Protein 5V4B (pdb70)

InterPro domains:
  IPR001232 S-phase kinase-associated protein 1-like [SM00512] (1-112)
  IPR011333 SKP1/BTB/POZ domain superfamily [G3DSA:3.30.710.10] (1-163)
  IPR011333 SKP1/BTB/POZ domain superfamily [SSF54695] (3-70)
  IPR016072 SKP1 component, dimerisation [PF01466] (113-160)
  IPR016073 SKP1 component, POZ domain [PF03931] (2-67)
  IPR016897 S-phase kinase-associated protein 1 [PIRSF028729] (3-162)
  IPR016897 S-phase kinase-associated protein 1 [PTHR11165] (4-157)
  IPR036296 SKP1-like, dimerisation domain superfamily [SSF81382] (85-160)

Organism: Homo sapiens (NCBI:txid9606)

Foldseek 3Di:
DWAWEAELVGDIDIGDPLLLVLQVQCVCCCPVVNDGHHYDNLGHPVLVVLSSVVSVVCSPVPPPPCLDDQDPVLVVSVVDDPVSLVSQCVVCVSSVNPNSNSNSVVVVVVLPPDDPPVSNCVSPVDDPPDDPVRVVVVCVVPDDDD/DLLVCQCVFVVPPDDPDDLLPDDLVVSLVVVLPDAVVVLVVQLVPDSNSVSSSQDQVSLVVNCVVVVNHDFADDDPDDVPDRDHDGHSSNVSVVQLVLLVVLVQDNDFDAWQWQFDPWLWDFQDWDDEDQWIWTFTQVQWIWIAGLVPSDTQDIQHDGPFGWHEWDDDVQWIWTWGQSQWIWIAGNNVNDTPEIAHDGDGTFQYWDDDDQWMWTWGQSQKIWIAGRVVNGTQFIAHDGDGGWRDWDDHPAWIWTFFQVQWIWIDGGNVSDTPEIQHDGPGGWHEWDDDPAWIWTWGQSQWIWIAGNVPSDTPETAHDGDGGFNYWDDDPQWIWTWGQSQKIWIARNVVSRTQEIQAPPPTGPGGWQEWDDDQFWIWTWWLLFWIWIAGPNVSYTRDTSTHDPCSVVFKGWNYWDDDSFKIKTWIDGNPPPGTTIITMTTSRDDD/DDDDDDDD

Radius of gyration: 31.39 Å; Cα contacts (8 Å, |Δi|>4): 1393; chains: 3; bounding box: 96×64×51 Å

Secondary structure (DSSP, 8-state):
-EEEEE-TTS-EEEEEHHHHTTSHHHHHHHHTT--SSEE-TT--HHHHHHHHHHHHHTSS-------SS--HHHHHHT-S-HHHHHHHHHHHHHHT-HHHHHHHHHHHHHTTTT--HHHHHHHH-------HHHHHHHHHHT----/-HHHHHHHHH------SHHHHS-HHHHHHHHHTS-HHHHHHHTTS-HHHHHHHT-HHHHHHHHHHTT--S----------SS-----HHHHHHHHHHHHHHHHHHS--PPPEEEE-STTS-EEEEEEETTEEEEEETTS-EEEEETTT--EEEEE---SS-EEEEEEETTEEEEEETTS-EEEEETTT--EEEEE----S-EEEEEEETTEEEEEETTS-EEEEETTT--EEEEE---SS-EEEEEE-SS-EEEEETTS-EEEEEGGGTEEEEEE---SS-EEEEEE-SSEEEEEETTS-EEEEETTT--EEEEE----S-EEEEEEETTEEEEEETTS-EEEEETTT--EEEEE-STT--SS-EEEEEE-SSEEEEEETTSEEEEEETTTTEEEEEEEE-TTTTTTEEEEEEEE-SSEEEEEEEESSSSS--EEEEEE-----/-PPP----

CATH classification: 3.30.710.10

Sequence (598 aa):
ASIKLQSSDGEIFEVDVEIAKQSVTIKTMLEDLGMDPVPLPNVNAAILKKVIQWCTHHKDDPGGSGTDDIPVWDQEFLKVDQGTLFELILAANYLDIKGLLDVTCKTVANMIKAKTPEEIRKTFNIKNDFTEEEEAQVRKENQWCETQVKHMMQVIEPQFQRDFISLLPKELALYVLSFLEPKDLLQAAQTCRYWRILAEDNLLWREKCKEEGIDEPLHIKRRKVIKPGFIHSPWKSAYIRQHRIDTNWRRRGELKSSPKVLKGHDDHVITCLQFCGNRIVSGSDDNTLKVWSAVTGKCLRTLVGHTGGVWSSQMRDNIIISGSTDRTLKVWNAETGECIHTLYGHTSTVRCMHLHEKKRVVSGSRDATLRVWDIETGQCLHVLMGHVAAVRCVQYDGRRRVVSGAYDFMVKVWDPETETCLHTLQGHTNRVYSLQFDGIHVVSGSLDTSIRVWDVETGNCIHTLTGHQSLTSGMELKDNILVSGNADSTVKIWDIKTGQCLQTLQGPNKHQSAVTCLQFNKNFVITSSDDGTVKLWDLKTGEFIRNLVTLESGGSGGVVWRRIRASNTKLVCAVGSRNGTEETKLLVLDFDVDMPEVPPPPG

Nearest PDB structures (foldseek):
  5v4b-assembly1_A  TM=1.007E+00  e=2.211E-24  Homo sapiens
  5vzu-assembly1_A  TM=9.513E-01  e=2.475E-20  Homo sapiens
  6m91-assembly1_B  TM=9.964E-01  e=5.965E-19  Homo sapiens
  3l2o-assembly1_A  TM=9.642E-01  e=2.309E-19  Homo sapiens
  6byh-assembly2_B  TM=9.066E-01  e=3.011E-18  Homo sapiens

Structure (mmCIF, N/CA/C/O backbone):
data_5V4B
#
_entry.id   5V4B
#
_cell.length_a   233.514
_cell.length_b   233.514
_cell.length_c   108.438
_cell.angle_alpha   90.000
_cell.angle_beta   90.000
_cell.angle_gamma   90.000
#
_symmetry.space_group_name_H-M   'I 41 2 2'
#
loop_
_entity.id
_entity.type
_entity.pdbx_description
1 polymer 'S-phase kinase-associated protein 1,S-phase kinase-associated protein 1'
2 polymer 'F-box/WD repeat-containing protein 7'
3 polymer 'DISC1 peptide'
4 non-polymer 'SULFATE ION'
5 non-polymer IMIDAZOLE
6 water water
#
loop_
_atom_site.group_PDB
_atom_site.id
_atom_site.type_symbol
_atom_site.label_atom_id
_atom_site.label_alt_id
_atom_site.label_comp_id
_atom_site.label_asym_id
_atom_site.label_entity_id
_atom_site.label_seq_id
_atom_site.pdbx_PDB_ins_code
_atom_site.Cartn_x
_atom_site.Cartn_y
_atom_site.Cartn_z
_atom_site.occupancy
_atom_site.B_iso_or_equiv
_atom_site.auth_seq_id
_atom_site.auth_comp_id
_atom_site.auth_asym_id
_atom_site.auth_atom_id
_atom_site.pdbx_PDB_model_num
ATOM 1 N N . ALA A 1 2 ? 13.362 -36.743 -50.010 1.00 106.40 1002 ALA A N 1
ATOM 2 C CA . ALA A 1 2 ? 14.497 -35.898 -50.487 1.00 110.26 1002 ALA A CA 1
ATOM 3 C C . ALA A 1 2 ? 14.469 -34.548 -49.784 1.00 106.89 1002 ALA A C 1
ATOM 4 O O . ALA A 1 2 ? 13.540 -34.251 -49.027 1.00 102.58 1002 ALA A O 1
ATOM 6 N N . SER A 1 3 ? 15.482 -33.730 -50.042 1.00 99.83 1003 SER A N 1
ATOM 7 C CA . SER A 1 3 ? 15.615 -32.469 -49.347 1.00 98.61 1003 SER A CA 1
ATOM 8 C C . SER A 1 3 ? 15.688 -31.317 -50.343 1.00 89.74 1003 SER A C 1
ATOM 9 O O . SER A 1 3 ? 16.188 -31.508 -51.445 1.00 89.62 1003 SER A O 1
ATOM 12 N N . ILE A 1 4 ? 15.148 -30.152 -49.961 1.00 82.82 1004 ILE A N 1
ATOM 13 C CA . ILE A 1 4 ? 15.227 -28.913 -50.772 1.00 81.59 1004 ILE A CA 1
ATOM 14 C C . ILE A 1 4 ? 15.532 -27.633 -49.986 1.00 75.29 1004 ILE A C 1
ATOM 15 O O . ILE A 1 4 ? 15.311 -27.539 -48.761 1.00 69.42 1004 ILE A O 1
ATOM 20 N N . LYS A 1 5 ? 16.009 -26.644 -50.739 1.00 69.90 1005 LYS A N 1
ATOM 21 C CA . LYS A 1 5 ? 16.568 -25.425 -50.187 1.00 70.36 1005 LYS A CA 1
ATOM 22 C C . LYS A 1 5 ? 15.590 -24.239 -50.229 1.00 65.13 1005 LYS A C 1
ATOM 23 O O . LYS A 1 5 ? 15.082 -23.885 -51.293 1.00 65.00 1005 LYS A O 1
ATOM 29 N N . LEU A 1 6 ? 15.341 -23.621 -49.074 1.00 63.38 1006 LEU A N 1
ATOM 30 C CA . LEU A 1 6 ? 14.610 -22.345 -48.998 1.00 61.64 1006 LEU A CA 1
ATOM 31 C C . LEU A 1 6 ? 15.550 -21.242 -48.587 1.00 61.84 1006 LEU A C 1
ATOM 32 O O . LEU A 1 6 ? 16.427 -21.452 -47.763 1.00 64.88 1006 LEU A O 1
ATOM 37 N N . GLN A 1 7 ? 15.346 -20.058 -49.138 1.00 60.28 1007 GLN A N 1
ATOM 38 C CA . GLN A 1 7 ? 16.107 -18.875 -48.755 1.00 58.08 1007 GLN A CA 1
ATOM 39 C C . GLN A 1 7 ? 15.184 -17.867 -48.088 1.00 57.80 1007 GLN A C 1
ATOM 40 O O . GLN A 1 7 ? 14.248 -17.331 -48.728 1.00 56.25 1007 GLN A O 1
ATOM 46 N N . SER A 1 8 ? 15.427 -17.599 -46.808 1.00 56.85 1008 SER A N 1
ATOM 47 C CA . SER A 1 8 ? 14.621 -16.604 -46.110 1.00 57.37 1008 SER A CA 1
ATOM 48 C C . SER A 1 8 ? 14.841 -15.212 -46.716 1.00 58.42 1008 SER A C 1
ATOM 49 O O . SER A 1 8 ? 15.759 -14.988 -47.516 1.00 58.30 1008 SER A O 1
ATOM 52 N N . SER A 1 9 ? 13.979 -14.274 -46.332 1.00 60.87 1009 SER A N 1
ATOM 53 C CA . SER A 1 9 ? 14.038 -12.904 -46.841 1.00 59.08 1009 SER A CA 1
ATOM 54 C C . SER A 1 9 ? 15.367 -12.259 -46.520 1.00 60.26 1009 SER A C 1
ATOM 55 O O . SER A 1 9 ? 15.845 -11.425 -47.289 1.00 61.81 1009 SER A O 1
ATOM 58 N N . ASP A 1 10 ? 15.928 -12.631 -45.365 1.00 60.35 1010 ASP A N 1
ATOM 59 C CA . ASP A 1 10 ? 17.205 -12.104 -44.872 1.00 59.53 1010 ASP A CA 1
ATOM 60 C C . ASP A 1 10 ? 18.367 -13.044 -45.144 1.00 62.72 1010 ASP A C 1
ATOM 61 O O . ASP A 1 10 ? 19.352 -13.012 -44.431 1.00 65.17 1010 ASP A O 1
ATOM 66 N N . GLY A 1 11 ? 18.248 -13.899 -46.156 1.00 62.48 1011 GLY A N 1
ATOM 67 C CA . GLY A 1 11 ? 19.427 -14.502 -46.774 1.00 62.80 1011 GLY A CA 1
ATOM 68 C C . GLY A 1 11 ? 19.905 -15.833 -46.255 1.00 61.51 1011 GLY A C 1
ATOM 69 O O . GLY A 1 11 ? 20.860 -16.383 -46.791 1.00 58.18 1011 GLY A O 1
ATOM 70 N N . GLU A 1 12 ? 19.218 -16.354 -45.246 1.00 64.20 1012 GLU A N 1
ATOM 71 C CA . GLU A 1 12 ? 19.579 -17.620 -44.623 1.00 68.84 1012 GLU A CA 1
ATOM 72 C C . GLU A 1 12 ? 18.900 -18.826 -45.309 1.00 68.82 1012 GLU A C 1
ATOM 73 O O . GLU A 1 12 ? 17.681 -18.837 -45.543 1.00 64.40 1012 GLU A O 1
ATOM 79 N N . ILE A 1 13 ? 19.713 -19.838 -45.604 1.00 66.63 1013 ILE A N 1
ATOM 80 C CA . ILE A 1 13 ? 19.272 -21.040 -46.282 1.00 64.38 1013 ILE A CA 1
ATOM 81 C C . ILE A 1 13 ? 18.817 -22.098 -45.284 1.00 65.07 1013 ILE A C 1
ATOM 82 O O . ILE A 1 13 ? 19.415 -22.275 -44.222 1.00 65.53 1013 ILE A O 1
ATOM 87 N N . PHE A 1 14 ? 17.752 -22.795 -45.659 1.00 64.72 1014 PHE A N 1
ATOM 88 C CA . PHE A 1 14 ? 17.165 -23.840 -44.862 1.00 68.18 1014 PHE A CA 1
ATOM 89 C C . PHE A 1 14 ? 17.065 -25.110 -45.703 1.00 72.43 1014 PHE A C 1
ATOM 90 O O . PHE A 1 14 ? 16.504 -25.083 -46.790 1.00 74.11 1014 PHE A O 1
ATOM 98 N N . GLU A 1 15 ? 17.622 -26.208 -45.199 1.00 77.60 1015 GLU A N 1
ATOM 99 C CA . GLU A 1 15 ? 17.494 -27.531 -45.822 1.00 83.95 1015 GLU A CA 1
ATOM 100 C C . GLU A 1 15 ? 16.199 -28.182 -45.333 1.00 79.94 1015 GLU A C 1
ATOM 101 O O . GLU A 1 15 ? 16.046 -28.431 -44.140 1.00 78.59 1015 GLU A O 1
ATOM 107 N N . VAL A 1 16 ? 15.251 -28.448 -46.222 1.00 76.86 1016 VAL A N 1
ATOM 108 C CA . VAL A 1 16 ? 13.974 -29.005 -45.758 1.00 75.95 1016 VAL A CA 1
ATOM 109 C C . VAL A 1 16 ? 13.539 -30.245 -46.533 1.00 76.69 1016 VAL A C 1
ATOM 110 O O . VAL A 1 16 ? 13.689 -30.307 -47.756 1.00 75.51 1016 VAL A O 1
ATOM 114 N N . ASP A 1 17 ? 13.001 -31.226 -45.810 1.00 78.74 1017 ASP A N 1
ATOM 115 C CA . ASP A 1 17 ? 12.375 -32.399 -46.436 1.00 85.00 1017 ASP A CA 1
ATOM 116 C C . ASP A 1 17 ? 11.261 -31.984 -47.409 1.00 84.40 1017 ASP A C 1
ATOM 117 O O . ASP A 1 17 ? 10.327 -31.267 -47.049 1.00 79.44 1017 ASP A O 1
ATOM 122 N N . VAL A 1 18 ? 11.356 -32.458 -48.639 1.00 87.28 1018 VAL A N 1
ATOM 123 C CA . VAL A 1 18 ? 10.395 -32.103 -49.662 1.00 87.60 1018 VAL A CA 1
ATOM 124 C C . VAL A 1 18 ? 8.954 -32.221 -49.138 1.00 89.44 1018 VAL A C 1
ATOM 125 O O . VAL A 1 18 ? 8.150 -31.328 -49.340 1.00 89.65 1018 VAL A O 1
ATOM 129 N N . GLU A 1 19 ? 8.626 -33.304 -48.444 1.00 90.48 1019 GLU A N 1
ATOM 130 C CA . GLU A 1 19 ? 7.228 -33.556 -48.090 1.00 93.23 1019 GLU A CA 1
ATOM 131 C C . GLU A 1 19 ? 6.722 -32.659 -46.977 1.00 86.45 1019 GLU A C 1
ATOM 132 O O . GLU A 1 19 ? 5.524 -32.481 -46.822 1.00 81.75 1019 GLU A O 1
ATOM 138 N N . ILE A 1 20 ? 7.636 -32.075 -46.216 1.00 88.35 1020 ILE A N 1
ATOM 139 C CA . ILE A 1 20 ? 7.262 -31.096 -45.193 1.00 87.46 1020 ILE A CA 1
ATOM 140 C C . ILE A 1 20 ? 7.102 -29.704 -45.815 1.00 78.39 1020 ILE A C 1
ATOM 141 O O . ILE A 1 20 ? 6.194 -28.938 -45.456 1.00 74.28 1020 ILE A O 1
ATOM 146 N N . ALA A 1 21 ? 7.996 -29.374 -46.738 1.00 72.58 1021 ALA A N 1
ATOM 147 C CA . ALA A 1 21 ? 7.956 -28.076 -47.406 1.00 71.07 1021 ALA A CA 1
ATOM 148 C C . ALA A 1 21 ? 6.736 -27.942 -48.295 1.00 68.42 1021 ALA A C 1
ATOM 149 O O . ALA A 1 21 ? 6.149 -26.868 -48.382 1.00 68.63 1021 ALA A O 1
ATOM 151 N N . LYS A 1 22 ? 6.341 -29.033 -48.939 1.00 68.84 1022 LYS A N 1
ATOM 152 C CA . LYS A 1 22 ? 5.245 -28.983 -49.893 1.00 66.80 1022 LYS A CA 1
ATOM 153 C C . LYS A 1 22 ? 3.892 -28.816 -49.187 1.00 67.05 1022 LYS A C 1
ATOM 154 O O . LYS A 1 22 ? 2.868 -28.764 -49.840 1.00 71.55 1022 LYS A O 1
ATOM 159 N N . GLN A 1 23 ? 3.887 -28.701 -47.859 1.00 67.81 1023 GLN A N 1
ATOM 160 C CA . GLN A 1 23 ? 2.694 -28.246 -47.127 1.00 66.16 1023 GLN A CA 1
ATOM 161 C C . GLN A 1 23 ? 2.367 -26.780 -47.413 1.00 65.84 1023 GLN A C 1
ATOM 162 O O . GLN A 1 23 ? 1.224 -26.379 -47.288 1.00 64.70 1023 GLN A O 1
ATOM 168 N N . SER A 1 24 ? 3.393 -25.980 -47.723 1.00 66.54 1024 SER A N 1
ATOM 169 C CA . SER A 1 24 ? 3.225 -24.634 -48.272 1.00 62.27 1024 SER A CA 1
ATOM 170 C C . SER A 1 24 ? 2.904 -24.779 -49.733 1.00 63.29 1024 SER A C 1
ATOM 171 O O . SER A 1 24 ? 3.763 -25.192 -50.528 1.00 65.43 1024 SER A O 1
ATOM 174 N N . VAL A 1 25 ? 1.679 -24.424 -50.098 1.00 60.75 1025 VAL A N 1
ATOM 175 C CA . VAL A 1 25 ? 1.272 -24.462 -51.509 1.00 61.14 1025 VAL A CA 1
ATOM 176 C C . VAL A 1 25 ? 2.129 -23.483 -52.319 1.00 56.54 1025 VAL A C 1
ATOM 177 O O . VAL A 1 25 ? 2.502 -23.742 -53.464 1.00 54.72 1025 VAL A O 1
ATOM 181 N N . THR A 1 26 ? 2.467 -22.369 -51.698 1.00 53.79 1026 THR A N 1
ATOM 182 C CA . THR A 1 26 ? 3.338 -21.418 -52.330 1.00 55.15 1026 THR A CA 1
ATOM 183 C C . THR A 1 26 ? 4.660 -22.083 -52.689 1.00 56.79 1026 THR A C 1
ATOM 184 O O . THR A 1 26 ? 5.081 -22.084 -53.860 1.00 60.22 1026 THR A O 1
ATOM 188 N N . ILE A 1 27 ? 5.311 -22.670 -51.700 1.00 53.49 1027 ILE A N 1
ATOM 189 C CA . ILE A 1 27 ? 6.576 -23.337 -51.981 1.00 54.85 1027 ILE A CA 1
ATOM 190 C C . ILE A 1 27 ? 6.422 -24.436 -53.032 1.00 56.69 1027 ILE A C 1
ATOM 191 O O . ILE A 1 27 ? 7.157 -24.462 -54.015 1.00 57.88 1027 ILE A O 1
ATOM 196 N N . LYS A 1 28 ? 5.456 -25.319 -52.825 1.00 58.10 1028 LYS A N 1
ATOM 197 C CA . LYS A 1 28 ? 5.170 -26.410 -53.771 1.00 63.01 1028 LYS A CA 1
ATOM 198 C C . LYS A 1 28 ? 5.089 -25.935 -55.215 1.00 62.42 1028 LYS A C 1
ATOM 199 O O . LYS A 1 28 ? 5.711 -26.507 -56.112 1.00 63.11 1028 LYS A O 1
ATOM 205 N N . THR A 1 29 ? 4.302 -24.897 -55.435 1.00 62.72 1029 THR A N 1
ATOM 206 C CA . THR A 1 29 ? 4.190 -24.305 -56.749 1.00 64.02 1029 THR A CA 1
ATOM 207 C C . THR A 1 29 ? 5.542 -23.834 -57.268 1.00 64.50 1029 THR A C 1
ATOM 208 O O . THR A 1 29 ? 5.956 -24.185 -58.364 1.00 65.49 1029 THR A O 1
ATOM 212 N N . MET A 1 30 ? 6.237 -23.035 -56.483 1.00 62.40 1030 MET A N 1
ATOM 213 C CA . MET A 1 30 ? 7.504 -22.500 -56.966 1.00 70.13 1030 MET A CA 1
ATOM 214 C C . MET A 1 30 ? 8.530 -23.595 -57.179 1.00 72.72 1030 MET A C 1
ATOM 215 O O . MET A 1 30 ? 9.437 -23.449 -57.984 1.00 79.48 1030 MET A O 1
ATOM 220 N N . LEU A 1 31 ? 8.364 -24.694 -56.462 1.00 69.95 1031 LEU A N 1
ATOM 221 C CA . LEU A 1 31 ? 9.253 -25.827 -56.564 1.00 70.91 1031 LEU A CA 1
ATOM 222 C C . LEU A 1 31 ? 8.926 -26.663 -57.798 1.00 72.53 1031 LEU A C 1
ATOM 223 O O . LEU A 1 31 ? 9.773 -26.856 -58.669 1.00 67.82 1031 LEU A O 1
ATOM 228 N N . GLU A 1 32 ? 7.685 -27.139 -57.877 1.00 72.95 1032 GLU A N 1
ATOM 229 C CA . GLU A 1 32 ? 7.269 -28.043 -58.953 1.00 79.76 1032 GLU A CA 1
ATOM 230 C C . GLU A 1 32 ? 7.052 -27.317 -60.281 1.00 81.36 1032 GLU A C 1
ATOM 231 O O . GLU A 1 32 ? 7.636 -27.688 -61.285 1.00 89.22 1032 GLU A O 1
ATOM 237 N N . ASP A 1 33 ? 6.218 -26.284 -60.287 1.00 83.04 1033 ASP A N 1
ATOM 238 C CA . ASP A 1 33 ? 5.875 -25.578 -61.533 1.00 81.01 1033 ASP A CA 1
ATOM 239 C C . ASP A 1 33 ? 6.918 -24.557 -62.015 1.00 78.07 1033 ASP A C 1
ATOM 240 O O . ASP A 1 33 ? 7.118 -24.411 -63.223 1.00 77.90 1033 ASP A O 1
ATOM 245 N N . LEU A 1 34 ? 7.591 -23.861 -61.100 1.00 72.37 1034 LEU A N 1
ATOM 246 C CA . LEU A 1 34 ? 8.553 -22.837 -61.520 1.00 72.25 1034 LEU A CA 1
ATOM 247 C C . LEU A 1 34 ? 10.033 -23.256 -61.385 1.00 71.99 1034 LEU A C 1
ATOM 248 O O . LEU A 1 34 ? 10.923 -22.599 -61.919 1.00 69.00 1034 LEU A O 1
ATOM 253 N N . GLY A 1 35 ? 10.288 -24.366 -60.700 1.00 78.55 1035 GLY A N 1
ATOM 254 C CA . GLY A 1 35 ? 11.640 -24.946 -60.618 1.00 79.02 1035 GLY A CA 1
ATOM 255 C C . GLY A 1 35 ? 12.706 -24.136 -59.893 1.00 73.27 1035 GLY A C 1
ATOM 256 O O . GLY A 1 35 ? 13.884 -24.264 -60.184 1.00 74.81 1035 GLY A O 1
ATOM 257 N N . MET A 1 36 ? 12.282 -23.325 -58.935 1.00 70.86 1036 MET A N 1
ATOM 258 C CA . MET A 1 36 ? 13.165 -22.432 -58.203 1.00 70.20 1036 MET A CA 1
ATOM 259 C C . MET A 1 36 ? 14.103 -23.207 -57.279 1.00 69.55 1036 MET A C 1
ATOM 260 O O . MET A 1 36 ? 13.644 -23.996 -56.473 1.00 69.73 1036 MET A O 1
ATOM 265 N N . ASP A 1 37 ? 15.410 -22.975 -57.381 1.00 71.96 1037 ASP A N 1
ATOM 266 C CA . ASP A 1 37 ? 16.372 -23.582 -56.447 1.00 76.03 1037 ASP A CA 1
ATOM 267 C C . ASP A 1 37 ? 17.530 -22.628 -56.165 1.00 73.87 1037 ASP A C 1
ATOM 268 O O . ASP A 1 37 ? 18.331 -22.332 -57.066 1.00 77.00 1037 ASP A O 1
ATOM 273 N N . PRO A 1 38 ? 17.614 -22.126 -54.921 1.00 69.45 1044 PRO A N 1
ATOM 274 C CA . PRO A 1 38 ? 16.680 -22.321 -53.808 1.00 68.95 1044 PRO A CA 1
ATOM 275 C C . PRO A 1 38 ? 15.381 -21.544 -54.003 1.00 69.42 1044 PRO A C 1
ATOM 276 O O . PRO A 1 38 ? 15.285 -20.724 -54.922 1.00 68.35 1044 PRO A O 1
ATOM 280 N N . VAL A 1 39 ? 14.390 -21.803 -53.152 1.00 64.88 1045 VAL A N 1
ATOM 281 C CA . VAL A 1 39 ? 13.139 -21.052 -53.212 1.00 60.57 1045 VAL A CA 1
ATOM 282 C C . VAL A 1 39 ? 13.281 -19.778 -52.399 1.00 57.12 1045 VAL A C 1
ATOM 283 O O . VAL A 1 39 ? 13.404 -19.862 -51.176 1.00 58.04 1045 VAL A O 1
ATOM 287 N N . PRO A 1 40 ? 13.249 -18.607 -53.052 1.00 54.06 1046 PRO A N 1
ATOM 288 C CA . PRO A 1 40 ? 13.326 -17.349 -52.327 1.00 55.14 1046 PRO A CA 1
ATOM 289 C C . PRO A 1 40 ? 11.967 -16.892 -51.782 1.00 55.02 1046 PRO A C 1
ATOM 290 O O . PRO A 1 40 ? 10.976 -16.839 -52.522 1.00 53.10 1046 PRO A O 1
ATOM 294 N N . LEU A 1 41 ? 11.977 -16.536 -50.497 1.00 55.21 1047 LEU A N 1
ATOM 295 C CA . LEU A 1 41 ? 10.809 -16.151 -49.747 1.00 53.88 1047 LEU A CA 1
ATOM 296 C C . LEU A 1 41 ? 10.964 -14.732 -49.200 1.00 53.63 1047 LEU A C 1
ATOM 297 O O . LEU A 1 41 ? 11.213 -14.519 -48.014 1.00 52.75 1047 LEU A O 1
ATOM 302 N N . PRO A 1 42 ? 10.769 -13.746 -50.062 1.00 54.29 1048 PRO A N 1
ATOM 303 C CA . PRO A 1 42 ? 11.027 -12.354 -49.671 1.00 56.33 1048 PRO A CA 1
ATOM 304 C C . PRO A 1 42 ? 10.178 -11.853 -48.507 1.00 56.86 1048 PRO A C 1
ATOM 305 O O . PRO A 1 42 ? 10.535 -10.857 -47.867 1.00 62.92 1048 PRO A O 1
ATOM 309 N N . ASN A 1 43 ? 9.074 -12.517 -48.213 1.00 56.48 1049 ASN A N 1
ATOM 310 C CA . ASN A 1 43 ? 8.193 -12.006 -47.157 1.00 58.50 1049 ASN A CA 1
ATOM 311 C C . ASN A 1 43 ? 8.306 -12.726 -45.837 1.00 54.37 1049 ASN A C 1
ATOM 312 O O . ASN A 1 43 ? 7.459 -12.541 -44.991 1.00 55.98 1049 ASN A O 1
ATOM 317 N N . VAL A 1 44 ? 9.337 -13.551 -45.670 1.00 52.30 1050 VAL A N 1
ATOM 318 C CA . VAL A 1 44 ? 9.490 -14.362 -44.467 1.00 53.70 1050 VAL A CA 1
ATOM 319 C C . VAL A 1 44 ? 10.936 -14.389 -44.032 1.00 55.09 1050 VAL A C 1
ATOM 320 O O . VAL A 1 44 ? 11.783 -14.921 -44.751 1.00 54.18 1050 VAL A O 1
ATOM 324 N N . ASN A 1 45 ? 11.228 -13.848 -42.858 1.00 55.03 1051 ASN A N 1
ATOM 325 C CA . ASN A 1 45 ? 12.595 -13.924 -42.361 1.00 57.75 1051 ASN A CA 1
ATOM 326 C C . ASN A 1 45 ? 12.977 -15.272 -41.748 1.00 60.50 1051 ASN A C 1
ATOM 327 O O . ASN A 1 45 ? 12.156 -16.176 -41.621 1.00 62.91 1051 ASN A O 1
ATOM 332 N N . ALA A 1 46 ? 14.238 -15.403 -41.367 1.00 64.57 1052 ALA A N 1
ATOM 333 C CA . ALA A 1 46 ? 14.738 -16.653 -40.815 1.00 67.20 1052 ALA A CA 1
ATOM 334 C C . ALA A 1 46 ? 13.990 -17.074 -39.537 1.00 67.84 1052 ALA A C 1
ATOM 335 O O . ALA A 1 46 ? 13.672 -18.245 -39.361 1.00 70.47 1052 ALA A O 1
ATOM 337 N N . ALA A 1 47 ? 13.693 -16.110 -38.669 1.00 69.69 1053 ALA A N 1
ATOM 338 C CA . ALA A 1 47 ? 13.055 -16.380 -37.379 1.00 68.30 1053 ALA A CA 1
ATOM 339 C C . ALA A 1 47 ? 11.713 -17.048 -37.545 1.00 68.32 1053 ALA A C 1
ATOM 340 O O . ALA A 1 47 ? 11.515 -18.136 -37.006 1.00 68.84 1053 ALA A O 1
ATOM 342 N N . ILE A 1 48 ? 10.792 -16.424 -38.280 1.00 66.30 1054 ILE A N 1
ATOM 343 C CA . ILE A 1 48 ? 9.456 -17.032 -38.400 1.00 76.40 1054 ILE A CA 1
ATOM 344 C C . ILE A 1 48 ? 9.545 -18.255 -39.291 1.00 71.48 1054 ILE A C 1
ATOM 345 O O . ILE A 1 48 ? 8.873 -19.239 -39.040 1.00 78.68 1054 ILE A O 1
ATOM 350 N N . LEU A 1 49 ? 10.430 -18.238 -40.276 1.00 68.18 1055 LEU A N 1
ATOM 351 C CA . LEU A 1 49 ? 10.580 -19.418 -41.106 1.00 68.89 1055 LEU A CA 1
ATOM 352 C C . LEU A 1 49 ? 11.029 -20.649 -40.294 1.00 67.89 1055 LEU A C 1
ATOM 353 O O . LEU A 1 49 ? 10.579 -21.759 -40.596 1.00 66.81 1055 LEU A O 1
ATOM 358 N N . LYS A 1 50 ? 11.874 -20.474 -39.266 1.00 67.78 1056 LYS A N 1
ATOM 359 C CA . LYS A 1 50 ? 12.212 -21.619 -38.368 1.00 68.94 1056 LYS A CA 1
ATOM 360 C C . LYS A 1 50 ? 10.918 -22.133 -37.712 1.00 66.35 1056 LYS A C 1
ATOM 361 O O . LYS A 1 50 ? 10.691 -23.338 -37.679 1.00 65.50 1056 LYS A O 1
ATOM 363 N N . LYS A 1 51 ? 10.058 -21.217 -37.250 1.00 64.65 1057 LYS A N 1
ATOM 364 C CA . LYS A 1 51 ? 8.806 -21.598 -36.568 1.00 64.76 1057 LYS A CA 1
ATOM 365 C C . LYS A 1 51 ? 7.819 -22.285 -37.519 1.00 60.84 1057 LYS A C 1
ATOM 366 O O . LYS A 1 51 ? 7.213 -23.286 -37.168 1.00 59.41 1057 LYS A O 1
ATOM 369 N N . VAL A 1 52 ? 7.678 -21.769 -38.732 1.00 57.34 1058 VAL A N 1
ATOM 370 C CA . VAL A 1 52 ? 6.814 -22.393 -39.724 1.00 57.13 1058 VAL A CA 1
ATOM 371 C C . VAL A 1 52 ? 7.231 -23.834 -40.038 1.00 63.03 1058 VAL A C 1
ATOM 372 O O . VAL A 1 52 ? 6.401 -24.732 -40.105 1.00 68.18 1058 VAL A O 1
ATOM 376 N N . ILE A 1 53 ? 8.524 -24.047 -40.241 1.00 67.60 1059 ILE A N 1
ATOM 377 C CA . ILE A 1 53 ? 9.053 -25.372 -40.543 1.00 66.56 1059 ILE A CA 1
ATOM 378 C C . ILE A 1 53 ? 8.888 -26.320 -39.350 1.00 69.79 1059 ILE A C 1
ATOM 379 O O . ILE A 1 53 ? 8.628 -27.518 -39.509 1.00 73.83 1059 ILE A O 1
ATOM 384 N N . GLN A 1 54 ? 9.037 -25.774 -38.153 1.00 69.27 1060 GLN A N 1
ATOM 385 C CA . GLN A 1 54 ? 8.825 -26.530 -36.933 1.00 71.00 1060 GLN A CA 1
ATOM 386 C C . GLN A 1 54 ? 7.374 -27.004 -36.859 1.00 70.00 1060 GLN A C 1
ATOM 387 O O . GLN A 1 54 ? 7.109 -28.159 -36.563 1.00 74.31 1060 GLN A O 1
ATOM 393 N N . TRP A 1 55 ? 6.436 -26.118 -37.158 1.00 69.06 1061 TRP A N 1
ATOM 394 C CA . TRP A 1 55 ? 5.029 -26.484 -37.130 1.00 70.61 1061 TRP A CA 1
ATOM 395 C C . TRP A 1 55 ? 4.768 -27.544 -38.188 1.00 72.07 1061 TRP A C 1
ATOM 396 O O . TRP A 1 55 ? 4.169 -28.577 -37.899 1.00 70.49 1061 TRP A O 1
ATOM 407 N N . CYS A 1 56 ? 5.225 -27.304 -39.414 1.00 69.95 1062 CYS A N 1
ATOM 408 C CA . CYS A 1 56 ? 4.961 -28.262 -40.482 1.00 73.15 1062 CYS A CA 1
ATOM 409 C C . CYS A 1 56 ? 5.542 -29.608 -40.134 1.00 76.43 1062 CYS A C 1
ATOM 410 O O . CYS A 1 56 ? 4.898 -30.624 -40.324 1.00 77.85 1062 CYS A O 1
ATOM 413 N N . THR A 1 57 ? 6.767 -29.600 -39.624 1.00 78.62 1063 THR A N 1
ATOM 414 C CA . THR A 1 57 ? 7.453 -30.828 -39.241 1.00 82.30 1063 THR A CA 1
ATOM 415 C C . THR A 1 57 ? 6.628 -31.632 -38.231 1.00 85.20 1063 THR A C 1
ATOM 416 O O . THR A 1 57 ? 6.521 -32.853 -38.352 1.00 98.90 1063 THR A O 1
ATOM 420 N N . HIS A 1 58 ? 6.033 -30.961 -37.248 1.00 80.10 1064 HIS A N 1
ATOM 421 C CA . HIS A 1 58 ? 5.157 -31.648 -36.294 1.00 81.99 1064 HIS A CA 1
ATOM 422 C C . HIS A 1 58 ? 3.943 -32.304 -36.986 1.00 81.77 1064 HIS A C 1
ATOM 423 O O . HIS A 1 58 ? 3.552 -33.410 -36.627 1.00 92.92 1064 HIS A O 1
ATOM 430 N N . HIS A 1 59 ? 3.367 -31.617 -37.970 1.00 79.75 1065 HIS A N 1
ATOM 431 C CA . HIS A 1 59 ? 2.146 -32.040 -38.658 1.00 81.26 1065 HIS A CA 1
ATOM 432 C C . HIS A 1 59 ? 2.430 -32.731 -39.992 1.00 86.11 1065 HIS A C 1
ATOM 433 O O . HIS A 1 59 ? 1.521 -32.898 -40.826 1.00 83.79 1065 HIS A O 1
ATOM 440 N N . LYS A 1 60 ? 3.680 -33.138 -40.209 1.00 90.31 1066 LYS A N 1
ATOM 441 C CA . LYS A 1 60 ? 4.056 -33.763 -41.478 1.00 93.85 1066 LYS A CA 1
ATOM 442 C C . LYS A 1 60 ? 3.219 -34.999 -41.796 1.00 99.71 1066 LYS A C 1
ATOM 443 O O . LYS A 1 60 ? 3.232 -35.451 -42.934 1.00 99.40 1066 LYS A O 1
ATOM 449 N N . ASP A 1 61 ? 2.535 -35.555 -40.787 1.00 109.01 1067 ASP A N 1
ATOM 450 C CA . ASP A 1 61 ? 1.563 -36.659 -40.974 1.00 121.32 1067 ASP A CA 1
ATOM 451 C C . ASP A 1 61 ? 0.108 -36.244 -40.673 1.00 127.86 1067 ASP A C 1
ATOM 452 O O . ASP A 1 61 ? -0.790 -36.674 -41.389 1.00 125.37 1067 ASP A O 1
ATOM 457 N N . ASP A 1 62 ? -0.110 -35.411 -39.643 1.00 139.25 1068 ASP A N 1
ATOM 458 C CA . ASP A 1 62 ? -1.440 -34.840 -39.307 1.00 126.53 1068 ASP A CA 1
ATOM 459 C C . ASP A 1 62 ? -2.311 -34.659 -40.553 1.00 135.74 1068 ASP A C 1
ATOM 460 O O . ASP A 1 62 ? -2.277 -33.587 -41.183 1.00 109.80 1068 ASP A O 1
ATOM 462 N N . PRO A 1 63 ? -3.101 -35.707 -40.903 1.00 159.02 1069 PRO A N 1
ATOM 463 C CA . PRO A 1 63 ? -3.787 -35.763 -42.193 1.00 158.48 1069 PRO A CA 1
ATOM 464 C C . PRO A 1 63 ? -5.058 -34.920 -42.213 1.00 168.54 1069 PRO A C 1
ATOM 465 O O . PRO A 1 63 ? -6.129 -35.415 -41.847 1.00 164.84 1069 PRO A O 1
ATOM 469 N N . GLY A 1 64 ? -4.925 -33.663 -42.645 1.00 172.66 1070 GLY A N 1
ATOM 470 C CA . GLY A 1 64 ? -6.025 -32.696 -42.632 1.00 163.54 1070 GLY A CA 1
ATOM 471 C C . GLY A 1 64 ? -7.181 -33.042 -43.570 1.00 172.34 1070 GLY A C 1
ATOM 472 O O . GLY A 1 64 ? -7.065 -32.826 -44.778 1.00 152.14 1070 GLY A O 1
ATOM 473 N N . GLY A 1 65 ? -8.307 -33.554 -43.053 1.00 173.25 1071 GLY A N 1
ATOM 474 C CA . GLY A 1 65 ? -8.567 -33.749 -41.618 1.00 163.48 1071 GLY A CA 1
ATOM 475 C C . GLY A 1 65 ? -9.209 -32.536 -40.963 1.00 163.41 1071 GLY A C 1
ATOM 476 O O . GLY A 1 65 ? -10.304 -32.645 -40.404 1.00 133.84 1071 GLY A O 1
ATOM 477 N N . SER A 1 66 ? -8.526 -31.387 -41.041 1.00 168.44 1072 SER A N 1
ATOM 478 C CA . SER A 1 66 ? -8.969 -30.112 -40.446 1.00 155.07 1072 SER A CA 1
ATOM 479 C C . SER A 1 66 ? -9.246 -30.206 -38.923 1.00 174.55 1072 SER A C 1
ATOM 480 O O . SER A 1 66 ? -8.346 -29.942 -38.118 1.00 150.13 1072 SER A O 1
ATOM 483 N N . GLY A 1 67 ? -10.469 -30.591 -38.540 1.00 175.83 1073 GLY A N 1
ATOM 484 C CA . GLY A 1 67 ? -10.874 -30.667 -37.129 1.00 147.11 1073 GLY A CA 1
ATOM 485 C C . GLY A 1 67 ? -11.052 -29.321 -36.434 1.00 166.31 1073 GLY A C 1
ATOM 486 O O . GLY A 1 67 ? -11.002 -29.267 -35.204 1.00 155.98 1073 GLY A O 1
ATOM 487 N N . THR A 1 68 ? -11.255 -28.244 -37.214 1.00 188.17 1082 THR A N 1
ATOM 488 C CA . THR A 1 68 ? -11.488 -26.872 -36.688 1.00 165.60 1082 THR A CA 1
ATOM 489 C C . THR A 1 68 ? -12.581 -26.927 -35.606 1.00 174.16 1082 THR A C 1
ATOM 490 O O . THR A 1 68 ? -13.779 -26.864 -35.903 1.00 159.48 1082 THR A O 1
ATOM 494 N N . ASP A 1 69 ? -12.134 -27.052 -34.355 1.00 165.36 1083 ASP A N 1
ATOM 495 C CA . ASP A 1 69 ? -12.990 -27.385 -33.208 1.00 171.55 1083 ASP A CA 1
ATOM 496 C C . ASP A 1 69 ? -12.119 -28.153 -32.217 1.00 171.91 1083 ASP A C 1
ATOM 497 O O . ASP A 1 69 ? -11.796 -29.322 -32.440 1.00 180.50 1083 ASP A O 1
ATOM 499 N N . ASP A 1 70 ? -11.746 -27.495 -31.123 1.00 143.02 1084 ASP A N 1
ATOM 500 C CA . ASP A 1 70 ? -10.655 -27.957 -30.281 1.00 123.32 1084 ASP A CA 1
ATOM 501 C C . ASP A 1 70 ? -9.357 -27.588 -31.018 1.00 119.90 1084 ASP A C 1
ATOM 502 O O . ASP A 1 70 ? -9.141 -27.941 -32.183 1.00 105.80 1084 ASP A O 1
ATOM 504 N N . ILE A 1 71 ? -8.527 -26.816 -30.333 1.00 111.65 1085 ILE A N 1
ATOM 505 C CA . ILE A 1 71 ? -7.212 -26.455 -30.808 1.00 100.06 1085 ILE A CA 1
ATOM 506 C C . ILE A 1 71 ? -6.190 -27.370 -30.088 1.00 98.04 1085 ILE A C 1
ATOM 507 O O . ILE A 1 71 ? -6.100 -27.366 -28.846 1.00 89.32 1085 ILE A O 1
ATOM 512 N N . PRO A 1 72 ? -5.427 -28.176 -30.854 1.00 95.10 1086 PRO A N 1
ATOM 513 C CA . PRO A 1 72 ? -4.554 -29.190 -30.229 1.00 94.05 1086 PRO A CA 1
ATOM 514 C C . PRO A 1 72 ? -3.700 -28.674 -29.084 1.00 96.44 1086 PRO A C 1
ATOM 515 O O . PRO A 1 72 ? -3.402 -27.489 -28.999 1.00 99.58 1086 PRO A O 1
ATOM 519 N N . VAL A 1 73 ? -3.307 -29.582 -28.208 1.00 104.07 1087 VAL A N 1
ATOM 520 C CA . VAL A 1 73 ? -2.504 -29.220 -27.052 1.00 107.17 1087 VAL A CA 1
ATOM 521 C C . VAL A 1 73 ? -1.142 -28.650 -27.466 1.00 108.70 1087 VAL A C 1
ATOM 522 O O . VAL A 1 73 ? -0.714 -27.625 -26.940 1.00 105.07 1087 VAL A O 1
ATOM 526 N N . TRP A 1 74 ? -0.489 -29.292 -28.434 1.00 105.26 1088 TRP A N 1
ATOM 527 C CA . TRP A 1 74 ? 0.880 -28.951 -28.792 1.00 98.35 1088 TRP A CA 1
ATOM 528 C C . TRP A 1 74 ? 0.948 -27.582 -29.454 1.00 95.28 1088 TRP A C 1
ATOM 529 O O . TRP A 1 74 ? 1.845 -26.773 -29.165 1.00 92.86 1088 TRP A O 1
ATOM 540 N N . ASP A 1 75 ? -0.009 -27.352 -30.349 1.00 88.12 1089 ASP A N 1
ATOM 541 C CA . ASP A 1 75 ? -0.163 -26.083 -31.035 1.00 82.02 1089 ASP A CA 1
ATOM 542 C C . ASP A 1 75 ? -0.434 -24.976 -30.031 1.00 81.32 1089 ASP A C 1
ATOM 543 O O . ASP A 1 75 ? 0.121 -23.894 -30.143 1.00 84.67 1089 ASP A O 1
ATOM 548 N N . GLN A 1 76 ? -1.290 -25.232 -29.050 1.00 83.57 1090 GLN A N 1
ATOM 549 C CA . GLN A 1 76 ? -1.594 -24.204 -28.057 1.00 85.14 1090 GLN A CA 1
ATOM 550 C C . GLN A 1 76 ? -0.323 -23.798 -27.310 1.00 85.45 1090 GLN A C 1
ATOM 551 O O . GLN A 1 76 ? -0.096 -22.612 -27.123 1.00 89.69 1090 GLN A O 1
ATOM 553 N N . GLU A 1 77 ? 0.517 -24.759 -26.915 1.00 89.64 1091 GLU A N 1
ATOM 554 C CA . GLU A 1 77 ? 1.791 -24.423 -26.253 1.00 90.45 1091 GLU A CA 1
ATOM 555 C C . GLU A 1 77 ? 2.697 -23.732 -27.277 1.00 87.26 1091 GLU A C 1
ATOM 556 O O . GLU A 1 77 ? 3.337 -22.732 -26.968 1.00 85.11 1091 GLU A O 1
ATOM 560 N N . PHE A 1 78 ? 2.694 -24.226 -28.512 1.00 82.40 1092 PHE A N 1
ATOM 561 C CA . PHE A 1 78 ? 3.529 -23.662 -29.584 1.00 76.62 1092 PHE A CA 1
ATOM 562 C C . PHE A 1 78 ? 3.266 -22.177 -29.864 1.00 76.78 1092 PHE A C 1
ATOM 563 O O . PHE A 1 78 ? 4.126 -21.496 -30.413 1.00 78.48 1092 PHE A O 1
ATOM 571 N N . LEU A 1 79 ? 2.094 -21.673 -29.482 1.00 77.66 1093 LEU A N 1
ATOM 572 C CA . LEU A 1 79 ? 1.763 -20.262 -29.663 1.00 73.18 1093 LEU A CA 1
ATOM 573 C C . LEU A 1 79 ? 1.613 -19.512 -28.325 1.00 77.54 1093 LEU A C 1
ATOM 574 O O . LEU A 1 79 ? 1.047 -18.419 -28.293 1.00 73.07 1093 LEU A O 1
ATOM 579 N N . LYS A 1 80 ? 2.128 -20.079 -27.228 1.00 86.02 1094 LYS A N 1
ATOM 580 C CA . LYS A 1 80 ? 2.267 -19.322 -25.966 1.00 94.72 1094 LYS A CA 1
ATOM 581 C C . LYS A 1 80 ? 3.194 -18.088 -26.173 1.00 99.27 1094 LYS A C 1
ATOM 582 O O . LYS A 1 80 ? 3.295 -17.222 -25.307 1.00 115.45 1094 LYS A O 1
ATOM 584 N N . VAL A 1 81 ? 3.898 -18.075 -27.308 1.00 91.78 1095 VAL A N 1
ATOM 585 C CA . VAL A 1 81 ? 4.420 -16.881 -28.035 1.00 81.47 1095 VAL A CA 1
ATOM 586 C C . VAL A 1 81 ? 3.729 -15.505 -27.878 1.00 76.02 1095 VAL A C 1
ATOM 587 O O . VAL A 1 81 ? 2.539 -15.432 -27.614 1.00 73.41 1095 VAL A O 1
ATOM 591 N N . ASP A 1 82 ? 4.480 -14.418 -28.083 1.00 75.34 1096 ASP A N 1
ATOM 592 C 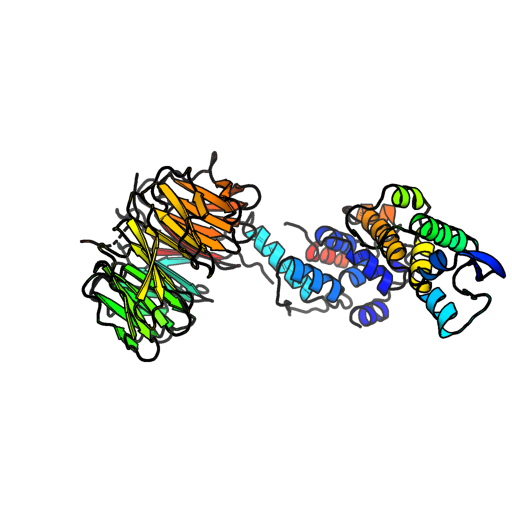CA . ASP A 1 82 ? 3.939 -13.062 -27.877 1.00 78.85 1096 ASP A CA 1
ATOM 593 C C . ASP A 1 82 ? 3.155 -12.553 -29.086 1.00 76.07 1096 ASP A C 1
ATOM 594 O O . ASP A 1 82 ? 3.228 -13.146 -30.157 1.00 80.50 1096 ASP A O 1
ATOM 599 N N . GLN A 1 83 ? 2.422 -11.452 -28.909 1.00 72.67 1097 GLN A N 1
ATOM 600 C CA . GLN A 1 83 ? 1.512 -10.941 -29.945 1.00 74.61 1097 GLN A CA 1
ATOM 601 C C . GLN A 1 83 ? 2.187 -10.635 -31.323 1.00 72.04 1097 GLN A C 1
ATOM 602 O O . GLN A 1 83 ? 1.662 -10.966 -32.400 1.00 61.25 1097 GLN A O 1
ATOM 608 N N . GLY A 1 84 ? 3.359 -10.024 -31.286 1.00 74.75 1098 GLY A N 1
ATOM 609 C CA . GLY A 1 84 ? 4.090 -9.737 -32.513 1.00 76.13 1098 GLY A CA 1
ATOM 610 C C . GLY A 1 84 ? 4.308 -10.974 -33.358 1.00 72.22 1098 GLY A C 1
ATOM 611 O O . GLY A 1 84 ? 4.113 -10.973 -34.568 1.00 70.33 1098 GLY A O 1
ATOM 612 N N . THR A 1 85 ? 4.711 -12.051 -32.719 1.00 71.40 1099 THR A N 1
ATOM 613 C CA . THR A 1 85 ? 5.080 -13.225 -33.469 1.00 71.92 1099 THR A CA 1
ATOM 614 C C . THR A 1 85 ? 3.833 -13.844 -34.108 1.00 71.25 1099 THR A C 1
ATOM 615 O O . THR A 1 85 ? 3.811 -14.155 -35.301 1.00 73.06 1099 THR A O 1
ATOM 619 N N . LEU A 1 86 ? 2.785 -13.974 -33.313 1.00 70.31 1100 LEU A N 1
ATOM 620 C CA . LEU A 1 86 ? 1.507 -14.495 -33.780 1.00 65.91 1100 LEU A CA 1
ATOM 621 C C . LEU A 1 86 ? 1.058 -13.775 -35.053 1.00 65.82 1100 LEU A C 1
ATOM 622 O O . LEU A 1 86 ? 0.550 -14.383 -36.006 1.00 61.32 1100 LEU A O 1
ATOM 627 N N . PHE A 1 87 ? 1.268 -12.463 -35.056 1.00 65.67 1101 PHE A N 1
ATOM 628 C CA . PHE A 1 87 ? 0.903 -11.602 -36.178 1.00 63.19 1101 PHE A CA 1
ATOM 629 C C . PHE A 1 87 ? 1.700 -11.992 -37.417 1.00 60.51 1101 PHE A C 1
ATOM 630 O O . PHE A 1 87 ? 1.153 -12.099 -38.525 1.00 55.25 1101 PHE A O 1
ATOM 638 N N . GLU A 1 88 ? 2.991 -12.237 -37.223 1.00 59.80 1102 GLU A N 1
ATOM 639 C CA . GLU A 1 88 ? 3.849 -12.636 -38.332 1.00 61.24 1102 GLU A CA 1
ATOM 640 C C . GLU A 1 88 ? 3.503 -14.038 -38.784 1.00 59.02 1102 GLU A C 1
ATOM 641 O O . GLU A 1 88 ? 3.438 -14.314 -39.974 1.00 58.87 1102 GLU A O 1
ATOM 647 N N . LEU A 1 89 ? 3.212 -14.918 -37.838 1.00 58.60 1103 LEU A N 1
ATOM 648 C CA . LEU A 1 89 ? 2.813 -16.265 -38.194 1.00 57.13 1103 LEU A CA 1
ATOM 649 C C . LEU A 1 89 ? 1.575 -16.277 -39.061 1.00 53.59 1103 LEU A C 1
ATOM 650 O O . LEU A 1 89 ? 1.502 -17.036 -40.017 1.00 48.57 1103 LEU A O 1
ATOM 655 N N . ILE A 1 90 ? 0.625 -15.396 -38.772 1.00 54.11 1104 ILE A N 1
ATOM 656 C CA . ILE A 1 90 ? -0.543 -15.265 -39.648 1.00 52.68 1104 ILE A CA 1
ATOM 657 C C . ILE A 1 90 ? -0.131 -14.804 -41.050 1.00 52.20 1104 ILE A C 1
ATOM 658 O O . ILE A 1 90 ? -0.562 -15.359 -42.072 1.00 55.37 1104 ILE A O 1
ATOM 663 N N . LEU A 1 91 ? 0.727 -13.802 -41.111 1.00 53.80 1105 LEU A N 1
ATOM 664 C CA . LEU A 1 91 ? 1.151 -13.301 -42.401 1.00 55.22 1105 LEU A CA 1
ATOM 665 C C . LEU A 1 91 ? 1.953 -14.323 -43.193 1.00 53.69 1105 LEU A C 1
ATOM 666 O O . LEU A 1 91 ? 1.778 -14.417 -44.409 1.00 53.34 1105 LEU A O 1
ATOM 671 N N . ALA A 1 92 ? 2.787 -15.111 -42.511 1.00 51.17 1106 ALA A N 1
ATOM 672 C CA . ALA A 1 92 ? 3.605 -16.119 -43.191 1.00 51.06 1106 ALA A CA 1
ATOM 673 C C . ALA A 1 92 ? 2.763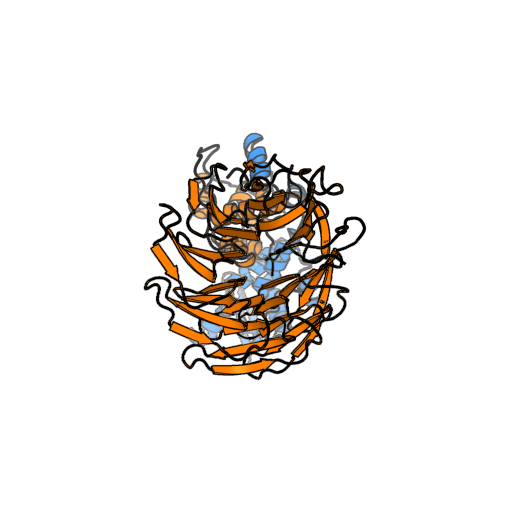 -17.298 -43.663 1.00 54.85 1106 ALA A C 1
ATOM 674 O O . ALA A 1 92 ? 2.993 -17.882 -44.736 1.00 60.95 1106 ALA A O 1
ATOM 676 N N . ALA A 1 93 ? 1.784 -17.663 -42.858 1.00 54.09 1107 ALA A N 1
ATOM 677 C CA . ALA A 1 93 ? 0.889 -18.742 -43.240 1.00 53.40 1107 ALA A CA 1
ATOM 678 C C . ALA A 1 93 ? 0.127 -18.340 -44.483 1.00 55.32 1107 ALA A C 1
ATOM 679 O O . ALA A 1 93 ? -0.073 -19.147 -45.385 1.00 54.56 1107 ALA A O 1
ATOM 681 N N . ASN A 1 94 ? -0.293 -17.080 -44.545 1.00 56.54 1108 ASN A N 1
ATOM 682 C CA . ASN A 1 94 ? -1.022 -16.629 -45.716 1.00 56.73 1108 ASN A CA 1
ATOM 683 C C . ASN A 1 94 ? -0.090 -16.603 -46.931 1.00 54.85 1108 ASN A C 1
ATOM 684 O O . ASN A 1 94 ? -0.373 -17.230 -47.931 1.00 54.34 1108 ASN A O 1
ATOM 689 N N . TYR A 1 95 ? 1.053 -15.931 -46.798 1.00 56.78 1109 TYR A N 1
ATOM 690 C CA . TYR A 1 95 ? 2.044 -15.842 -47.872 1.00 54.61 1109 TYR A CA 1
ATOM 691 C C . TYR A 1 95 ? 2.413 -17.222 -48.378 1.00 54.18 1109 TYR A C 1
ATOM 692 O O . TYR A 1 95 ? 2.368 -17.466 -49.576 1.00 51.00 1109 TYR A O 1
ATOM 701 N N . LEU A 1 96 ? 2.783 -18.110 -47.458 1.00 52.82 1110 LEU A N 1
ATOM 702 C CA . LEU A 1 96 ? 3.201 -19.463 -47.819 1.00 57.50 1110 LEU A CA 1
ATOM 703 C C . LEU A 1 96 ? 2.057 -20.390 -48.184 1.00 55.78 1110 LEU A C 1
ATOM 704 O O . LEU A 1 96 ? 2.297 -21.524 -48.595 1.00 53.39 1110 LEU A O 1
ATOM 709 N N . ASP A 1 97 ? 0.828 -19.908 -48.014 1.00 54.14 1111 ASP A N 1
ATOM 710 C CA . ASP A 1 97 ? -0.379 -20.721 -48.130 1.00 57.74 1111 ASP A CA 1
ATOM 711 C C . ASP A 1 97 ? -0.344 -22.075 -47.402 1.00 55.74 1111 ASP A C 1
ATOM 712 O O . ASP A 1 97 ? -0.188 -23.144 -48.010 1.00 54.83 1111 ASP A O 1
ATOM 717 N N . ILE A 1 98 ? -0.498 -22.007 -46.087 1.00 55.37 1112 ILE A N 1
ATOM 718 C CA . ILE A 1 98 ? -0.486 -23.182 -45.249 1.00 61.69 1112 ILE A CA 1
ATOM 719 C C . ILE A 1 98 ? -1.737 -23.107 -44.382 1.00 68.12 1112 ILE A C 1
ATOM 720 O O . ILE A 1 98 ? -1.751 -22.429 -43.326 1.00 60.45 1112 ILE A O 1
ATOM 725 N N . LYS A 1 99 ? -2.780 -23.804 -44.864 1.00 69.23 1113 LYS A N 1
ATOM 726 C CA . LYS A 1 99 ? -4.159 -23.639 -44.390 1.00 71.47 1113 LYS A CA 1
ATOM 727 C C . LYS A 1 99 ? -4.304 -23.979 -42.910 1.00 67.11 1113 LYS A C 1
ATOM 728 O O . LYS A 1 99 ? -4.980 -23.269 -42.159 1.00 60.57 1113 LYS A O 1
ATOM 734 N N . GLY A 1 100 ? -3.662 -25.073 -42.505 1.00 65.40 1114 GLY A N 1
ATOM 735 C CA . GLY A 1 100 ? -3.666 -25.500 -41.112 1.00 66.55 1114 GLY A CA 1
ATOM 736 C C . GLY A 1 100 ? -3.055 -24.507 -40.140 1.00 66.68 1114 GLY A C 1
ATOM 737 O O . GLY A 1 100 ? -3.552 -24.298 -39.034 1.00 67.29 1114 GLY A O 1
ATOM 738 N N . LEU A 1 101 ? -1.965 -23.891 -40.552 1.00 66.26 1115 LEU A N 1
ATOM 739 C CA . LEU A 1 101 ? -1.269 -22.965 -39.686 1.00 65.90 1115 LEU A CA 1
ATOM 740 C C . LEU A 1 101 ? -2.086 -21.680 -39.600 1.00 61.37 1115 LEU A C 1
ATOM 741 O O . LEU A 1 101 ? -2.226 -21.083 -38.526 1.00 61.39 1115 LEU A O 1
ATOM 746 N N . LEU A 1 102 ? -2.635 -21.269 -40.739 1.00 57.96 1116 LEU A N 1
ATOM 747 C CA . LEU A 1 102 ? -3.438 -20.055 -40.795 1.00 56.23 1116 LEU A CA 1
ATOM 748 C C . LEU A 1 102 ? -4.625 -20.148 -39.837 1.00 59.28 1116 LEU A C 1
ATOM 749 O O . LEU A 1 102 ? -4.846 -19.249 -39.026 1.00 57.70 1116 LEU A O 1
ATOM 754 N N . ASP A 1 103 ? -5.330 -21.277 -39.921 1.00 57.93 1117 ASP A N 1
ATOM 755 C CA . ASP A 1 103 ? -6.536 -21.558 -39.151 1.00 63.08 1117 ASP A CA 1
ATOM 756 C C . ASP A 1 103 ? -6.308 -21.550 -37.655 1.00 63.38 1117 ASP A C 1
ATOM 757 O O . ASP A 1 103 ? -6.921 -20.779 -36.926 1.00 65.12 1117 ASP A O 1
ATOM 762 N N . VAL A 1 104 ? -5.447 -22.444 -37.202 1.00 64.57 1118 VAL A N 1
ATOM 763 C CA . VAL A 1 104 ? -4.931 -22.429 -35.836 1.00 66.22 1118 VAL A CA 1
ATOM 764 C C . VAL A 1 104 ? -4.538 -21.034 -35.288 1.00 68.07 1118 VAL A C 1
ATOM 765 O O . VAL A 1 104 ? -4.946 -20.670 -34.180 1.00 66.67 1118 VAL A O 1
ATOM 769 N N . THR A 1 105 ? -3.727 -20.275 -36.036 1.00 62.34 1119 THR A N 1
ATOM 770 C CA . THR A 1 105 ? -3.213 -19.002 -35.513 1.00 64.99 1119 THR A CA 1
ATOM 771 C C . THR A 1 105 ? -4.329 -17.980 -35.423 1.00 61.17 1119 THR A C 1
ATOM 772 O O . THR A 1 105 ? -4.417 -17.206 -34.463 1.00 58.05 1119 THR A O 1
ATOM 776 N N . CYS A 1 106 ? -5.193 -18.004 -36.427 1.00 57.49 1120 CYS A N 1
ATOM 777 C CA . CYS A 1 106 ? -6.340 -17.127 -36.446 1.00 58.32 1120 CYS A CA 1
ATOM 778 C C . CYS A 1 106 ? -7.351 -17.496 -35.352 1.00 60.92 1120 CYS A C 1
ATOM 779 O O . CYS A 1 106 ? -7.878 -16.593 -34.696 1.00 66.07 1120 CYS A O 1
ATOM 782 N N . LYS A 1 107 ? -7.580 -18.790 -35.113 1.00 58.38 1121 LYS A N 1
ATOM 783 C CA . LYS A 1 107 ? -8.525 -19.196 -34.069 1.00 64.59 1121 LYS A CA 1
ATOM 784 C C . LYS A 1 107 ? -7.966 -18.662 -32.780 1.00 64.64 1121 LYS A C 1
ATOM 785 O O . LYS A 1 107 ? -8.719 -18.178 -31.922 1.00 68.18 1121 LYS A O 1
ATOM 787 N N . THR A 1 108 ? -6.639 -18.715 -32.664 1.00 59.87 1122 THR A N 1
ATOM 788 C CA . THR A 1 108 ? -5.980 -18.346 -31.423 1.00 59.75 1122 THR A CA 1
ATOM 789 C C . THR A 1 108 ? -6.224 -16.882 -31.105 1.00 59.36 1122 THR A C 1
ATOM 790 O O . THR A 1 108 ? -6.430 -16.525 -29.951 1.00 61.95 1122 THR A O 1
ATOM 794 N N . VAL A 1 109 ? -6.205 -16.033 -32.122 1.00 58.22 1123 VAL A N 1
ATOM 795 C CA . VAL A 1 109 ? -6.565 -14.625 -31.918 1.00 59.97 1123 VAL A CA 1
ATOM 796 C C . VAL A 1 109 ? -8.065 -14.453 -31.586 1.00 57.86 1123 VAL A C 1
ATOM 797 O O . VAL A 1 109 ? -8.436 -13.692 -30.692 1.00 53.94 1123 VAL A O 1
ATOM 801 N N . ALA A 1 110 ? -8.923 -15.184 -32.290 1.00 58.71 1124 ALA A N 1
ATOM 802 C CA . ALA A 1 110 ? -10.359 -15.126 -32.028 1.00 58.04 1124 ALA A CA 1
ATOM 803 C C . ALA A 1 110 ? -10.630 -15.413 -30.573 1.00 61.42 1124 ALA A C 1
ATOM 804 O O . ALA A 1 110 ? -11.475 -14.767 -29.940 1.00 64.06 1124 ALA A O 1
ATOM 806 N N . ASN A 1 111 ? -9.889 -16.371 -30.033 1.00 62.58 1125 ASN A N 1
ATOM 807 C CA . ASN A 1 111 ? -10.067 -16.764 -28.642 1.00 66.94 1125 ASN A CA 1
ATOM 808 C C . ASN A 1 111 ? -9.729 -15.689 -27.648 1.00 63.79 1125 ASN A C 1
ATOM 809 O O . ASN A 1 111 ? -10.258 -15.668 -26.549 1.00 65.48 1125 ASN A O 1
ATOM 814 N N . MET A 1 112 ? -8.879 -14.766 -28.053 1.00 63.96 1126 MET A N 1
ATOM 815 C CA . MET A 1 112 ? -8.544 -13.639 -27.215 1.00 66.19 1126 MET A CA 1
ATOM 816 C C . MET A 1 112 ? -9.711 -12.636 -27.234 1.00 65.18 1126 MET A C 1
ATOM 817 O O . MET A 1 112 ? -9.742 -11.692 -26.460 1.00 61.07 1126 MET A O 1
ATOM 822 N N . ILE A 1 113 ? -10.685 -12.849 -28.109 1.00 67.66 1127 ILE A N 1
ATOM 823 C CA . ILE A 1 113 ? -11.856 -11.979 -28.147 1.00 71.62 1127 ILE A CA 1
ATOM 824 C C . ILE A 1 113 ? -13.057 -12.568 -27.422 1.00 69.58 1127 ILE A C 1
ATOM 825 O O . ILE A 1 113 ? -13.780 -11.863 -26.718 1.00 67.82 1127 ILE A O 1
ATOM 830 N N . LYS A 1 114 ? -13.292 -13.852 -27.609 1.00 72.22 1128 LYS A N 1
ATOM 831 C CA . LYS A 1 114 ? -14.473 -14.456 -27.001 1.00 77.44 1128 LYS A CA 1
ATOM 832 C C . LYS A 1 114 ? -14.217 -14.577 -25.508 1.00 79.50 1128 LYS A C 1
ATOM 833 O O . LYS A 1 114 ? -13.079 -14.792 -25.107 1.00 99.47 1128 LYS A O 1
ATOM 839 N N . ALA A 1 115 ? -15.204 -14.328 -24.661 1.00 79.97 1129 ALA A N 1
ATOM 840 C CA . ALA A 1 115 ? -16.316 -13.432 -24.912 1.00 79.99 1129 ALA A CA 1
ATOM 841 C C . ALA A 1 115 ? -16.092 -12.418 -23.813 1.00 78.29 1129 ALA A C 1
ATOM 842 O O . ALA A 1 115 ? -16.427 -12.605 -22.656 1.00 71.05 1129 ALA A O 1
ATOM 844 N N . LYS A 1 116 ? -15.425 -11.363 -24.185 1.00 77.00 1130 LYS A N 1
ATOM 845 C CA . LYS A 1 116 ? -15.138 -10.343 -23.257 1.00 81.13 1130 LYS A CA 1
ATOM 846 C C . LYS A 1 116 ? -16.103 -9.251 -23.602 1.00 73.27 1130 LYS A C 1
ATOM 847 O O . LYS A 1 116 ? -16.783 -9.306 -24.628 1.00 69.16 1130 LYS A O 1
ATOM 853 N N . THR A 1 117 ? -16.167 -8.271 -22.727 1.00 71.80 1131 THR A N 1
ATOM 854 C CA . THR A 1 117 ? -16.927 -7.085 -22.982 1.00 73.70 1131 THR A CA 1
ATOM 855 C C . THR A 1 117 ? -16.071 -6.179 -23.824 1.00 73.18 1131 THR A C 1
ATOM 856 O O . THR A 1 117 ? -14.857 -6.355 -23.861 1.00 73.39 1131 THR A O 1
ATOM 860 N N . PRO A 1 118 ? -16.688 -5.188 -24.493 1.00 74.84 1132 PRO A N 1
ATOM 861 C CA . PRO A 1 118 ? -15.882 -4.234 -25.273 1.00 70.75 1132 PRO A CA 1
ATOM 862 C C . PRO A 1 118 ? -14.607 -3.769 -24.544 1.00 78.12 1132 PRO A C 1
ATOM 863 O O . PRO A 1 118 ? -13.532 -3.751 -25.152 1.00 76.09 1132 PRO A O 1
ATOM 867 N N . GLU A 1 119 ? -14.743 -3.434 -23.252 1.00 87.06 1133 GLU A N 1
ATOM 868 C CA . GLU A 1 119 ? -13.669 -2.806 -22.438 1.00 89.06 1133 GLU A CA 1
ATOM 869 C C . GLU A 1 119 ? -12.514 -3.772 -22.233 1.00 84.02 1133 GLU A C 1
ATOM 870 O O . GLU A 1 119 ? -11.346 -3.366 -22.266 1.00 80.47 1133 GLU A O 1
ATOM 876 N N . GLU A 1 120 ? -12.860 -5.043 -22.018 1.00 78.48 1134 GLU A N 1
ATOM 877 C CA . GLU A 1 120 ? -11.878 -6.086 -21.747 1.00 80.87 1134 GLU A CA 1
ATOM 878 C C . GLU A 1 120 ? -11.140 -6.438 -23.027 1.00 76.34 1134 GLU A C 1
ATOM 879 O O . GLU A 1 120 ? -9.974 -6.860 -22.986 1.00 76.59 1134 GLU A O 1
ATOM 885 N N . ILE A 1 121 ? -11.818 -6.257 -24.160 1.00 71.37 1135 ILE A N 1
ATOM 886 C CA . ILE A 1 121 ? -11.200 -6.486 -25.462 1.00 70.47 1135 ILE A CA 1
ATOM 887 C C . ILE A 1 121 ? -10.186 -5.392 -25.740 1.00 70.35 1135 ILE A C 1
ATOM 888 O O . ILE A 1 121 ? -9.151 -5.647 -26.337 1.00 72.30 1135 ILE A O 1
ATOM 893 N N . ARG A 1 122 ? -10.482 -4.175 -25.309 1.00 70.14 1136 ARG A N 1
ATOM 894 C CA . ARG A 1 122 ? -9.493 -3.113 -25.404 1.00 77.19 1136 ARG A CA 1
ATOM 895 C C . ARG A 1 122 ? -8.277 -3.454 -24.535 1.00 78.88 1136 ARG A C 1
ATOM 896 O O . ARG A 1 122 ? -7.180 -3.647 -25.060 1.00 78.38 1136 ARG A O 1
ATOM 904 N N . LYS A 1 123 ? -8.464 -3.597 -23.225 1.00 83.78 1137 LYS A N 1
ATOM 905 C CA . LYS A 1 123 ? -7.320 -3.858 -22.342 1.00 85.19 1137 LYS A CA 1
ATOM 906 C C . LYS A 1 123 ? -6.458 -5.048 -22.838 1.00 83.20 1137 LYS A C 1
ATOM 907 O O . LYS A 1 123 ? -5.327 -5.184 -22.413 1.00 86.14 1137 LYS A O 1
ATOM 909 N N . THR A 1 124 ? -6.979 -5.899 -23.726 1.00 78.38 1138 THR A N 1
ATOM 910 C CA . THR A 1 124 ? -6.173 -6.978 -24.314 1.00 77.00 1138 THR A CA 1
ATOM 911 C C . THR A 1 124 ? -5.427 -6.533 -25.559 1.00 78.11 1138 THR A C 1
ATOM 912 O O . THR A 1 124 ? -4.261 -6.878 -25.729 1.00 81.87 1138 THR A O 1
ATOM 916 N N . PHE A 1 125 ? -6.112 -5.808 -26.444 1.00 78.17 1139 PHE A N 1
ATOM 917 C CA . PHE A 1 125 ? -5.603 -5.519 -27.809 1.00 78.70 1139 PHE A CA 1
ATOM 918 C C . PHE A 1 125 ? -4.945 -4.139 -27.965 1.00 80.10 1139 PHE A C 1
ATOM 919 O O . PHE A 1 125 ? -4.504 -3.768 -29.059 1.00 76.58 1139 PHE A O 1
ATOM 927 N N . ASN A 1 126 ? -4.806 -3.453 -26.834 1.00 81.09 1140 ASN A N 1
ATOM 928 C CA . ASN A 1 126 ? -4.740 -2.004 -26.752 1.00 84.85 1140 ASN A CA 1
ATOM 929 C C . ASN A 1 126 ? -6.065 -1.349 -27.193 1.00 86.88 1140 ASN A C 1
ATOM 930 O O . ASN A 1 126 ? -7.053 -1.499 -26.488 1.00 111.20 1140 ASN A O 1
ATOM 935 N N . ILE A 1 127 ? -6.112 -0.634 -28.317 1.00 80.21 1141 ILE A N 1
ATOM 936 C CA . ILE A 1 127 ? -7.356 0.054 -28.794 1.00 78.70 1141 ILE A CA 1
ATOM 937 C C . ILE A 1 127 ? -7.851 1.256 -27.947 1.00 77.65 1141 ILE A C 1
ATOM 938 O O . ILE A 1 127 ? -8.226 1.088 -26.783 1.00 70.31 1141 ILE A O 1
ATOM 943 N N . LYS A 1 128 ? -7.873 2.459 -28.541 1.00 80.44 1142 LYS A N 1
ATOM 944 C CA . LYS A 1 128 ? -8.532 3.621 -27.908 1.00 78.89 1142 LYS A CA 1
ATOM 945 C C . LYS A 1 128 ? -9.993 3.652 -28.350 1.00 74.21 1142 LYS A C 1
ATOM 946 O O . LYS A 1 128 ? -10.313 3.482 -29.538 1.00 68.42 1142 LYS A O 1
ATOM 948 N N . ASN A 1 129 ? -10.881 3.841 -27.386 1.00 74.23 1143 ASN A N 1
ATOM 949 C CA . ASN A 1 129 ? -12.256 4.169 -27.696 1.00 74.60 1143 ASN A CA 1
ATOM 950 C C . ASN A 1 129 ? -12.264 5.508 -28.458 1.00 77.05 1143 ASN A C 1
ATOM 951 O O . ASN A 1 129 ? -12.145 6.573 -27.857 1.00 84.06 1143 ASN A O 1
ATOM 956 N N . ASP A 1 130 ? -12.399 5.428 -29.780 1.00 71.37 1144 ASP A N 1
ATOM 957 C CA . ASP A 1 130 ? -12.390 6.599 -30.637 1.00 70.43 1144 ASP A CA 1
ATOM 958 C C . ASP A 1 130 ? -13.781 7.116 -30.998 1.00 71.63 1144 ASP A C 1
ATOM 959 O O . ASP A 1 130 ? -13.903 7.967 -31.866 1.00 81.91 1144 ASP A O 1
ATOM 964 N N . PHE A 1 131 ? -14.820 6.621 -30.327 1.00 71.89 1145 PHE A N 1
ATOM 965 C CA . PHE A 1 131 ? -16.191 7.072 -30.562 1.00 71.90 1145 PHE A CA 1
ATOM 966 C C . PHE A 1 131 ? -16.493 8.335 -29.764 1.00 76.65 1145 PHE A C 1
ATOM 967 O O . PHE A 1 131 ? -16.043 8.467 -28.647 1.00 76.93 1145 PHE A O 1
ATOM 975 N N . THR A 1 132 ? -17.335 9.218 -30.293 1.00 85.68 1146 THR A N 1
ATOM 976 C CA . THR A 1 132 ? -17.909 10.315 -29.493 1.00 84.68 1146 THR A CA 1
ATOM 977 C C . THR A 1 132 ? -18.870 9.752 -28.425 1.00 89.23 1146 THR A C 1
ATOM 978 O O . THR A 1 132 ? -19.087 8.538 -28.369 1.00 91.73 1146 THR A O 1
ATOM 982 N N . GLU A 1 133 ? -19.449 10.631 -27.596 1.00 90.05 1147 GLU A N 1
ATOM 983 C CA . GLU A 1 133 ? -20.518 10.236 -26.667 1.00 89.12 1147 GLU A CA 1
ATOM 984 C C . GLU A 1 133 ? -21.705 9.702 -27.466 1.00 83.42 1147 GLU A C 1
ATOM 985 O O . GLU A 1 133 ? -22.267 8.677 -27.097 1.00 72.36 1147 GLU A O 1
ATOM 987 N N . GLU A 1 134 ? -22.050 10.397 -28.561 1.00 44.75 1148 GLU A N 1
ATOM 988 C CA . GLU A 1 134 ? -23.238 10.083 -29.378 1.00 46.64 1148 GLU A CA 1
ATOM 989 C C . GLU A 1 134 ? -23.064 8.737 -30.070 1.00 61.89 1148 GLU A C 1
ATOM 990 O O . GLU A 1 134 ? -23.926 7.853 -29.958 1.00 46.87 1148 GLU A O 1
ATOM 992 N N . GLU A 1 135 ? -21.942 8.589 -30.780 1.00 63.93 1149 GLU A N 1
ATOM 993 C CA . GLU A 1 135 ? -21.638 7.350 -31.510 1.00 56.55 1149 GLU A CA 1
ATOM 994 C C . GLU A 1 135 ? -21.674 6.138 -30.584 1.00 47.56 1149 GLU A C 1
ATOM 995 O O . GLU A 1 135 ? -22.270 5.125 -30.937 1.00 59.91 1149 GLU A O 1
ATOM 1001 N N . GLU A 1 136 ? -21.059 6.233 -29.404 1.00 41.55 1150 GLU A N 1
ATOM 1002 C CA . GLU A 1 136 ? -20.996 5.075 -28.506 1.00 44.40 1150 GLU A CA 1
ATOM 1003 C C . GLU A 1 136 ? -22.381 4.678 -27.979 1.00 50.61 1150 GLU A C 1
ATOM 1004 O O . GLU A 1 136 ? -22.638 3.506 -27.655 1.00 52.71 1150 GLU A O 1
ATOM 1010 N N . ALA A 1 137 ? -23.259 5.670 -27.882 1.00 53.56 1151 ALA A N 1
ATOM 1011 C CA . ALA A 1 137 ? -24.645 5.438 -27.523 1.00 53.17 1151 ALA A CA 1
ATOM 1012 C C . ALA A 1 137 ? -25.300 4.579 -28.602 1.00 48.56 1151 ALA A C 1
ATOM 1013 O O . ALA A 1 137 ? -26.002 3.617 -28.300 1.00 43.83 1151 ALA A O 1
ATOM 1015 N N . GLN A 1 138 ? -25.049 4.932 -29.860 1.00 49.05 1152 GLN A N 1
ATOM 1016 C CA . GLN A 1 138 ? -25.650 4.237 -31.000 1.00 54.86 1152 GLN A CA 1
ATOM 1017 C C . GLN A 1 138 ? -25.157 2.796 -31.142 1.00 50.74 1152 GLN A C 1
ATOM 1018 O O . GLN A 1 138 ? -25.935 1.866 -31.425 1.00 42.43 1152 GLN A O 1
ATOM 1024 N N . VAL A 1 139 ? -23.857 2.627 -30.944 1.00 35.37 1153 VAL A N 1
ATOM 1025 C CA . VAL A 1 139 ? -23.216 1.353 -31.158 1.00 32.20 1153 VAL A CA 1
ATOM 1026 C C . VAL A 1 139 ? -23.662 0.378 -30.077 1.00 31.86 1153 VAL A C 1
ATOM 1027 O O . VAL A 1 139 ? -23.987 -0.768 -30.373 1.00 23.83 1153 VAL A O 1
ATOM 1031 N N . ARG A 1 140 ? -23.688 0.853 -28.837 1.00 30.47 1154 ARG A N 1
ATOM 1032 C CA . ARG A 1 140 ? -24.202 0.080 -27.731 1.00 30.45 1154 ARG A CA 1
ATOM 1033 C C . ARG A 1 140 ? -25.637 -0.327 -28.023 1.00 27.92 1154 ARG A C 1
ATOM 1034 O O . ARG A 1 140 ? -25.998 -1.485 -27.794 1.00 28.17 1154 ARG A O 1
ATOM 1036 N N . LYS A 1 141 ? -26.439 0.605 -28.557 1.00 29.23 1155 LYS A N 1
ATOM 1037 C CA . LYS A 1 141 ? -27.882 0.352 -28.832 1.00 33.78 1155 LYS A CA 1
ATOM 1038 C C . LYS A 1 141 ? -28.082 -0.660 -29.967 1.00 29.17 1155 LYS A C 1
ATOM 1039 O O . LYS A 1 141 ? -28.854 -1.593 -29.851 1.00 36.63 1155 LYS A O 1
ATOM 1043 N N . GLU A 1 142 ? -27.357 -0.466 -31.050 1.00 28.77 1156 GLU A N 1
ATOM 1044 C CA . GLU A 1 142 ? -27.467 -1.291 -32.243 1.00 30.17 1156 GLU A CA 1
ATOM 1045 C C . GLU A 1 142 ? -26.939 -2.724 -32.055 1.00 27.58 1156 GLU A C 1
ATOM 1046 O O . GLU A 1 142 ? -27.411 -3.647 -32.716 1.00 36.70 1156 GLU A O 1
ATOM 1052 N N . ASN A 1 143 ? -25.995 -2.903 -31.137 1.00 25.27 1157 ASN A N 1
ATOM 1053 C CA . ASN A 1 143 ? -25.373 -4.194 -30.870 1.00 26.31 1157 ASN A CA 1
ATOM 1054 C C . ASN A 1 143 ? -25.758 -4.775 -29.523 1.00 32.83 1157 ASN A C 1
ATOM 1055 O O . ASN A 1 143 ? -25.059 -5.656 -28.993 1.00 33.55 1157 ASN A O 1
ATOM 1060 N N . GLN A 1 144 ? -26.857 -4.267 -28.968 1.00 41.87 1158 GLN A N 1
ATOM 1061 C CA . GLN A 1 144 ? -27.491 -4.824 -27.769 1.00 36.24 1158 GLN A CA 1
ATOM 1062 C C . GLN A 1 144 ? -27.742 -6.327 -27.888 1.00 31.58 1158 GLN A C 1
ATOM 1063 O O . GLN A 1 144 ? -28.432 -6.765 -28.805 1.00 38.57 1158 GLN A O 1
ATOM 1069 N N . TRP A 1 145 ? -27.191 -7.094 -26.951 1.00 28.33 1159 TRP A N 1
ATOM 1070 C CA . TRP A 1 145 ? -27.522 -8.506 -26.768 1.00 32.54 1159 TRP A CA 1
ATOM 1071 C C . TRP A 1 145 ? -28.568 -8.699 -25.670 1.00 35.09 1159 TRP A C 1
ATOM 1072 O O . TRP A 1 145 ? -28.552 -7.998 -24.669 1.00 35.38 1159 TRP A O 1
ATOM 1083 N N . CYS A 1 146 ? -29.406 -9.718 -25.838 1.00 45.90 1160 CYS A N 1
ATOM 1084 C CA . CYS A 1 146 ? -30.690 -9.897 -25.123 1.00 54.43 1160 CYS A CA 1
ATOM 1085 C C . CYS A 1 146 ? -31.625 -8.625 -25.097 1.00 72.35 1160 CYS A C 1
ATOM 1086 O O . CYS A 1 146 ? -32.293 -8.342 -26.121 1.00 42.77 1160 CYS A O 1
ATOM 1088 N N . GLU A 1 147 ? -31.666 -7.874 -23.977 1.00 91.42 1161 GLU A N 1
ATOM 1089 C CA . GLU A 1 147 ? -32.624 -6.742 -23.784 1.00 78.30 1161 GLU A CA 1
ATOM 1090 C C . GLU A 1 147 ? -32.734 -5.840 -25.025 1.00 79.35 1161 GLU A C 1
ATOM 1091 O O . GLU A 1 147 ? -32.497 -4.637 -24.975 1.00 62.07 1161 GLU A O 1
ATOM 1093 N N . THR B 2 1 ? -16.570 -3.822 -51.022 1.00 87.53 2263 THR B N 1
ATOM 1094 C CA . THR B 2 1 ? -16.427 -2.356 -51.202 1.00 98.01 2263 THR B CA 1
ATOM 1095 C C . THR B 2 1 ? -17.290 -1.561 -50.200 1.00 98.05 2263 THR B C 1
ATOM 1096 O O . THR B 2 1 ? -17.084 -0.358 -50.047 1.00 101.62 2263 THR B O 1
ATOM 1100 N N . GLN B 2 2 ? -18.241 -2.215 -49.523 1.00 90.84 2264 GLN B N 1
ATOM 1101 C CA . GLN B 2 2 ? -18.825 -1.639 -48.301 1.00 98.26 2264 GLN B CA 1
ATOM 1102 C C . GLN B 2 2 ? -17.662 -1.198 -47.397 1.00 112.01 2264 GLN B C 1
ATOM 1103 O O . GLN B 2 2 ? -17.499 -0.010 -47.096 1.00 107.98 2264 GLN B O 1
ATOM 1105 N N . VAL B 2 3 ? -16.825 -2.159 -47.014 1.00 114.69 2265 VAL B N 1
ATOM 1106 C CA . VAL B 2 3 ? -15.707 -1.894 -46.111 1.00 110.93 2265 VAL B CA 1
ATOM 1107 C C . VAL B 2 3 ? -14.720 -0.894 -46.711 1.00 108.61 2265 VAL B C 1
ATOM 1108 O O . VAL B 2 3 ? -14.292 0.016 -46.016 1.00 107.78 2265 VAL B O 1
ATOM 1112 N N . LYS B 2 4 ? -14.385 -1.035 -47.993 1.00 105.35 2266 LYS B N 1
ATOM 1113 C CA . LYS B 2 4 ? -13.526 -0.049 -48.662 1.00 107.08 2266 LYS B CA 1
ATOM 1114 C C . LYS B 2 4 ? -14.092 1.372 -48.550 1.00 95.07 2266 LYS B C 1
ATOM 1115 O O . LYS B 2 4 ? -13.412 2.262 -48.054 1.00 90.17 2266 LYS B O 1
ATOM 1121 N N . HIS B 2 5 ? -15.332 1.573 -49.002 1.00 91.29 2267 HIS B N 1
ATOM 1122 C CA . HIS B 2 5 ? -16.015 2.862 -48.847 1.00 89.20 2267 HIS B CA 1
ATOM 1123 C C . HIS B 2 5 ? -15.891 3.369 -47.423 1.00 85.95 2267 HIS B C 1
ATOM 1124 O O . HIS B 2 5 ? -15.388 4.454 -47.230 1.00 91.74 2267 HIS B O 1
ATOM 1131 N N . MET B 2 6 ? -16.308 2.587 -46.427 1.00 80.13 2268 MET B N 1
ATOM 1132 C CA . MET B 2 6 ? -16.292 3.066 -45.040 1.00 81.41 2268 MET B CA 1
ATOM 1133 C C . MET B 2 6 ? -14.887 3.380 -44.482 1.00 86.43 2268 MET B C 1
ATOM 1134 O O . MET B 2 6 ? -14.732 4.351 -43.725 1.00 91.26 2268 MET B O 1
ATOM 1139 N N . MET B 2 7 ? -13.867 2.610 -44.868 1.00 87.71 2269 MET B N 1
ATOM 1140 C CA . MET B 2 7 ? -12.494 2.853 -44.376 1.00 93.78 2269 MET B CA 1
ATOM 1141 C C . MET B 2 7 ? -11.940 4.140 -44.968 1.00 98.51 2269 MET B C 1
ATOM 1142 O O . MET B 2 7 ? -11.458 5.019 -44.252 1.00 101.67 2269 MET B O 1
ATOM 1147 N N . GLN B 2 8 ? -12.068 4.248 -46.285 1.00 100.79 2270 GLN B N 1
ATOM 1148 C CA . GLN B 2 8 ? -11.555 5.370 -47.054 1.00 107.74 2270 GLN B CA 1
ATOM 1149 C C . GLN B 2 8 ? -12.181 6.724 -46.732 1.00 112.28 2270 GLN B C 1
ATOM 1150 O O . GLN B 2 8 ? -11.742 7.755 -47.264 1.00 124.03 2270 GLN B O 1
ATOM 1156 N N . VAL B 2 9 ? -13.209 6.713 -45.890 1.00 113.32 2271 VAL B N 1
ATOM 1157 C CA . VAL B 2 9 ? -14.181 7.808 -45.805 1.00 125.23 2271 VAL B CA 1
ATOM 1158 C C . VAL B 2 9 ? -14.467 8.203 -44.360 1.00 122.65 2271 VAL B C 1
ATOM 1159 O O . VAL B 2 9 ? -14.601 9.379 -44.061 1.00 128.52 2271 VAL B O 1
ATOM 1163 N N . ILE B 2 10 ? -14.602 7.230 -43.469 1.00 129.23 2272 ILE B N 1
ATOM 1164 C CA . ILE B 2 10 ? -14.644 7.553 -42.046 1.00 140.47 2272 ILE B CA 1
ATOM 1165 C C . ILE B 2 10 ? -13.211 7.924 -41.609 1.00 142.55 2272 ILE B C 1
ATOM 1166 O O . ILE B 2 10 ? -13.032 8.771 -40.732 1.00 136.29 2272 ILE B O 1
ATOM 1171 N N . GLU B 2 11 ? -12.212 7.326 -42.268 1.00 144.46 2273 GLU B N 1
ATOM 1172 C CA . GLU B 2 11 ? -10.784 7.561 -41.988 1.00 146.39 2273 GLU B CA 1
ATOM 1173 C C . GLU B 2 11 ? -10.379 7.223 -40.541 1.00 145.73 2273 GLU B C 1
ATOM 1174 O O . GLU B 2 11 ? -9.953 8.112 -39.795 1.00 161.40 2273 GLU B O 1
ATOM 1180 N N . PRO B 2 12 ? -10.514 5.943 -40.131 1.00 130.84 2274 PRO B N 1
ATOM 1181 C CA . PRO B 2 12 ? -10.009 5.580 -38.789 1.00 124.14 2274 PRO B CA 1
ATOM 1182 C C . PRO B 2 12 ? -8.482 5.262 -38.755 1.00 120.60 2274 PRO B C 1
ATOM 1183 O O . PRO B 2 12 ? -8.066 4.097 -38.665 1.00 103.40 2274 PRO B O 1
ATOM 1187 N N . GLN B 2 13 ? -7.655 6.304 -38.833 1.00 121.09 2275 GLN B N 1
ATOM 1188 C CA . GLN B 2 13 ? -6.195 6.124 -38.850 1.00 115.65 2275 GLN B CA 1
ATOM 1189 C C . GLN B 2 13 ? -5.625 6.006 -37.439 1.00 113.31 2275 GLN B C 1
ATOM 1190 O O . GLN B 2 13 ? -6.285 6.350 -36.452 1.00 115.90 2275 GLN B O 1
ATOM 1196 N N . PHE B 2 14 ? -4.391 5.516 -37.380 1.00 110.40 2276 PHE B N 1
ATOM 1197 C CA . PHE B 2 14 ? -3.639 5.271 -36.139 1.00 115.47 2276 PHE B CA 1
ATOM 1198 C C . PHE B 2 14 ? -4.381 4.599 -35.005 1.00 114.84 2276 PHE B C 1
ATOM 1199 O O . PHE B 2 14 ? -4.645 5.207 -33.965 1.00 112.18 2276 PHE B O 1
ATOM 1207 N N . GLN B 2 15 ? -4.688 3.327 -35.200 1.00 115.90 2277 GLN B N 1
ATOM 1208 C CA . GLN B 2 15 ? -4.918 2.463 -34.065 1.00 117.32 2277 GLN B CA 1
ATOM 1209 C C . GLN B 2 15 ? -3.673 1.583 -33.940 1.00 108.27 2277 GLN B C 1
ATOM 1210 O O . GLN B 2 15 ? -2.970 1.290 -34.927 1.00 97.74 2277 GLN B O 1
ATOM 1216 N N . ARG B 2 16 ? -3.441 1.170 -32.702 1.00 105.26 2278 ARG B N 1
ATOM 1217 C CA . ARG B 2 16 ? -2.250 0.470 -32.295 1.00 105.36 2278 ARG B CA 1
ATOM 1218 C C . ARG B 2 16 ? -2.560 -1.009 -32.035 1.00 99.14 2278 ARG B C 1
ATOM 1219 O O . ARG B 2 16 ? -1.806 -1.672 -31.328 1.00 100.20 2278 ARG B O 1
ATOM 1227 N N . ASP B 2 17 ? -3.655 -1.533 -32.591 1.00 91.86 2279 ASP B N 1
ATOM 1228 C CA . ASP B 2 17 ? -4.060 -2.904 -32.292 1.00 86.54 2279 ASP B CA 1
ATOM 1229 C C . ASP B 2 17 ? -3.759 -3.920 -33.382 1.00 84.36 2279 ASP B C 1
ATOM 1230 O O . ASP B 2 17 ? -3.617 -3.603 -34.553 1.00 84.07 2279 ASP B O 1
ATOM 1235 N N . PHE B 2 18 ? -3.669 -5.160 -32.940 1.00 85.03 2280 PHE B N 1
ATOM 1236 C CA . PHE B 2 18 ? -3.471 -6.322 -33.794 1.00 89.26 2280 PHE B CA 1
ATOM 1237 C C . PHE B 2 18 ? -4.302 -6.322 -35.092 1.00 83.06 2280 PHE B C 1
ATOM 1238 O O . PHE B 2 18 ? -3.739 -6.269 -36.203 1.00 80.12 2280 PHE B O 1
ATOM 1246 N N . ILE B 2 19 ? -5.627 -6.407 -34.956 1.00 75.50 2281 ILE B N 1
ATOM 1247 C CA . ILE B 2 19 ? -6.463 -6.699 -36.119 1.00 75.61 2281 ILE B CA 1
ATOM 1248 C C . ILE B 2 19 ? -6.642 -5.480 -37.043 1.00 78.09 2281 ILE B C 1
ATOM 1249 O O . ILE B 2 19 ? -6.821 -5.644 -38.266 1.00 77.36 2281 ILE B O 1
ATOM 1254 N N . SER B 2 20 ? -6.575 -4.267 -36.478 1.00 80.25 2282 SER B N 1
ATOM 1255 C CA . SER B 2 20 ? -6.503 -3.040 -37.305 1.00 80.83 2282 SER B CA 1
ATOM 1256 C C . SER B 2 20 ? -5.378 -3.109 -38.328 1.00 79.32 2282 SER B C 1
ATOM 1257 O O . SER B 2 20 ? -5.516 -2.626 -39.446 1.00 79.79 2282 SER B O 1
ATOM 1260 N N . LEU B 2 21 ? -4.279 -3.744 -37.954 1.00 78.51 2283 LEU B N 1
ATOM 1261 C CA . LEU B 2 21 ? -3.085 -3.750 -38.782 1.00 80.18 2283 LEU B CA 1
ATOM 1262 C C . LEU B 2 21 ? -2.943 -4.903 -39.755 1.00 77.48 2283 LEU B C 1
ATOM 1263 O O . LEU B 2 21 ? -2.080 -4.874 -40.613 1.00 80.05 2283 LEU B O 1
ATOM 1268 N N . LEU B 2 22 ? -3.769 -5.929 -39.613 1.00 75.51 2284 LEU B N 1
ATOM 1269 C CA . LEU B 2 22 ? -3.746 -7.050 -40.556 1.00 74.12 2284 LEU B CA 1
ATOM 1270 C C . LEU B 2 22 ? -4.297 -6.662 -41.898 1.00 72.64 2284 LEU B C 1
ATOM 1271 O O . LEU B 2 22 ? -5.091 -5.756 -42.003 1.00 75.13 2284 LEU B O 1
ATOM 1276 N N . PRO B 2 23 ? -3.926 -7.393 -42.935 1.00 71.72 2285 PRO B N 1
ATOM 1277 C CA . PRO B 2 23 ? -4.745 -7.280 -44.136 1.00 70.26 2285 PRO B CA 1
ATOM 1278 C C . PRO B 2 23 ? -6.188 -7.508 -43.766 1.00 70.24 2285 PRO B C 1
ATOM 1279 O O . PRO B 2 23 ? -6.454 -8.170 -42.782 1.00 74.70 2285 PRO B O 1
ATOM 1283 N N . LYS B 2 24 ? -7.120 -6.980 -44.536 1.00 70.93 2286 LYS B N 1
ATOM 1284 C CA . LYS B 2 24 ? -8.493 -6.965 -44.109 1.00 69.04 2286 LYS B CA 1
ATOM 1285 C C . LYS B 2 24 ? -9.130 -8.327 -44.305 1.00 68.71 2286 LYS B C 1
ATOM 1286 O O . LYS B 2 24 ? -10.022 -8.707 -43.559 1.00 67.02 2286 LYS B O 1
ATOM 1290 N N . GLU B 2 25 ? -8.667 -9.079 -45.296 1.00 72.78 2287 GLU B N 1
ATOM 1291 C CA . GLU B 2 25 ? -9.132 -10.455 -45.466 1.00 68.64 2287 GLU B CA 1
ATOM 1292 C C . GLU B 2 25 ? -8.818 -11.241 -44.211 1.00 63.53 2287 GLU B C 1
ATOM 1293 O O . GLU B 2 25 ? -9.678 -11.863 -43.626 1.00 67.94 2287 GLU B O 1
ATOM 1299 N N . LEU B 2 26 ? -7.585 -11.164 -43.767 1.00 63.14 2288 LEU B N 1
ATOM 1300 C CA . LEU B 2 26 ? -7.180 -11.879 -42.582 1.00 62.82 2288 LEU B CA 1
ATOM 1301 C C . LEU B 2 26 ? -7.871 -11.372 -41.319 1.00 64.72 2288 LEU B C 1
ATOM 1302 O O . LEU B 2 26 ? -8.164 -12.164 -40.428 1.00 73.93 2288 LEU B O 1
ATOM 1307 N N . ALA B 2 27 ? -8.182 -10.084 -41.236 1.00 63.90 2289 ALA B N 1
ATOM 1308 C CA . ALA B 2 27 ? -8.939 -9.606 -40.072 1.00 62.72 2289 ALA B CA 1
ATOM 1309 C C . ALA B 2 27 ? -10.333 -10.221 -40.094 1.00 61.64 2289 ALA B C 1
ATOM 1310 O O . ALA B 2 27 ? -10.853 -10.629 -39.074 1.00 62.20 2289 ALA B O 1
ATOM 1312 N N . LEU B 2 28 ? -10.934 -10.280 -41.270 1.00 63.09 2290 LEU B N 1
ATOM 1313 C CA . LEU B 2 28 ? -12.232 -10.891 -41.410 1.00 66.65 2290 LEU B CA 1
ATOM 1314 C C . LEU B 2 28 ? -12.167 -12.390 -41.157 1.00 65.10 2290 LEU B C 1
ATOM 1315 O O . LEU B 2 28 ? -13.092 -12.969 -40.589 1.00 56.10 2290 LEU B O 1
ATOM 1320 N N . TYR B 2 29 ? -11.068 -13.016 -41.565 1.00 68.28 2291 TYR B N 1
ATOM 1321 C CA . TYR B 2 29 ? -10.914 -14.444 -41.345 1.00 66.28 2291 TYR B CA 1
ATOM 1322 C C . TYR B 2 29 ? -10.870 -14.708 -39.848 1.00 63.15 2291 TYR B C 1
ATOM 1323 O O . TYR B 2 29 ? -11.621 -15.552 -39.330 1.00 56.02 2291 TYR B O 1
ATOM 1332 N N . VAL B 2 30 ? -10.027 -13.960 -39.136 1.00 62.03 2292 VAL B N 1
ATOM 1333 C CA . VAL B 2 30 ? -10.046 -14.047 -37.684 1.00 59.64 2292 VAL B CA 1
ATOM 1334 C C . VAL B 2 30 ? -11.463 -13.926 -37.149 1.00 57.77 2292 VAL B C 1
ATOM 1335 O O . VAL B 2 30 ? -11.928 -14.797 -36.429 1.00 57.97 2292 VAL B O 1
ATOM 1339 N N . LEU B 2 31 ? -12.146 -12.846 -37.507 1.00 60.29 2293 LEU B N 1
ATOM 1340 C CA . LEU B 2 31 ? -13.494 -12.582 -36.976 1.00 62.83 2293 LEU B CA 1
ATOM 1341 C C . LEU B 2 31 ? -14.484 -13.695 -37.274 1.00 60.11 2293 LEU B C 1
ATOM 1342 O O . LEU B 2 31 ? -15.482 -13.832 -36.582 1.00 62.54 2293 LEU B O 1
ATOM 1347 N N . SER B 2 32 ? -14.217 -14.484 -38.308 1.00 62.40 2294 SER B N 1
ATOM 1348 C CA . SER B 2 32 ? -15.124 -15.560 -38.704 1.00 61.75 2294 SER B CA 1
ATOM 1349 C C . SER B 2 32 ? -15.215 -16.660 -37.634 1.00 59.46 2294 SER B C 1
ATOM 1350 O O . SER B 2 32 ? -16.236 -17.307 -37.515 1.00 63.06 2294 SER B O 1
ATOM 1353 N N . PHE B 2 33 ? -14.170 -16.848 -36.837 1.00 58.75 2295 PHE B N 1
ATOM 1354 C CA . PHE B 2 33 ? -14.191 -17.883 -35.792 1.00 60.80 2295 PHE B CA 1
ATOM 1355 C C . PHE B 2 33 ? -15.028 -17.529 -34.570 1.00 61.53 2295 PHE B C 1
ATOM 1356 O O . PHE B 2 33 ? -15.044 -18.276 -33.600 1.00 59.63 2295 PHE B O 1
ATOM 1364 N N . LEU B 2 34 ? -15.717 -16.394 -34.614 1.00 63.33 2296 LEU B N 1
ATOM 1365 C CA . LEU B 2 34 ? -16.468 -15.920 -33.472 1.00 62.67 2296 LEU B CA 1
ATOM 1366 C C . LEU B 2 34 ? -17.950 -16.139 -33.656 1.00 65.23 2296 LEU B C 1
ATOM 1367 O O . LEU B 2 34 ? -18.465 -16.090 -34.776 1.00 77.09 2296 LEU B O 1
ATOM 1372 N N . GLU B 2 35 ? -18.640 -16.330 -32.539 1.00 63.98 2297 GLU B N 1
ATOM 1373 C CA . GLU B 2 35 ? -20.092 -16.390 -32.538 1.00 58.74 2297 GLU B CA 1
ATOM 1374 C C . GLU B 2 35 ? -20.649 -14.960 -32.519 1.00 53.60 2297 GLU B C 1
ATOM 1375 O O . GLU B 2 35 ? -19.960 -14.007 -32.162 1.00 63.02 2297 GLU B O 1
ATOM 1381 N N . PRO B 2 36 ? -21.905 -14.799 -32.915 1.00 49.73 2298 PRO B N 1
ATOM 1382 C CA . PRO B 2 36 ? -22.537 -13.484 -32.938 1.00 45.41 2298 PRO B CA 1
ATOM 1383 C C . PRO B 2 36 ? -22.434 -12.663 -31.658 1.00 51.15 2298 PRO B C 1
ATOM 1384 O O . PRO B 2 36 ? -22.075 -11.476 -31.723 1.00 60.30 2298 PRO B O 1
ATOM 1388 N N . LYS B 2 37 ? -22.703 -13.265 -30.505 1.00 57.83 2299 LYS B N 1
ATOM 1389 C CA . LYS B 2 37 ? -22.587 -12.535 -29.214 1.00 63.74 2299 LYS B CA 1
ATOM 1390 C C . LYS B 2 37 ? -21.270 -11.734 -29.121 1.00 65.16 2299 LYS B C 1
ATOM 1391 O O . LYS B 2 37 ? -21.243 -10.617 -28.593 1.00 64.56 2299 LYS B O 1
ATOM 1397 N N . ASP B 2 38 ? -20.204 -12.343 -29.641 1.00 58.66 2300 ASP B N 1
ATOM 1398 C CA . ASP B 2 38 ? -18.863 -11.815 -29.592 1.00 63.30 2300 ASP B CA 1
ATOM 1399 C C . ASP B 2 38 ? -18.650 -10.742 -30.666 1.00 63.74 2300 ASP B C 1
ATOM 1400 O O . ASP B 2 38 ? -18.131 -9.672 -30.405 1.00 59.18 2300 ASP B O 1
ATOM 1405 N N . LEU B 2 39 ? -19.047 -11.050 -31.887 1.00 56.58 2301 LEU B N 1
ATOM 1406 C CA . LEU B 2 39 ? -19.119 -10.054 -32.916 1.00 49.81 2301 LEU B CA 1
ATOM 1407 C C . LEU B 2 39 ? -19.853 -8.806 -32.464 1.00 52.61 2301 LEU B C 1
ATOM 1408 O O . LEU B 2 39 ? -19.495 -7.708 -32.851 1.00 56.83 2301 LEU B O 1
ATOM 1413 N N . LEU B 2 40 ? -20.902 -8.930 -31.664 1.00 53.75 2302 LEU B N 1
ATOM 1414 C CA . LEU B 2 40 ? -21.607 -7.713 -31.285 1.00 54.75 2302 LEU B CA 1
ATOM 1415 C C . LEU B 2 40 ? -20.832 -6.931 -30.240 1.00 57.67 2302 LEU B C 1
ATOM 1416 O O . LEU B 2 40 ? -21.021 -5.721 -30.090 1.00 62.65 2302 LEU B O 1
ATOM 1421 N N . GLN B 2 41 ? -19.958 -7.620 -29.519 1.00 54.89 2303 GLN B N 1
ATOM 1422 C CA . GLN B 2 41 ? -19.198 -6.986 -28.463 1.00 62.65 2303 GLN B CA 1
ATOM 1423 C C . GLN B 2 41 ? -17.927 -6.385 -29.076 1.00 61.80 2303 GLN B C 1
ATOM 1424 O O . GLN B 2 41 ? -17.491 -5.309 -28.699 1.00 63.75 2303 GLN B O 1
ATOM 1430 N N . ALA B 2 42 ? -17.352 -7.096 -30.041 1.00 58.87 2304 ALA B N 1
ATOM 1431 C CA . ALA B 2 42 ? -16.233 -6.592 -30.834 1.00 59.58 2304 ALA B CA 1
ATOM 1432 C C . ALA B 2 42 ? -16.613 -5.310 -31.564 1.00 59.81 2304 ALA B C 1
ATOM 1433 O O . ALA B 2 42 ? -15.839 -4.371 -31.607 1.00 59.36 2304 ALA B O 1
ATOM 1435 N N . ALA B 2 43 ? -17.824 -5.260 -32.097 1.00 57.71 2305 ALA B N 1
ATOM 1436 C CA . ALA B 2 43 ? -18.294 -4.075 -32.791 1.00 58.67 2305 ALA B CA 1
ATOM 1437 C C . ALA B 2 43 ? -18.299 -2.804 -31.952 1.00 62.26 2305 ALA B C 1
ATOM 1438 O O . ALA B 2 43 ? -18.326 -1.712 -32.518 1.00 64.19 2305 ALA B O 1
ATOM 1440 N N . GLN B 2 44 ? -18.247 -2.924 -30.622 1.00 65.16 2306 GLN B N 1
ATOM 1441 C CA . GLN B 2 44 ? -18.333 -1.743 -29.728 1.00 64.93 2306 GLN B CA 1
ATOM 1442 C C . GLN B 2 44 ? -16.995 -1.281 -29.211 1.00 67.89 2306 GLN B C 1
ATOM 1443 O O . GLN B 2 44 ? -16.902 -0.542 -28.244 1.00 73.53 2306 GLN B O 1
ATOM 1449 N N . THR B 2 45 ? -15.957 -1.696 -29.899 1.00 68.83 2307 THR B N 1
ATOM 1450 C CA . THR B 2 45 ? -14.603 -1.527 -29.464 1.00 67.39 2307 THR B CA 1
ATOM 1451 C C . THR B 2 45 ? -14.098 -0.200 -29.978 1.00 67.57 2307 THR B C 1
ATOM 1452 O O . THR B 2 45 ? -13.601 0.610 -29.223 1.00 68.92 2307 THR B O 1
ATOM 1456 N N . CYS B 2 46 ? -14.227 0.024 -31.274 1.00 65.87 2308 CYS B N 1
ATOM 1457 C CA . CYS B 2 46 ? -13.783 1.263 -31.871 1.00 69.01 2308 CYS B CA 1
ATOM 1458 C C . CYS B 2 46 ? -14.336 1.320 -33.272 1.00 67.71 2308 CYS B C 1
ATOM 1459 O O . CYS B 2 46 ? -14.807 0.317 -33.777 1.00 65.17 2308 CYS B O 1
ATOM 1462 N N . ARG B 2 47 ? -14.256 2.488 -33.908 1.00 70.98 2309 ARG B N 1
ATOM 1463 C CA . ARG B 2 47 ? -14.781 2.678 -35.270 1.00 70.00 2309 ARG B CA 1
ATOM 1464 C C . ARG B 2 47 ? -14.324 1.636 -36.276 1.00 66.76 2309 ARG B C 1
ATOM 1465 O O . ARG B 2 47 ? -15.137 1.149 -37.073 1.00 65.14 2309 ARG B O 1
ATOM 1473 N N . TYR B 2 48 ? -13.030 1.308 -36.242 1.00 66.45 2310 TYR B N 1
ATOM 1474 C CA . TYR B 2 48 ? -12.430 0.381 -37.192 1.00 65.29 2310 TYR B CA 1
ATOM 1475 C C . TYR B 2 48 ? -13.005 -1.044 -37.054 1.00 64.06 2310 TYR B C 1
ATOM 1476 O O . TYR B 2 48 ? -13.362 -1.707 -38.041 1.00 61.03 2310 TYR B O 1
ATOM 1485 N N . TRP B 2 49 ? -13.065 -1.518 -35.814 1.00 65.35 2311 TRP B N 1
ATOM 1486 C CA . TRP B 2 49 ? -13.573 -2.842 -35.530 1.00 62.47 2311 TRP B CA 1
ATOM 1487 C C . TRP B 2 49 ? -15.030 -2.891 -35.893 1.00 59.85 2311 TRP B C 1
ATOM 1488 O O . TRP B 2 49 ? -15.490 -3.859 -36.522 1.00 59.16 2311 TRP B O 1
ATOM 1499 N N . ARG B 2 50 ? -15.754 -1.834 -35.537 1.00 59.41 2312 ARG B N 1
ATOM 1500 C CA . ARG B 2 50 ? -17.147 -1.707 -35.957 1.00 59.12 2312 ARG B CA 1
ATOM 1501 C C . ARG B 2 50 ? -17.318 -1.892 -37.476 1.00 58.86 2312 ARG B C 1
ATOM 1502 O O . ARG B 2 50 ? -18.163 -2.644 -37.924 1.00 58.92 2312 ARG B O 1
ATOM 1510 N N . ILE B 2 51 ? -16.499 -1.219 -38.269 1.00 61.01 2313 ILE B N 1
ATOM 1511 C CA . ILE B 2 51 ? -16.575 -1.342 -39.729 1.00 59.62 2313 ILE B CA 1
ATOM 1512 C C . ILE B 2 51 ? -16.276 -2.764 -40.192 1.00 58.15 2313 ILE B C 1
ATOM 1513 O O . ILE B 2 51 ? -16.939 -3.276 -41.087 1.00 59.47 2313 ILE B O 1
ATOM 1518 N N . LEU B 2 52 ? -15.282 -3.403 -39.589 1.00 58.57 2314 LEU B N 1
ATOM 1519 C CA . LEU B 2 52 ? -14.957 -4.769 -39.945 1.00 58.58 2314 LEU B CA 1
ATOM 1520 C C . LEU B 2 52 ? -16.082 -5.689 -39.565 1.00 57.79 2314 LEU B C 1
ATOM 1521 O O . LEU B 2 52 ? -16.537 -6.474 -40.390 1.00 55.78 2314 LEU B O 1
ATOM 1526 N N . ALA B 2 53 ? -16.516 -5.601 -38.309 1.00 57.40 2315 ALA B N 1
ATOM 1527 C CA . ALA B 2 53 ? -17.506 -6.534 -37.805 1.00 56.16 2315 ALA B CA 1
ATOM 1528 C C . ALA B 2 53 ? -18.801 -6.385 -38.583 1.00 56.69 2315 ALA B C 1
ATOM 1529 O O . ALA B 2 53 ? -19.561 -7.322 -38.601 1.00 62.96 2315 ALA B O 1
ATOM 1531 N N . GLU B 2 54 ? -19.037 -5.257 -39.274 1.00 62.60 2316 GLU B N 1
ATOM 1532 C CA . GLU B 2 54 ? -20.284 -5.079 -40.086 1.00 59.58 2316 GLU B CA 1
ATOM 1533 C C . GLU B 2 54 ? -20.209 -5.567 -41.511 1.00 57.48 2316 GLU B C 1
ATOM 1534 O O . GLU B 2 54 ? -20.945 -5.093 -42.346 1.00 55.43 2316 GLU B O 1
ATOM 1540 N N . ASP B 2 55 ? -19.365 -6.563 -41.755 1.00 61.62 2317 ASP B N 1
ATOM 1541 C CA . ASP B 2 55 ? -19.148 -7.128 -43.072 1.00 62.81 2317 ASP B CA 1
ATOM 1542 C C . ASP B 2 55 ? -20.276 -8.036 -43.459 1.00 62.95 2317 ASP B C 1
ATOM 1543 O O . ASP B 2 55 ? -20.615 -8.959 -42.755 1.00 62.10 2317 ASP B O 1
ATOM 1548 N N . ASN B 2 56 ? -20.802 -7.811 -44.639 1.00 71.45 2318 ASN B N 1
ATOM 1549 C CA . ASN B 2 56 ? -22.001 -8.473 -45.091 1.00 65.98 2318 ASN B CA 1
ATOM 1550 C C . ASN B 2 56 ? -21.931 -10.000 -45.214 1.00 60.77 2318 ASN B C 1
ATOM 1551 O O . ASN B 2 56 ? -22.895 -10.670 -44.919 1.00 67.97 2318 ASN B O 1
ATOM 1556 N N . LEU B 2 57 ? -20.813 -10.565 -45.632 1.00 70.59 2319 LEU B N 1
ATOM 1557 C CA . LEU B 2 57 ? -20.761 -12.014 -45.884 1.00 78.48 2319 LEU B CA 1
ATOM 1558 C C . LEU B 2 57 ? -20.514 -12.780 -44.609 1.00 73.98 2319 LEU B C 1
ATOM 1559 O O . LEU B 2 57 ? -21.061 -13.854 -44.411 1.00 78.23 2319 LEU B O 1
ATOM 1564 N N . LEU B 2 58 ? -19.682 -12.223 -43.745 1.00 66.28 2320 LEU B N 1
ATOM 1565 C CA . LEU B 2 58 ? -19.531 -12.748 -42.402 1.00 66.57 2320 LEU B CA 1
ATOM 1566 C C . LEU B 2 58 ? -20.885 -13.031 -41.732 1.00 69.88 2320 LEU B C 1
ATOM 1567 O O . LEU B 2 58 ? -21.016 -14.055 -41.052 1.00 65.73 2320 LEU B O 1
ATOM 1572 N N . TRP B 2 59 ? -21.858 -12.119 -41.915 1.00 57.64 2321 TRP B N 1
ATOM 1573 C CA . TRP B 2 59 ? -23.184 -12.223 -41.286 1.00 55.34 2321 TRP B CA 1
ATOM 1574 C C . TRP B 2 59 ? -24.184 -13.058 -42.094 1.00 62.39 2321 TRP B C 1
ATOM 1575 O O . TRP B 2 59 ? -25.140 -13.594 -41.529 1.00 56.36 2321 TRP B O 1
ATOM 1586 N N . ARG B 2 60 ? -23.974 -13.146 -43.408 1.00 70.50 2322 ARG B N 1
ATOM 1587 C CA . ARG B 2 60 ? -24.801 -13.989 -44.285 1.00 75.11 2322 ARG B CA 1
ATOM 1588 C C . ARG B 2 60 ? -24.607 -15.425 -43.852 1.00 65.80 2322 ARG B C 1
ATOM 1589 O O . ARG B 2 60 ? -25.563 -16.192 -43.767 1.00 73.83 2322 ARG B O 1
ATOM 1597 N N . GLU B 2 61 ? -23.352 -15.770 -43.589 1.00 61.59 2323 GLU B N 1
ATOM 1598 C CA . GLU B 2 61 ? -22.977 -17.084 -43.102 1.00 71.62 2323 GLU B CA 1
ATOM 1599 C C . GLU B 2 61 ? -23.578 -17.311 -41.700 1.00 84.61 2323 GLU B C 1
ATOM 1600 O O . GLU B 2 61 ? -24.136 -18.372 -41.429 1.00 93.09 2323 GLU B O 1
ATOM 1606 N N . LYS B 2 62 ? -23.496 -16.309 -40.825 1.00 82.43 2324 LYS B N 1
ATOM 1607 C CA . LYS B 2 62 ? -24.072 -16.427 -39.483 1.00 71.41 2324 LYS B CA 1
ATOM 1608 C C . LYS B 2 62 ? -25.582 -16.656 -39.540 1.00 76.54 2324 LYS B C 1
ATOM 1609 O O . LYS B 2 62 ? -26.140 -17.382 -38.709 1.00 80.90 2324 LYS B O 1
ATOM 1615 N N . CYS B 2 63 ? -26.230 -16.031 -40.524 1.00 69.82 2325 CYS B N 1
ATOM 1616 C CA . CYS B 2 63 ? -27.669 -16.163 -40.721 1.00 62.52 2325 CYS B CA 1
ATOM 1617 C C . CYS B 2 63 ? -28.066 -17.574 -41.254 1.00 68.73 2325 CYS B C 1
ATOM 1618 O O . CYS B 2 63 ? -28.961 -18.217 -40.702 1.00 55.79 2325 CYS B O 1
ATOM 1621 N N . LYS B 2 64 ? -27.410 -18.037 -42.321 1.00 78.42 2326 LYS B N 1
ATOM 1622 C CA . LYS B 2 64 ? -27.569 -19.427 -42.802 1.00 83.69 2326 LYS B CA 1
ATOM 1623 C C . LYS B 2 64 ? -27.417 -20.474 -41.691 1.00 77.19 2326 LYS B C 1
ATOM 1624 O O . LYS B 2 64 ? -28.096 -21.482 -41.716 1.00 80.50 2326 LYS B O 1
ATOM 1630 N N . GLU B 2 65 ? -26.538 -20.227 -40.723 1.00 77.16 2327 GLU B N 1
ATOM 1631 C CA . GLU B 2 65 ? -26.421 -21.083 -39.544 1.00 77.61 2327 GLU B CA 1
ATOM 1632 C C . GLU B 2 65 ? -27.692 -21.135 -38.692 1.00 74.06 2327 GLU B C 1
ATOM 1633 O O . GLU B 2 65 ? -28.026 -22.190 -38.178 1.00 83.92 2327 GLU B O 1
ATOM 1639 N N . GLU B 2 66 ? -28.378 -20.005 -38.505 1.00 74.23 2328 GLU B N 1
ATOM 1640 C CA . GLU B 2 66 ? -29.687 -20.002 -37.804 1.00 68.73 2328 GLU B CA 1
ATOM 1641 C C . GLU B 2 66 ? -30.859 -20.210 -38.770 1.00 62.82 2328 GLU B C 1
ATOM 1642 O O . GLU B 2 66 ? -32.021 -20.029 -38.391 1.00 71.67 2328 GLU B O 1
ATOM 1648 N N . GLY B 2 67 ? -30.574 -20.558 -40.020 1.00 61.80 2329 GLY B N 1
ATOM 1649 C CA . GLY B 2 67 ? -31.624 -20.634 -41.031 1.00 68.26 2329 GLY B CA 1
ATOM 1650 C C . GLY B 2 67 ? -32.400 -19.330 -41.189 1.00 68.26 2329 GLY B C 1
ATOM 1651 O O . GLY B 2 67 ? -33.620 -19.307 -41.116 1.00 61.85 2329 GLY B O 1
ATOM 1652 N N . ILE B 2 68 ? -31.688 -18.229 -41.381 1.00 80.89 2330 ILE B N 1
ATOM 1653 C CA . ILE B 2 68 ? -32.330 -16.973 -41.741 1.00 74.02 2330 ILE B CA 1
ATOM 1654 C C . ILE B 2 68 ? -31.971 -16.771 -43.198 1.00 79.92 2330 ILE B C 1
ATOM 1655 O O . ILE B 2 68 ? -30.794 -16.709 -43.538 1.00 66.29 2330 ILE B O 1
ATOM 1660 N N . ASP B 2 69 ? -32.994 -16.704 -44.048 1.00 89.90 2331 ASP B N 1
ATOM 1661 C CA . ASP B 2 69 ? -32.835 -16.914 -45.491 1.00 87.43 2331 ASP B CA 1
ATOM 1662 C C . ASP B 2 69 ? -32.810 -15.616 -46.288 1.00 77.18 2331 ASP B C 1
ATOM 1663 O O . ASP B 2 69 ? -32.100 -15.507 -47.269 1.00 82.79 2331 ASP B O 1
ATOM 1668 N N . GLU B 2 70 ? -33.630 -14.656 -45.881 1.00 70.93 2332 GLU B N 1
ATOM 1669 C CA . GLU B 2 70 ? -33.623 -13.321 -46.437 1.00 68.43 2332 GLU B CA 1
ATOM 1670 C C . GLU B 2 70 ? -32.799 -12.357 -45.579 1.00 70.37 2332 GLU B C 1
ATOM 1671 O O . GLU B 2 70 ? -32.923 -12.346 -44.352 1.00 60.24 2332 GLU B O 1
ATOM 1677 N N . PRO B 2 71 ? -32.001 -11.499 -46.223 1.00 63.76 2333 PRO B N 1
ATOM 1678 C CA . PRO B 2 71 ? -31.555 -10.296 -45.540 1.00 61.40 2333 PRO B CA 1
ATOM 1679 C C . PRO B 2 71 ? -32.728 -9.356 -45.292 1.00 63.27 2333 PRO B C 1
ATOM 1680 O O . PRO B 2 71 ? -33.793 -9.560 -45.833 1.00 69.02 2333 PRO B O 1
ATOM 1684 N N . LEU B 2 72 ? -32.518 -8.335 -44.477 1.00 64.75 2334 LEU B N 1
ATOM 1685 C CA . LEU B 2 72 ? -33.560 -7.398 -44.124 1.00 60.75 2334 LEU B CA 1
ATOM 1686 C C . LEU B 2 72 ? -33.055 -6.005 -44.426 1.00 64.84 2334 LEU B C 1
ATOM 1687 O O . LEU B 2 72 ? -32.006 -5.623 -43.927 1.00 59.51 2334 LEU B O 1
ATOM 1692 N N . HIS B 2 73 ? -33.809 -5.241 -45.212 1.00 76.97 2335 HIS B N 1
ATOM 1693 C CA . HIS B 2 73 ? -33.413 -3.880 -45.588 1.00 74.84 2335 HIS B CA 1
ATOM 1694 C C . HIS B 2 73 ? -34.291 -2.874 -44.854 1.00 81.93 2335 HIS B C 1
ATOM 1695 O O . HIS B 2 73 ? -35.509 -2.893 -45.015 1.00 86.16 2335 HIS B O 1
ATOM 1702 N N . ILE B 2 74 ? -33.661 -2.027 -44.035 1.00 85.72 2336 ILE B N 1
ATOM 1703 C CA . ILE B 2 74 ? -34.339 -0.980 -43.219 1.00 91.91 2336 ILE B CA 1
ATOM 1704 C C . ILE B 2 74 ? -34.568 0.289 -44.080 1.00 106.44 2336 ILE B C 1
ATOM 1705 O O . ILE B 2 74 ? -34.407 0.215 -45.305 1.00 103.59 2336 ILE B O 1
ATOM 1710 N N . LYS B 2 75 ? -34.952 1.435 -43.497 1.00 106.92 2337 LYS B N 1
ATOM 1711 C CA . LYS B 2 75 ? -35.030 2.667 -44.319 1.00 123.11 2337 LYS B CA 1
ATOM 1712 C C . LYS B 2 75 ? -34.762 4.032 -43.634 1.00 150.08 2337 LYS B C 1
ATOM 1713 O O . LYS B 2 75 ? -34.112 4.905 -44.244 1.00 127.44 2337 LYS B O 1
ATOM 1719 N N . ARG B 2 76 ? -35.239 4.213 -42.395 1.00 172.44 2338 ARG B N 1
ATOM 1720 C CA . ARG B 2 76 ? -35.256 5.536 -41.708 1.00 173.52 2338 ARG B CA 1
ATOM 1721 C C . ARG B 2 76 ? -33.879 6.207 -41.522 1.00 163.20 2338 ARG B C 1
ATOM 1722 O O . ARG B 2 76 ? -33.271 6.087 -40.456 1.00 164.93 2338 ARG B O 1
ATOM 1724 N N . ARG B 2 77 ? -33.424 6.951 -42.535 1.00 141.87 2339 ARG B N 1
ATOM 1725 C CA . ARG B 2 77 ? -32.020 7.404 -42.609 1.00 155.69 2339 ARG B CA 1
ATOM 1726 C C . ARG B 2 77 ? -31.808 8.842 -43.202 1.00 153.90 2339 ARG B C 1
ATOM 1727 O O . ARG B 2 77 ? -32.358 9.131 -44.270 1.00 114.42 2339 ARG B O 1
ATOM 1729 N N . LYS B 2 78 ? -31.013 9.741 -42.581 1.00 15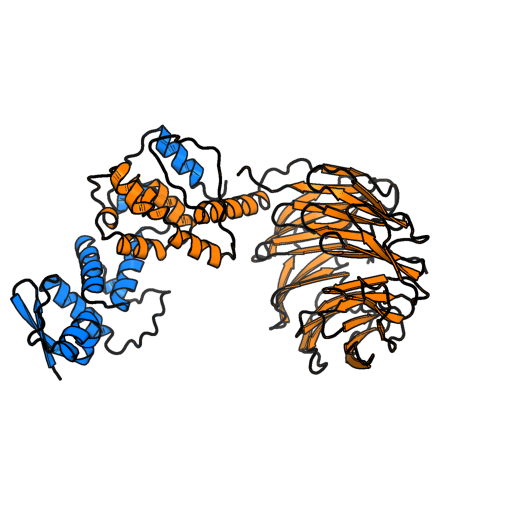2.88 2340 LYS B N 1
ATOM 1730 C CA . LYS B 2 78 ? -30.162 9.517 -41.378 1.00 170.71 2340 LYS B CA 1
ATOM 1731 C C . LYS B 2 78 ? -29.120 8.382 -41.538 1.00 197.07 2340 LYS B C 1
ATOM 1732 O O . LYS B 2 78 ? -29.419 7.252 -41.139 1.00 222.90 2340 LYS B O 1
ATOM 1734 N N . VAL B 2 79 ? -27.886 8.621 -42.022 1.00 170.54 2341 VAL B N 1
ATOM 1735 C CA . VAL B 2 79 ? -27.115 9.898 -42.053 1.00 138.33 2341 VAL B CA 1
ATOM 1736 C C . VAL B 2 79 ? -26.948 10.555 -40.667 1.00 142.13 2341 VAL B C 1
ATOM 1737 O O . VAL B 2 79 ? -26.570 11.737 -40.567 1.00 107.54 2341 VAL B O 1
ATOM 1741 N N . ILE B 2 80 ? -27.160 9.733 -39.625 1.00 162.11 2342 ILE B N 1
ATOM 1742 C CA . ILE B 2 80 ? -27.120 10.136 -38.213 1.00 150.85 2342 ILE B CA 1
ATOM 1743 C C . ILE B 2 80 ? -25.799 10.836 -37.916 1.00 154.40 2342 ILE B C 1
ATOM 1744 O O . ILE B 2 80 ? -25.774 12.054 -37.758 1.00 149.43 2342 ILE B O 1
ATOM 1746 N N . LYS B 2 81 ? -24.708 10.072 -37.854 1.00 161.21 2343 LYS B N 1
ATOM 1747 C CA . LYS B 2 81 ? -23.353 10.639 -37.840 1.00 161.23 2343 LYS B CA 1
ATOM 1748 C C . LYS B 2 81 ? -22.810 10.552 -39.265 1.00 138.81 2343 LYS B C 1
ATOM 1749 O O . LYS B 2 81 ? -23.554 10.164 -40.178 1.00 128.29 2343 LYS B O 1
ATOM 1751 N N . PRO B 2 82 ? -21.532 10.941 -39.475 1.00 112.16 2344 PRO B N 1
ATOM 1752 C CA . PRO B 2 82 ? -20.781 10.400 -40.600 1.00 102.41 2344 PRO B CA 1
ATOM 1753 C C . PRO B 2 82 ? -21.224 8.957 -40.953 1.00 99.69 2344 PRO B C 1
ATOM 1754 O O . PRO B 2 82 ? -21.622 8.162 -40.075 1.00 84.86 2344 PRO B O 1
ATOM 1758 N N . GLY B 2 83 ? -21.147 8.638 -42.238 1.00 96.30 2345 GLY B N 1
ATOM 1759 C CA . GLY B 2 83 ? -21.941 7.563 -42.800 1.00 90.09 2345 GLY B CA 1
ATOM 1760 C C . GLY B 2 83 ? -21.578 6.137 -42.422 1.00 87.76 2345 GLY B C 1
ATOM 1761 O O . GLY B 2 83 ? -20.412 5.716 -42.465 1.00 99.39 2345 GLY B O 1
ATOM 1762 N N . PHE B 2 84 ? -22.599 5.370 -42.084 1.00 76.30 2346 PHE B N 1
ATOM 1763 C CA . PHE B 2 84 ? -22.411 3.976 -41.837 1.00 72.41 2346 PHE B CA 1
ATOM 1764 C C . PHE B 2 84 ? -23.202 3.162 -42.853 1.00 71.61 2346 PHE B C 1
ATOM 1765 O O . PHE B 2 84 ? -24.302 3.539 -43.225 1.00 82.37 2346 PHE B O 1
ATOM 1773 N N . ILE B 2 85 ? -22.624 2.059 -43.318 1.00 65.83 2347 ILE B N 1
ATOM 1774 C CA . ILE B 2 85 ? -23.265 1.237 -44.317 1.00 63.47 2347 ILE B CA 1
ATOM 1775 C C . ILE B 2 85 ? -23.617 -0.065 -43.647 1.00 62.39 2347 ILE B C 1
ATOM 1776 O O . ILE B 2 85 ? -22.783 -0.957 -43.492 1.00 59.30 2347 ILE B O 1
ATOM 1781 N N . HIS B 2 86 ? -24.872 -0.171 -43.256 1.00 62.90 2348 HIS B N 1
ATOM 1782 C CA . HIS B 2 86 ? -25.305 -1.306 -42.489 1.00 60.64 2348 HIS B CA 1
ATOM 1783 C C . HIS B 2 86 ? -25.347 -2.555 -43.321 1.00 58.31 2348 HIS B C 1
ATOM 1784 O O . HIS B 2 86 ? -25.560 -2.494 -44.514 1.00 68.20 2348 HIS B O 1
ATOM 1791 N N . SER B 2 87 ? -25.119 -3.689 -42.675 1.00 57.48 2349 SER B N 1
ATOM 1792 C CA . SER B 2 87 ? -25.268 -4.987 -43.324 1.00 56.67 2349 SER B CA 1
ATOM 1793 C C . SER B 2 87 ? -26.697 -5.483 -43.169 1.00 58.84 2349 SER B C 1
ATOM 1794 O O . SER B 2 87 ? -27.176 -5.644 -42.055 1.00 55.77 2349 SER B O 1
ATOM 1797 N N . PRO B 2 88 ? -27.385 -5.719 -44.290 1.00 61.59 2350 PRO B N 1
ATOM 1798 C CA . PRO B 2 88 ? -28.714 -6.319 -44.242 1.00 57.20 2350 PRO B CA 1
ATOM 1799 C C . PRO B 2 88 ? -28.753 -7.666 -43.521 1.00 48.73 2350 PRO B C 1
ATOM 1800 O O . PRO B 2 88 ? -29.737 -7.993 -42.877 1.00 43.05 2350 PRO B O 1
ATOM 1804 N N . TRP B 2 89 ? -27.712 -8.461 -43.654 1.00 45.53 2351 TRP B N 1
ATOM 1805 C CA . TRP B 2 89 ? -27.755 -9.751 -43.010 1.00 47.79 2351 TRP B CA 1
ATOM 1806 C C . TRP B 2 89 ? -27.625 -9.571 -41.520 1.00 46.08 2351 TRP B C 1
ATOM 1807 O O . TRP B 2 89 ? -28.195 -10.339 -40.770 1.00 46.65 2351 TRP B O 1
ATOM 1818 N N . LYS B 2 90 ? -26.878 -8.555 -41.098 1.00 46.75 2352 LYS B N 1
ATOM 1819 C CA . LYS B 2 90 ? -26.637 -8.347 -39.692 1.00 46.95 2352 LYS B CA 1
ATOM 1820 C C . LYS B 2 90 ? -27.915 -7.930 -39.042 1.00 48.63 2352 LYS B C 1
ATOM 1821 O O . LYS B 2 90 ? -28.277 -8.473 -37.999 1.00 54.50 2352 LYS B O 1
ATOM 1827 N N . SER B 2 91 ? -28.631 -7.000 -39.656 1.00 46.38 2353 SER B N 1
ATOM 1828 C CA . SER B 2 91 ? -29.874 -6.544 -39.051 1.00 54.18 2353 SER B CA 1
ATOM 1829 C C . SER B 2 91 ? -30.979 -7.634 -39.120 1.00 54.96 2353 SER B C 1
ATOM 1830 O O . SER B 2 91 ? -31.929 -7.629 -38.354 1.00 54.88 2353 SER B O 1
ATOM 1833 N N . ALA B 2 92 ? -30.832 -8.581 -40.029 1.00 47.98 2354 ALA B N 1
ATOM 1834 C CA . ALA B 2 92 ? -31.717 -9.699 -40.055 1.00 42.05 2354 ALA B CA 1
ATOM 1835 C C . ALA B 2 92 ? -31.465 -10.618 -38.850 1.00 42.15 2354 ALA B C 1
ATOM 1836 O O . ALA B 2 92 ? -32.420 -11.083 -38.232 1.00 46.22 2354 ALA B O 1
ATOM 1838 N N . TYR B 2 93 ? -30.203 -10.893 -38.536 1.00 37.89 2355 TYR B N 1
ATOM 1839 C CA . TYR B 2 93 ? -29.852 -11.660 -37.329 1.00 37.92 2355 TYR B CA 1
ATOM 1840 C C . TYR B 2 93 ? -30.441 -10.957 -36.111 1.00 36.94 2355 TYR B C 1
ATOM 1841 O O . TYR B 2 93 ? -31.236 -11.498 -35.369 1.00 45.25 2355 TYR B O 1
ATOM 1850 N N . ILE B 2 94 ? -30.119 -9.703 -35.976 1.00 37.08 2356 ILE B N 1
ATOM 1851 C CA . ILE B 2 94 ? -30.531 -8.966 -34.832 1.00 39.88 2356 ILE B CA 1
ATOM 1852 C C . ILE B 2 94 ? -32.058 -8.934 -34.750 1.00 39.04 2356 ILE B C 1
ATOM 1853 O O . ILE B 2 94 ? -32.597 -9.117 -33.667 1.00 43.94 2356 ILE B O 1
ATOM 1858 N N . ARG B 2 95 ? -32.753 -8.725 -35.864 1.00 38.22 2357 ARG B N 1
ATOM 1859 C CA . ARG B 2 95 ? -34.220 -8.808 -35.843 1.00 46.35 2357 ARG B CA 1
ATOM 1860 C C . ARG B 2 95 ? -34.687 -10.094 -35.175 1.00 41.22 2357 ARG B C 1
ATOM 1861 O O . ARG B 2 95 ? -35.469 -10.066 -34.198 1.00 39.50 2357 ARG B O 1
ATOM 1869 N N . GLN B 2 96 ? -34.161 -11.205 -35.672 1.00 33.35 2358 GLN B N 1
ATOM 1870 C CA . GLN B 2 96 ? -34.650 -12.472 -35.237 1.00 35.93 2358 GLN B CA 1
ATOM 1871 C C . GLN B 2 96 ? -34.321 -12.647 -33.768 1.00 38.66 2358 GLN B C 1
ATOM 1872 O O . GLN B 2 96 ? -35.074 -13.276 -33.014 1.00 33.68 2358 GLN B O 1
ATOM 1878 N N . HIS B 2 97 ? -33.190 -12.090 -33.352 1.00 40.49 2359 HIS B N 1
ATOM 1879 C CA . HIS B 2 97 ? -32.756 -12.337 -31.992 1.00 41.23 2359 HIS B CA 1
ATOM 1880 C C . HIS B 2 97 ? -33.634 -11.545 -31.022 1.00 40.61 2359 HIS B C 1
ATOM 1881 O O . HIS B 2 97 ? -33.942 -12.002 -29.924 1.00 39.16 2359 HIS B O 1
ATOM 1888 N N . ARG B 2 98 ? -34.086 -10.383 -31.455 1.00 37.93 2360 ARG B N 1
ATOM 1889 C CA . ARG B 2 98 ? -34.956 -9.602 -30.622 1.00 40.34 2360 ARG B CA 1
ATOM 1890 C C . ARG B 2 98 ? -36.325 -10.184 -30.616 1.00 42.77 2360 ARG B C 1
ATOM 1891 O O . ARG B 2 98 ? -36.988 -10.142 -29.596 1.00 46.47 2360 ARG B O 1
ATOM 1899 N N . ILE B 2 99 ? -36.750 -10.776 -31.728 1.00 43.94 2361 ILE B N 1
ATOM 1900 C CA . ILE B 2 99 ? -38.049 -11.431 -31.733 1.00 37.67 2361 ILE B CA 1
ATOM 1901 C C . ILE B 2 99 ? -38.052 -12.594 -30.732 1.00 36.05 2361 ILE B C 1
ATOM 1902 O O . ILE B 2 99 ? -38.905 -12.678 -29.854 1.00 33.09 2361 ILE B O 1
ATOM 1907 N N . ASP B 2 100 ? -37.063 -13.464 -30.843 1.00 34.04 2362 ASP B N 1
ATOM 1908 C CA . ASP B 2 100 ? -36.925 -14.535 -29.881 1.00 35.42 2362 ASP B CA 1
ATOM 1909 C C . ASP B 2 100 ? -37.004 -14.016 -28.456 1.00 36.12 2362 ASP B C 1
ATOM 1910 O O . ASP B 2 100 ? -37.745 -14.532 -27.638 1.00 43.67 2362 ASP B O 1
ATOM 1915 N N . THR B 2 101 ? -36.258 -12.969 -28.177 1.00 36.23 2363 THR B N 1
ATOM 1916 C CA . THR B 2 101 ? -36.185 -12.443 -26.849 1.00 34.77 2363 THR B CA 1
ATOM 1917 C C . THR B 2 101 ? -37.545 -11.954 -26.417 1.00 31.05 2363 THR B C 1
ATOM 1918 O O . THR B 2 101 ? -37.960 -12.137 -25.279 1.00 35.80 2363 THR B O 1
ATOM 1922 N N . ASN B 2 102 ? -38.241 -11.330 -27.325 1.00 26.64 2364 ASN B N 1
ATOM 1923 C CA . ASN B 2 102 ? -39.545 -10.841 -27.007 1.00 29.85 2364 ASN B CA 1
ATOM 1924 C C . ASN B 2 102 ? -40.545 -11.974 -26.610 1.00 32.49 2364 ASN B C 1
ATOM 1925 O O . ASN B 2 102 ? -41.384 -11.817 -25.734 1.00 37.10 2364 ASN B O 1
ATOM 1930 N N . TRP B 2 103 ? -40.475 -13.116 -27.275 1.00 28.64 2365 TRP B N 1
ATOM 1931 C CA . TRP B 2 103 ? -41.318 -14.201 -26.919 1.00 28.88 2365 TRP B CA 1
ATOM 1932 C C . TRP B 2 103 ? -40.913 -14.623 -25.503 1.00 31.03 2365 TRP B C 1
ATOM 1933 O O . TRP B 2 103 ? -41.750 -14.864 -24.682 1.00 35.86 2365 TRP B O 1
ATOM 1944 N N A ARG B 2 104 ? -39.619 -14.774 -25.224 0.50 31.97 2366 ARG B N 1
ATOM 1945 N N B ARG B 2 104 ? -39.626 -14.671 -25.234 0.50 31.24 2366 ARG B N 1
ATOM 1946 C CA A ARG B 2 104 ? -39.200 -15.309 -23.908 0.50 32.25 2366 ARG B CA 1
ATOM 1947 C CA B ARG B 2 104 ? -39.145 -15.290 -24.015 0.50 31.28 2366 ARG B CA 1
ATOM 1948 C C A ARG B 2 104 ? -39.562 -14.341 -22.803 0.50 34.79 2366 ARG B C 1
ATOM 1949 C C B ARG B 2 104 ? -39.327 -14.409 -22.784 0.50 34.36 2366 ARG B C 1
ATOM 1950 O O A ARG B 2 104 ? -40.218 -14.707 -21.834 0.50 33.04 2366 ARG B O 1
ATOM 1951 O O B ARG B 2 104 ? -39.622 -14.920 -21.703 0.50 32.43 2366 ARG B O 1
ATOM 1966 N N . ARG B 2 105 ? -39.120 -13.098 -22.930 1.00 38.59 2367 ARG B N 1
ATOM 1967 C CA . ARG B 2 105 ? -39.232 -12.181 -21.782 1.00 39.61 2367 ARG B CA 1
ATOM 1968 C C . ARG B 2 105 ? -39.780 -10.816 -22.054 1.00 38.30 2367 ARG B C 1
ATOM 1969 O O . ARG B 2 105 ? -39.790 -9.984 -21.186 1.00 42.51 2367 ARG B O 1
ATOM 1977 N N . GLY B 2 106 ? -40.317 -10.575 -23.225 1.00 36.42 2368 GLY B N 1
ATOM 1978 C CA . GLY B 2 106 ? -40.802 -9.253 -23.504 1.00 34.35 2368 GLY B CA 1
ATOM 1979 C C . GLY B 2 106 ? -42.157 -8.989 -22.903 1.00 37.64 2368 GLY B C 1
ATOM 1980 O O . GLY B 2 106 ? -43.021 -9.843 -22.894 1.00 45.21 2368 GLY B O 1
ATOM 1981 N N . GLU B 2 107 ? -42.378 -7.758 -22.495 1.00 44.58 2369 GLU B N 1
ATOM 1982 C CA . GLU B 2 107 ? -43.617 -7.380 -21.866 1.00 52.71 2369 GLU B CA 1
ATOM 1983 C C . GLU B 2 107 ? -44.774 -7.844 -22.710 1.00 50.77 2369 GLU B C 1
ATOM 1984 O O . GLU B 2 107 ? -44.784 -7.674 -23.900 1.00 50.12 2369 GLU B O 1
ATOM 1990 N N . LEU B 2 108 ? -45.752 -8.454 -22.079 1.00 58.96 2370 LEU B N 1
ATOM 1991 C CA . LEU B 2 108 ? -46.886 -8.980 -22.814 1.00 55.06 2370 LEU B CA 1
ATOM 1992 C C . LEU B 2 108 ? -47.803 -7.861 -23.274 1.00 55.22 2370 LEU B C 1
ATOM 1993 O O . LEU B 2 108 ? -48.553 -7.285 -22.473 1.00 56.12 2370 LEU B O 1
ATOM 1998 N N . LYS B 2 109 ? -47.798 -7.565 -24.564 1.00 54.29 2371 LYS B N 1
ATOM 1999 C CA . LYS B 2 109 ? -48.684 -6.497 -25.017 1.00 61.87 2371 LYS B CA 1
ATOM 2000 C C . LYS B 2 109 ? -50.110 -7.049 -24.972 1.00 54.80 2371 LYS B C 1
ATOM 2001 O O . LYS B 2 109 ? -50.327 -8.231 -25.245 1.00 65.47 2371 LYS B O 1
ATOM 2007 N N A SER B 2 110 ? -51.063 -6.191 -24.621 0.50 55.32 2372 SER B N 1
ATOM 2008 N N B SER B 2 110 ? -51.075 -6.215 -24.596 0.50 54.70 2372 SER B N 1
ATOM 2009 C CA A SER B 2 110 ? -52.487 -6.531 -24.666 0.50 53.44 2372 SER B CA 1
ATOM 2010 C CA B SER B 2 110 ? -52.476 -6.642 -24.563 0.50 52.27 2372 SER B CA 1
ATOM 2011 C C A SER B 2 110 ? -52.892 -7.042 -26.053 0.50 47.96 2372 SER B C 1
ATOM 2012 C C B SER B 2 110 ? -52.893 -7.054 -25.980 0.50 47.89 2372 SER B C 1
ATOM 2013 O O A SER B 2 110 ? -52.656 -6.379 -27.054 0.50 48.75 2372 SER B O 1
ATOM 2014 O O B SER B 2 110 ? -52.652 -6.333 -26.939 0.50 49.54 2372 SER B O 1
ATOM 2019 N N . PRO B 2 111 ? -53.493 -8.235 -26.115 1.00 45.04 2373 PRO B N 1
ATOM 2020 C CA . PRO B 2 111 ? -53.755 -8.795 -27.432 1.00 42.25 2373 PRO B CA 1
ATOM 2021 C C . PRO B 2 111 ? -54.958 -8.267 -28.060 1.00 39.09 2373 PRO B C 1
ATOM 2022 O O . PRO B 2 111 ? -55.876 -7.870 -27.361 1.00 49.07 2373 PRO B O 1
ATOM 2026 N N . LYS B 2 112 ? -55.022 -8.355 -29.371 1.00 38.07 2374 LYS B N 1
ATOM 2027 C CA . LYS B 2 112 ? -56.285 -8.023 -30.045 1.00 42.13 2374 LYS B CA 1
ATOM 2028 C C . LYS B 2 112 ? -57.327 -9.085 -29.772 1.00 39.47 2374 LYS B C 1
ATOM 2029 O O . LYS B 2 112 ? -57.014 -10.265 -29.775 1.00 35.40 2374 LYS B O 1
ATOM 2035 N N . VAL B 2 113 ? -58.569 -8.657 -29.619 1.00 39.90 2375 VAL B N 1
ATOM 2036 C CA . VAL B 2 113 ? -59.653 -9.545 -29.303 1.00 39.67 2375 VAL B CA 1
ATOM 2037 C C . VAL B 2 113 ? -60.612 -9.576 -30.467 1.00 43.04 2375 VAL B C 1
ATOM 2038 O O . VAL B 2 113 ? -61.179 -8.584 -30.803 1.00 51.22 2375 VAL B O 1
ATOM 2042 N N . LEU B 2 114 ? -60.764 -10.734 -31.092 1.00 44.47 2376 LEU B N 1
ATOM 2043 C CA . LEU B 2 114 ? -61.690 -10.916 -32.165 1.00 40.79 2376 LEU B CA 1
ATOM 2044 C C . LEU B 2 114 ? -62.897 -11.752 -31.719 1.00 44.67 2376 LEU B C 1
ATOM 2045 O O . LEU B 2 114 ? -62.827 -12.975 -31.718 1.00 44.24 2376 LEU B O 1
ATOM 2050 N N . LYS B 2 115 ? -64.003 -11.090 -31.385 1.00 46.56 2377 LYS B N 1
ATOM 2051 C CA . LYS B 2 115 ? -65.200 -11.762 -30.882 1.00 49.92 2377 LYS B CA 1
ATOM 2052 C C . LYS B 2 115 ? -66.003 -12.272 -32.029 1.00 50.60 2377 LYS B C 1
ATOM 2053 O O . LYS B 2 115 ? -66.241 -11.536 -32.956 1.00 52.49 2377 LYS B O 1
ATOM 2059 N N . GLY B 2 116 ? -66.442 -13.523 -31.943 1.00 50.46 2378 GLY B N 1
ATOM 2060 C CA . GLY B 2 116 ? -67.260 -14.156 -32.978 1.00 46.91 2378 GLY B CA 1
ATOM 2061 C C . GLY B 2 116 ? -67.680 -15.537 -32.499 1.00 47.27 2378 GLY B C 1
ATOM 2062 O O . GLY B 2 116 ? -67.207 -16.001 -31.473 1.00 47.30 2378 GLY B O 1
ATOM 2063 N N . HIS B 2 117 ? -68.575 -16.193 -33.226 1.00 45.19 2379 HIS B N 1
ATOM 2064 C CA . HIS B 2 117 ? -69.006 -17.543 -32.892 1.00 43.62 2379 HIS B CA 1
ATOM 2065 C C . HIS B 2 117 ? -69.628 -17.608 -31.538 1.00 43.41 2379 HIS B C 1
ATOM 2066 O O . HIS B 2 117 ? -69.512 -18.596 -30.840 1.00 42.97 2379 HIS B O 1
ATOM 2073 N N . ASP B 2 118 ? -70.353 -16.551 -31.197 1.00 48.33 2380 ASP B N 1
ATOM 2074 C CA . ASP B 2 118 ? -70.887 -16.371 -29.863 1.00 48.31 2380 ASP B CA 1
ATOM 2075 C C . ASP B 2 118 ? -71.484 -17.690 -29.409 1.00 51.15 2380 ASP B C 1
ATOM 2076 O O . ASP B 2 118 ? -72.266 -18.305 -30.144 1.00 46.52 2380 ASP B O 1
ATOM 2081 N N . ASP B 2 119 ? -71.080 -18.130 -28.207 1.00 53.41 2381 ASP B N 1
ATOM 2082 C CA . ASP B 2 119 ? -71.703 -19.269 -27.547 1.00 54.26 2381 ASP B CA 1
ATOM 2083 C C . ASP B 2 119 ? -71.470 -20.584 -28.225 1.00 50.69 2381 ASP B C 1
ATOM 2084 O O . ASP B 2 119 ? -72.233 -21.513 -28.009 1.00 49.59 2381 ASP B O 1
ATOM 2089 N N . HIS B 2 120 ? -70.476 -20.647 -29.102 1.00 44.60 2382 HIS B N 1
ATOM 2090 C CA . HIS B 2 120 ? -70.191 -21.868 -29.788 1.00 42.59 2382 HIS B CA 1
ATOM 2091 C C . HIS B 2 120 ? -68.709 -22.160 -29.716 1.00 42.01 2382 HIS B C 1
ATOM 2092 O O . HIS B 2 120 ? -67.896 -21.316 -29.300 1.00 47.43 2382 HIS B O 1
ATOM 2099 N N . VAL B 2 121 ? -68.360 -23.367 -30.126 1.00 39.26 2383 VAL B N 1
ATOM 2100 C CA . VAL B 2 121 ? -66.992 -23.817 -30.123 1.00 37.78 2383 VAL B CA 1
ATOM 2101 C C . VAL B 2 121 ? -66.312 -23.489 -31.443 1.00 38.14 2383 VAL B C 1
ATOM 2102 O O . VAL B 2 121 ? -66.900 -23.590 -32.507 1.00 40.47 2383 VAL B O 1
ATOM 2106 N N . ILE B 2 122 ? -65.049 -23.103 -31.341 1.00 38.61 2384 ILE B N 1
ATOM 2107 C CA . ILE B 2 122 ? -64.179 -22.949 -32.472 1.00 35.98 2384 ILE B CA 1
ATOM 2108 C C . ILE B 2 122 ? -63.451 -24.260 -32.587 1.00 36.05 2384 ILE B C 1
ATOM 2109 O O . ILE B 2 122 ? -62.590 -24.513 -31.806 1.00 37.64 2384 ILE B O 1
ATOM 2114 N N . THR B 2 123 ? -63.770 -25.027 -33.628 1.00 36.27 2385 THR B N 1
ATOM 2115 C CA . THR B 2 123 ? -63.372 -26.401 -33.817 1.00 34.07 2385 THR B CA 1
ATOM 2116 C C . THR B 2 123 ? -62.130 -26.600 -34.683 1.00 34.53 2385 THR B C 1
ATOM 2117 O O . THR B 2 123 ? -61.502 -27.659 -34.680 1.00 41.44 2385 THR B O 1
ATOM 2121 N N . CYS B 2 124 ? -61.826 -25.621 -35.502 1.00 33.50 2386 CYS B N 1
ATOM 2122 C CA . CYS B 2 124 ? -60.592 -25.659 -36.286 1.00 33.86 2386 CYS B CA 1
ATOM 2123 C C . CYS B 2 124 ? -60.118 -24.248 -36.507 1.00 29.38 2386 CYS B C 1
ATOM 2124 O O . CYS B 2 124 ? -60.910 -23.326 -36.479 1.00 27.16 2386 CYS B O 1
ATOM 2127 N N . LEU B 2 125 ? -58.829 -24.093 -36.736 1.00 28.11 2387 LEU B N 1
ATOM 2128 C CA . LEU B 2 125 ? -58.251 -22.779 -36.817 1.00 29.31 2387 LEU B CA 1
ATOM 2129 C C . LEU B 2 125 ? -57.123 -22.788 -37.835 1.00 30.16 2387 LEU B C 1
ATOM 2130 O O . LEU B 2 125 ? -56.278 -23.684 -37.857 1.00 33.36 2387 LEU B O 1
ATOM 2135 N N . GLN B 2 126 ? -57.055 -21.767 -38.653 1.00 29.68 2388 GLN B N 1
ATOM 2136 C CA . GLN B 2 126 ? -56.026 -21.764 -39.680 1.00 29.18 2388 GLN B CA 1
ATOM 2137 C C . GLN B 2 126 ? -55.360 -20.398 -39.729 1.00 26.83 2388 GLN B C 1
ATOM 2138 O O . GLN B 2 126 ? -55.969 -19.408 -39.431 1.00 28.27 2388 GLN B O 1
ATOM 2144 N N . PHE B 2 127 ? -54.083 -20.335 -40.018 1.00 28.24 2389 PHE B N 1
ATOM 2145 C CA . PHE B 2 127 ? -53.369 -19.050 -39.979 1.00 31.40 2389 PHE B CA 1
ATOM 2146 C C . PHE B 2 127 ? -52.312 -19.026 -41.074 1.00 31.04 2389 PHE B C 1
ATOM 2147 O O . PHE B 2 127 ? -51.403 -19.824 -41.078 1.00 31.77 2389 PHE B O 1
ATOM 2155 N N . CYS B 2 128 ? -52.468 -18.131 -42.025 1.00 32.17 2390 CYS B N 1
ATOM 2156 C CA . CYS B 2 128 ? -51.678 -18.189 -43.255 1.00 38.36 2390 CYS B CA 1
ATOM 2157 C C . CYS B 2 128 ? -51.415 -16.736 -43.628 1.00 39.47 2390 CYS B C 1
ATOM 2158 O O . CYS B 2 128 ? -52.372 -15.975 -43.926 1.00 34.93 2390 CYS B O 1
ATOM 2161 N N . GLY B 2 129 ? -50.148 -16.322 -43.557 1.00 34.73 2391 GLY B N 1
ATOM 2162 C CA . GLY B 2 129 ? -49.825 -14.934 -43.837 1.00 40.52 2391 GLY B CA 1
ATOM 2163 C C . GLY B 2 129 ? -50.555 -13.963 -42.895 1.00 38.15 2391 GLY B C 1
ATOM 2164 O O . GLY B 2 129 ? -50.370 -14.011 -41.707 1.00 41.35 2391 GLY B O 1
ATOM 2165 N N . ASN B 2 130 ? -51.373 -13.067 -43.391 1.00 39.80 2392 ASN B N 1
ATOM 2166 C CA . ASN B 2 130 ? -52.067 -12.161 -42.503 1.00 41.09 2392 ASN B CA 1
ATOM 2167 C C . ASN B 2 130 ? -53.522 -12.515 -42.416 1.00 43.03 2392 ASN B C 1
ATOM 2168 O O . ASN B 2 130 ? -54.349 -11.676 -42.037 1.00 42.35 2392 ASN B O 1
ATOM 2173 N N . ARG B 2 131 ? -53.849 -13.765 -42.714 1.00 40.15 2393 ARG B N 1
ATOM 2174 C CA . ARG B 2 131 ? -55.231 -14.201 -42.597 1.00 38.35 2393 ARG B CA 1
ATOM 2175 C C . ARG B 2 131 ? -55.435 -15.309 -41.581 1.00 34.85 2393 ARG B C 1
ATOM 2176 O O . ARG B 2 131 ? -54.664 -16.280 -41.509 1.00 30.48 2393 ARG B O 1
ATOM 2184 N N . ILE B 2 132 ? -56.479 -15.151 -40.794 1.00 34.10 2394 ILE B N 1
ATOM 2185 C CA . ILE B 2 132 ? -56.880 -16.183 -39.832 1.00 34.98 2394 ILE B CA 1
ATOM 2186 C C . ILE B 2 132 ? -58.236 -16.749 -40.232 1.00 34.52 2394 ILE B 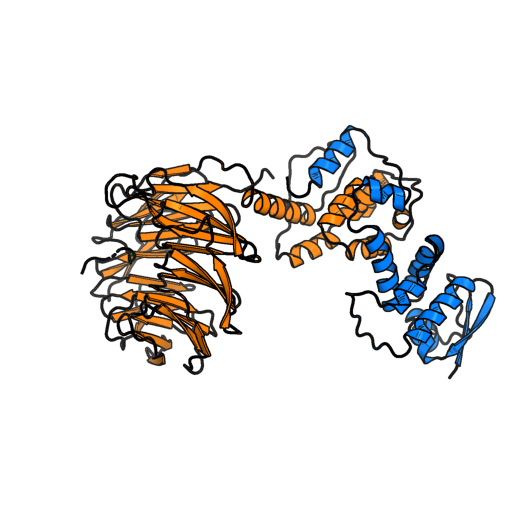C 1
ATOM 2187 O O . ILE B 2 132 ? -59.119 -15.997 -40.607 1.00 40.15 2394 ILE B O 1
ATOM 2192 N N . VAL B 2 133 ? -58.411 -18.058 -40.187 1.00 33.75 2395 VAL B N 1
ATOM 2193 C CA . VAL B 2 133 ? -59.748 -18.637 -40.429 1.00 37.01 2395 VAL B CA 1
ATOM 2194 C C . VAL B 2 133 ? -60.251 -19.469 -39.253 1.00 33.80 2395 VAL B C 1
ATOM 2195 O O . VAL B 2 133 ? -59.626 -20.444 -38.861 1.00 35.03 2395 VAL B O 1
ATOM 2199 N N . SER B 2 134 ? -61.386 -19.103 -38.707 1.00 33.54 2396 SER B N 1
ATOM 2200 C CA . SER B 2 134 ? -61.900 -19.829 -37.589 1.00 34.75 2396 SER B CA 1
ATOM 2201 C C . SER B 2 134 ? -63.100 -20.556 -38.084 1.00 38.19 2396 SER B C 1
ATOM 2202 O O . SER B 2 134 ? -63.825 -20.008 -38.865 1.00 46.36 2396 SER B O 1
ATOM 2205 N N . GLY B 2 135 ? -63.282 -21.794 -37.639 1.00 38.58 2397 GLY B N 1
ATOM 2206 C CA . GLY B 2 135 ? -64.385 -22.635 -38.033 1.00 41.33 2397 GLY B CA 1
ATOM 2207 C C . GLY B 2 135 ? -65.066 -23.098 -36.780 1.00 43.73 2397 GLY B C 1
ATOM 2208 O O . GLY B 2 135 ? -64.408 -23.260 -35.766 1.00 47.17 2397 GLY B O 1
ATOM 2209 N N . SER B 2 136 ? -66.372 -23.360 -36.871 1.00 44.56 2398 SER B N 1
ATOM 2210 C CA . SER B 2 136 ? -67.235 -23.490 -35.704 1.00 41.47 2398 SER B CA 1
ATOM 2211 C C . SER B 2 136 ? -68.444 -24.362 -35.933 1.00 40.49 2398 SER B C 1
ATOM 2212 O O . SER B 2 136 ? -68.880 -24.622 -37.051 1.00 44.33 2398 SER B O 1
ATOM 2215 N N . ASP B 2 137 ? -68.982 -24.812 -34.830 1.00 39.56 2399 ASP B N 1
ATOM 2216 C CA . ASP B 2 137 ? -70.151 -25.623 -34.830 1.00 42.61 2399 ASP B CA 1
ATOM 2217 C C . ASP B 2 137 ? -71.371 -24.737 -34.840 1.00 45.95 2399 ASP B C 1
ATOM 2218 O O . ASP B 2 137 ? -72.466 -25.259 -34.768 1.00 52.62 2399 ASP B O 1
ATOM 2223 N N . ASP B 2 138 ? -71.191 -23.416 -34.989 1.00 46.98 2400 ASP B N 1
ATOM 2224 C CA . ASP B 2 138 ? -72.310 -22.523 -35.373 1.00 51.18 2400 ASP B CA 1
ATOM 2225 C C . ASP B 2 138 ? -72.701 -22.619 -36.859 1.00 54.49 2400 ASP B C 1
ATOM 2226 O O . ASP B 2 138 ? -73.690 -22.006 -37.288 1.00 65.41 2400 ASP B O 1
ATOM 2231 N N . ASN B 2 139 ? -71.922 -23.407 -37.604 1.00 50.24 2401 ASN B N 1
ATOM 2232 C CA . ASN B 2 139 ? -72.069 -23.679 -39.031 1.00 51.79 2401 ASN B CA 1
ATOM 2233 C C . ASN B 2 139 ? -71.264 -22.752 -39.937 1.00 50.03 2401 ASN B C 1
ATOM 2234 O O . ASN B 2 139 ? -71.291 -22.933 -41.109 1.00 49.03 2401 ASN B O 1
ATOM 2239 N N . THR B 2 140 ? -70.487 -21.825 -39.390 1.00 47.41 2402 THR B N 1
ATOM 2240 C CA . THR B 2 140 ? -69.796 -20.838 -40.198 1.00 46.43 2402 THR B CA 1
ATOM 2241 C C . THR B 2 140 ? -68.320 -20.910 -40.020 1.00 44.31 2402 THR B C 1
ATOM 2242 O O . THR B 2 140 ? -67.832 -21.606 -39.158 1.00 51.67 2402 THR B O 1
ATOM 2246 N N . LEU B 2 141 ? -67.616 -20.186 -40.863 1.00 41.51 2403 LEU B N 1
ATOM 2247 C CA . LEU B 2 141 ? -66.224 -19.912 -40.697 1.00 39.96 2403 LEU B CA 1
ATOM 2248 C C . LEU B 2 141 ? -66.112 -18.421 -40.813 1.00 41.58 2403 LEU B C 1
ATOM 2249 O O . LEU B 2 141 ? -66.909 -17.817 -41.494 1.00 51.41 2403 LEU B O 1
ATOM 2254 N N . LYS B 2 142 ? -65.137 -17.814 -40.169 1.00 39.30 2404 LYS B N 1
ATOM 2255 C CA . LYS B 2 142 ? -64.892 -16.412 -40.366 1.00 41.37 2404 LYS B CA 1
ATOM 2256 C C . LYS B 2 142 ? -63.459 -16.192 -40.750 1.00 43.28 2404 LYS B C 1
ATOM 2257 O O . LYS B 2 142 ? -62.587 -16.878 -40.287 1.00 43.95 2404 LYS B O 1
ATOM 2263 N N . VAL B 2 143 ? -63.225 -15.234 -41.627 1.00 44.89 2405 VAL B N 1
ATOM 2264 C CA . VAL B 2 143 ? -61.875 -14.935 -42.081 1.00 43.00 2405 VAL B CA 1
ATOM 2265 C C . VAL B 2 143 ? -61.513 -13.613 -41.440 1.00 43.24 2405 VAL B C 1
ATOM 2266 O O . VAL B 2 143 ? -62.284 -12.699 -41.489 1.00 58.04 2405 VAL B O 1
ATOM 2270 N N . TRP B 2 144 ? -60.358 -13.492 -40.836 1.00 41.72 2406 TRP B N 1
ATOM 2271 C CA . TRP B 2 144 ? -60.041 -12.281 -40.094 1.00 42.85 2406 TRP B CA 1
ATOM 2272 C C . TRP B 2 144 ? -58.711 -11.770 -40.489 1.00 42.35 2406 TRP B C 1
ATOM 2273 O O . TRP B 2 144 ? -57.869 -12.543 -40.939 1.00 42.63 2406 TRP B O 1
ATOM 2284 N N . SER B 2 145 ? -58.464 -10.499 -40.230 1.00 46.06 2407 SER B N 1
ATOM 2285 C CA . SER B 2 145 ? -57.108 -9.980 -40.428 1.00 46.69 2407 SER B CA 1
ATOM 2286 C C . SER B 2 145 ? -56.315 -10.079 -39.147 1.00 41.90 2407 SER B C 1
ATOM 2287 O O . SER B 2 145 ? -56.693 -9.510 -38.110 1.00 39.28 2407 SER B O 1
ATOM 2290 N N . ALA B 2 146 ? -55.190 -10.758 -39.225 1.00 41.13 2408 ALA B N 1
ATOM 2291 C CA . ALA B 2 146 ? -54.296 -10.849 -38.081 1.00 45.15 2408 ALA B CA 1
ATOM 2292 C C . ALA B 2 146 ? -53.683 -9.492 -37.740 1.00 50.42 2408 ALA B C 1
ATOM 2293 O O . ALA B 2 146 ? -53.121 -9.315 -36.651 1.00 52.39 2408 ALA B O 1
ATOM 2295 N N . VAL B 2 147 ? -53.746 -8.562 -38.691 1.00 51.84 2409 VAL B N 1
ATOM 2296 C CA . VAL B 2 147 ? -53.074 -7.270 -38.574 1.00 51.57 2409 VAL B CA 1
ATOM 2297 C C . VAL B 2 147 ? -53.964 -6.273 -37.871 1.00 51.08 2409 VAL B C 1
ATOM 2298 O O . VAL B 2 147 ? -53.475 -5.498 -37.052 1.00 52.95 2409 VAL B O 1
ATOM 2302 N N . THR B 2 148 ? -55.256 -6.286 -38.193 1.00 48.17 2410 THR B N 1
ATOM 2303 C CA . THR B 2 148 ? -56.191 -5.304 -37.657 1.00 50.66 2410 THR B CA 1
ATOM 2304 C C . THR B 2 148 ? -57.204 -5.860 -36.709 1.00 49.17 2410 THR B C 1
ATOM 2305 O O . THR B 2 148 ? -57.865 -5.091 -36.009 1.00 59.39 2410 THR B O 1
ATOM 2309 N N . GLY B 2 149 ? -57.422 -7.167 -36.745 1.00 46.92 2411 GLY B N 1
ATOM 2310 C CA . GLY B 2 149 ? -58.444 -7.793 -35.895 1.00 45.42 2411 GLY B CA 1
ATOM 2311 C C . GLY B 2 149 ? -59.852 -7.734 -36.452 1.00 49.25 2411 GLY B C 1
ATOM 2312 O O . GLY B 2 149 ? -60.795 -8.195 -35.832 1.00 52.33 2411 GLY B O 1
ATOM 2313 N N . LYS B 2 150 ? -60.004 -7.177 -37.644 1.00 56.90 2412 LYS B N 1
ATOM 2314 C CA . LYS B 2 150 ? -61.300 -7.127 -38.285 1.00 55.06 2412 LYS B CA 1
ATOM 2315 C C . LYS B 2 150 ? -61.666 -8.480 -38.852 1.00 48.04 2412 LYS B C 1
ATOM 2316 O O . LYS B 2 150 ? -60.816 -9.258 -39.318 1.00 47.27 2412 LYS B O 1
ATOM 2322 N N . CYS B 2 151 ? -62.949 -8.753 -38.794 1.00 47.71 2413 CYS B N 1
ATOM 2323 C CA . CYS B 2 151 ? -63.540 -9.868 -39.476 1.00 47.62 2413 CYS B CA 1
ATOM 2324 C C . CYS B 2 151 ? -63.821 -9.432 -40.920 1.00 50.35 2413 CYS B C 1
ATOM 2325 O O . CYS B 2 151 ? -64.519 -8.465 -41.146 1.00 56.09 2413 CYS B O 1
ATOM 2328 N N . LEU B 2 152 ? -63.266 -10.136 -41.894 1.00 51.85 2414 LEU B N 1
ATOM 2329 C CA . LEU B 2 152 ? -63.335 -9.725 -43.287 1.00 50.49 2414 LEU B CA 1
ATOM 2330 C C . LEU B 2 152 ? -64.472 -10.380 -44.020 1.00 52.54 2414 LEU B C 1
ATOM 2331 O O . LEU B 2 152 ? -65.080 -9.759 -44.894 1.00 59.67 2414 LEU B O 1
ATOM 2336 N N . ARG B 2 153 ? -64.708 -11.646 -43.720 1.00 51.31 2415 ARG B N 1
ATOM 2337 C CA . ARG B 2 153 ? -65.793 -12.390 -44.323 1.00 55.95 2415 ARG B CA 1
ATOM 2338 C C . ARG B 2 153 ? -66.423 -13.353 -43.337 1.00 54.86 2415 ARG B C 1
ATOM 2339 O O . ARG B 2 153 ? -65.829 -13.660 -42.289 1.00 56.60 2415 ARG B O 1
ATOM 2347 N N . THR B 2 154 ? -67.599 -13.854 -43.704 1.00 51.78 2416 THR B N 1
ATOM 2348 C CA . THR B 2 154 ? -68.271 -14.887 -42.936 1.00 53.37 2416 THR B CA 1
ATOM 2349 C C . THR B 2 154 ? -68.890 -15.917 -43.871 1.00 53.65 2416 THR B C 1
ATOM 2350 O O . THR B 2 154 ? -69.862 -15.658 -44.549 1.00 62.47 2416 THR B O 1
ATOM 2354 N N . LEU B 2 155 ? -68.307 -17.104 -43.863 1.00 53.09 2417 LEU B N 1
ATOM 2355 C CA . LEU B 2 155 ? -68.568 -18.119 -44.838 1.00 52.25 2417 LEU B CA 1
ATOM 2356 C C . LEU B 2 155 ? -69.801 -18.935 -44.424 1.00 62.85 2417 LEU B C 1
ATOM 2357 O O . LEU B 2 155 ? -69.733 -19.893 -43.604 1.00 53.64 2417 LEU B O 1
ATOM 2362 N N . VAL B 2 156 ? -70.950 -18.528 -44.969 1.00 63.00 2418 VAL B N 1
ATOM 2363 C CA . VAL B 2 156 ? -72.190 -19.174 -44.595 1.00 69.60 2418 VAL B CA 1
ATOM 2364 C C . VAL B 2 156 ? -72.548 -20.027 -45.779 1.00 62.26 2418 VAL B C 1
ATOM 2365 O O . VAL B 2 156 ? -72.248 -19.664 -46.894 1.00 66.90 2418 VAL B O 1
ATOM 2369 N N . GLY B 2 157 ? -73.193 -21.154 -45.516 1.00 57.78 2419 GLY B N 1
ATOM 2370 C CA . GLY B 2 157 ? -73.415 -22.173 -46.506 1.00 53.90 2419 GLY B CA 1
ATOM 2371 C C . GLY B 2 157 ? -73.683 -23.495 -45.828 1.00 56.48 2419 GLY B C 1
ATOM 2372 O O . GLY B 2 157 ? -74.693 -24.122 -46.089 1.00 63.47 2419 GLY B O 1
ATOM 2373 N N . HIS B 2 158 ? -72.807 -23.946 -44.933 1.00 58.15 2420 HIS B N 1
ATOM 2374 C CA . HIS B 2 158 ? -72.996 -25.273 -44.363 1.00 55.32 2420 HIS B CA 1
ATOM 2375 C C . HIS B 2 158 ? -74.280 -25.240 -43.591 1.00 58.11 2420 HIS B C 1
ATOM 2376 O O . HIS B 2 158 ? -74.591 -24.215 -43.037 1.00 55.75 2420 HIS B O 1
ATOM 2383 N N . THR B 2 159 ? -75.027 -26.345 -43.585 1.00 62.33 2421 THR B N 1
ATOM 2384 C CA . THR B 2 159 ? -76.259 -26.478 -42.783 1.00 67.07 2421 THR B CA 1
ATOM 2385 C C . THR B 2 159 ? -76.033 -27.392 -41.567 1.00 68.58 2421 THR B C 1
ATOM 2386 O O . THR B 2 159 ? -76.907 -28.151 -41.137 1.00 72.23 2421 THR B O 1
ATOM 2390 N N . GLY B 2 160 ? -74.829 -27.313 -41.047 1.00 61.90 2422 GLY B N 1
ATOM 2391 C CA . GLY B 2 160 ? -74.277 -28.295 -40.145 1.00 61.99 2422 GLY B CA 1
ATOM 2392 C C . GLY B 2 160 ? -72.967 -27.678 -39.617 1.00 63.99 2422 GLY B C 1
ATOM 2393 O O . GLY B 2 160 ? -72.403 -26.708 -40.195 1.00 65.06 2422 GLY B O 1
ATOM 2394 N N . GLY B 2 161 ? -72.483 -28.219 -38.518 1.00 53.86 2423 GLY B N 1
ATOM 2395 C CA . GLY B 2 161 ? -71.361 -27.637 -37.839 1.00 50.82 2423 GLY B CA 1
ATOM 2396 C C . GLY B 2 161 ? -70.136 -27.900 -38.651 1.00 49.20 2423 GLY B C 1
ATOM 2397 O O . GLY B 2 161 ? -70.020 -28.960 -39.269 1.00 51.88 2423 GLY B O 1
ATOM 2398 N N . VAL B 2 162 ? -69.244 -26.911 -38.674 1.00 44.76 2424 VAL B N 1
ATOM 2399 C CA . VAL B 2 162 ? -67.920 -27.091 -39.219 1.00 41.18 2424 VAL B CA 1
ATOM 2400 C C . VAL B 2 162 ? -66.942 -27.713 -38.212 1.00 37.67 2424 VAL B C 1
ATOM 2401 O O . VAL B 2 162 ? -66.841 -27.267 -37.085 1.00 37.94 2424 VAL B O 1
ATOM 2405 N N . TRP B 2 163 ? -66.215 -28.726 -38.656 1.00 37.93 2425 TRP B N 1
ATOM 2406 C CA . TRP B 2 163 ? -65.311 -29.506 -37.817 1.00 37.72 2425 TRP B CA 1
ATOM 2407 C C . TRP B 2 163 ? -63.956 -29.749 -38.378 1.00 34.83 2425 TRP B C 1
ATOM 2408 O O . TRP B 2 163 ? -63.114 -30.222 -37.669 1.00 41.46 2425 TRP B O 1
ATOM 2419 N N . SER B 2 164 ? -63.723 -29.412 -39.637 1.00 37.72 2426 SER B N 1
ATOM 2420 C CA . SER B 2 164 ? -62.394 -29.519 -40.239 1.00 34.41 2426 SER B CA 1
ATOM 2421 C C . SER B 2 164 ? -62.197 -28.406 -41.241 1.00 37.57 2426 SER B C 1
ATOM 2422 O O . SER B 2 164 ? -63.152 -27.870 -41.775 1.00 44.14 2426 SER B O 1
ATOM 2425 N N . SER B 2 165 ? -60.943 -28.039 -41.501 1.00 41.60 2427 SER B N 1
ATOM 2426 C CA . SER B 2 165 ? -60.655 -26.988 -42.439 1.00 35.41 2427 SER B CA 1
ATOM 2427 C C . SER B 2 165 ? -59.244 -27.036 -42.849 1.00 36.10 2427 SER B C 1
ATOM 2428 O O . SER B 2 165 ? -58.451 -27.540 -42.126 1.00 34.03 2427 SER B O 1
ATOM 2431 N N . GLN B 2 166 ? -58.965 -26.523 -44.050 1.00 36.48 2428 GLN B N 1
ATOM 2432 C CA . GLN B 2 166 ? -57.629 -26.287 -44.491 1.00 31.09 2428 GLN B CA 1
ATOM 2433 C C . GLN B 2 166 ? -57.624 -24.966 -45.212 1.00 32.20 2428 GLN B C 1
ATOM 2434 O O . GLN B 2 166 ? -58.670 -24.489 -45.635 1.00 34.40 2428 GLN B O 1
ATOM 2440 N N . MET B 2 167 ? -56.434 -24.405 -45.388 1.00 34.95 2429 MET B N 1
ATOM 2441 C CA . MET B 2 167 ? -56.242 -23.124 -46.052 1.00 39.86 2429 MET B CA 1
ATOM 2442 C C . MET B 2 167 ? -54.900 -23.113 -46.755 1.00 37.44 2429 MET B C 1
ATOM 2443 O O . MET B 2 167 ? -53.952 -23.530 -46.179 1.00 39.79 2429 MET B O 1
ATOM 2448 N N . ARG B 2 168 ? -54.847 -22.664 -47.996 1.00 42.24 2430 ARG B N 1
ATOM 2449 C CA . ARG B 2 168 ? -53.601 -22.207 -48.632 1.00 45.91 2430 ARG B CA 1
ATOM 2450 C C . ARG B 2 168 ? -53.840 -20.917 -49.395 1.00 44.42 2430 ARG B C 1
ATOM 2451 O O . ARG B 2 168 ? -54.623 -20.899 -50.303 1.00 41.00 2430 ARG B O 1
ATOM 2459 N N . ASP B 2 169 ? -53.132 -19.866 -49.005 1.00 56.81 2431 ASP B N 1
ATOM 2460 C CA . ASP B 2 169 ? -53.385 -18.479 -49.416 1.00 61.99 2431 ASP B CA 1
ATOM 2461 C C . ASP B 2 169 ? -54.522 -18.286 -50.383 1.00 62.69 2431 ASP B C 1
ATOM 2462 O O . ASP B 2 169 ? -54.366 -18.363 -51.600 1.00 89.89 2431 ASP B O 1
ATOM 2467 N N . ASN B 2 170 ? -55.675 -18.024 -49.814 1.00 51.69 2432 ASN B N 1
ATOM 2468 C CA . ASN B 2 170 ? -56.899 -17.663 -50.574 1.00 53.14 2432 ASN B CA 1
ATOM 2469 C C . ASN B 2 170 ? -57.841 -18.780 -50.964 1.00 48.77 2432 ASN B C 1
ATOM 2470 O O . ASN B 2 170 ? -59.048 -18.560 -51.192 1.00 50.65 2432 ASN B O 1
ATOM 2475 N N . ILE B 2 171 ? -57.328 -19.987 -50.954 1.00 50.89 2433 ILE B N 1
ATOM 2476 C CA . ILE B 2 171 ? -58.224 -21.117 -50.872 1.00 54.75 2433 ILE B CA 1
ATOM 2477 C C . ILE B 2 171 ? -58.434 -21.615 -49.438 1.00 45.49 2433 ILE B C 1
ATOM 2478 O O . ILE B 2 171 ? -57.486 -21.910 -48.721 1.00 47.00 2433 ILE B O 1
ATOM 2483 N N . ILE B 2 172 ? -59.697 -21.674 -49.043 1.00 37.81 2434 ILE B N 1
ATOM 2484 C CA . ILE B 2 172 ? -60.096 -22.323 -47.818 1.00 37.87 2434 ILE B CA 1
ATOM 2485 C C . ILE B 2 172 ? -61.012 -23.486 -48.139 1.00 39.60 2434 ILE B C 1
ATOM 2486 O O . ILE B 2 172 ? -61.874 -23.396 -49.013 1.00 41.09 2434 ILE B O 1
ATOM 2491 N N . ILE B 2 173 ? -60.859 -24.56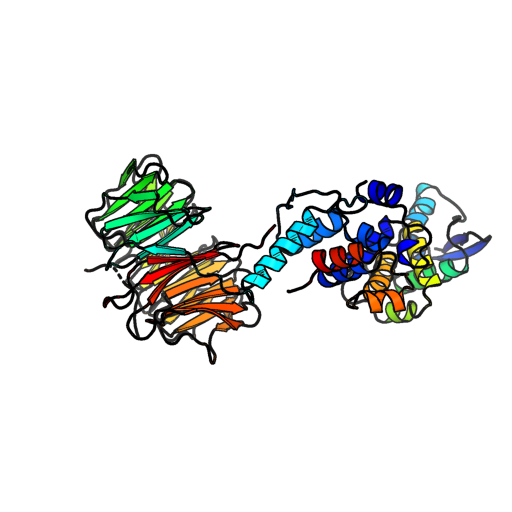2 -47.391 1.00 38.25 2435 ILE B N 1
ATOM 2492 C CA . ILE B 2 173 ? -61.736 -25.709 -47.512 1.00 40.05 2435 ILE B CA 1
ATOM 2493 C C . ILE B 2 173 ? -62.331 -26.083 -46.169 1.00 45.56 2435 ILE B C 1
ATOM 2494 O O . ILE B 2 173 ? -61.583 -26.179 -45.174 1.00 47.72 2435 ILE B O 1
ATOM 2499 N N . SER B 2 174 ? -63.637 -26.352 -46.130 1.00 41.50 2436 SER B N 1
ATOM 2500 C CA . SER B 2 174 ? -64.270 -26.673 -44.879 1.00 39.06 2436 SER B CA 1
ATOM 2501 C C . SER B 2 174 ? -64.995 -27.968 -44.981 1.00 41.28 2436 SER B C 1
ATOM 2502 O O . SER B 2 174 ? -65.374 -28.385 -46.079 1.00 41.09 2436 SER B O 1
ATOM 2505 N N . GLY B 2 175 ? -65.197 -28.589 -43.817 1.00 40.14 2437 GLY B N 1
ATOM 2506 C CA . GLY B 2 175 ? -65.848 -29.890 -43.704 1.00 41.62 2437 GLY B CA 1
ATOM 2507 C C . GLY B 2 175 ? -66.823 -29.888 -42.528 1.00 46.58 2437 GLY B C 1
ATOM 2508 O O . GLY B 2 175 ? -66.510 -29.334 -41.458 1.00 43.16 2437 GLY B O 1
ATOM 2509 N N . SER B 2 176 ? -67.983 -30.536 -42.712 1.00 45.09 2438 SER B N 1
ATOM 2510 C CA . SER B 2 176 ? -69.122 -30.304 -41.859 1.00 46.38 2438 SER B CA 1
ATOM 2511 C C . SER B 2 176 ? -69.859 -31.580 -41.602 1.00 51.83 2438 SER B C 1
ATOM 2512 O O . SER B 2 176 ? -69.616 -32.608 -42.282 1.00 52.09 2438 SER B O 1
ATOM 2515 N N . THR B 2 177 ? -70.767 -31.499 -40.623 1.00 49.10 2439 THR B N 1
ATOM 2516 C CA . THR B 2 177 ? -71.641 -32.608 -40.286 1.00 53.95 2439 THR B CA 1
ATOM 2517 C C . THR B 2 177 ? -72.758 -32.740 -41.293 1.00 53.23 2439 THR B C 1
ATOM 2518 O O . THR B 2 177 ? -73.398 -33.789 -41.346 1.00 52.99 2439 THR B O 1
ATOM 2522 N N . ASP B 2 178 ? -72.989 -31.666 -42.061 1.00 52.40 2440 ASP B N 1
ATOM 2523 C CA . ASP B 2 178 ? -73.885 -31.689 -43.217 1.00 54.16 2440 ASP B CA 1
ATOM 2524 C C . ASP B 2 178 ? -73.350 -32.601 -44.317 1.00 56.72 2440 ASP B C 1
ATOM 2525 O O . ASP B 2 178 ? -73.851 -32.592 -45.425 1.00 58.50 2440 ASP B O 1
ATOM 2530 N N . ARG B 2 179 ? -72.308 -33.364 -44.019 1.00 57.27 2441 ARG B N 1
ATOM 2531 C CA . ARG B 2 179 ? -71.815 -34.420 -44.894 1.00 58.01 2441 ARG B CA 1
ATOM 2532 C C . ARG B 2 179 ? -70.998 -33.948 -46.116 1.00 54.62 2441 ARG B C 1
ATOM 2533 O O . ARG B 2 179 ? -70.448 -34.785 -46.793 1.00 55.36 2441 ARG B O 1
ATOM 2541 N N . THR B 2 180 ? -70.893 -32.643 -46.380 1.00 51.89 2442 THR B N 1
ATOM 2542 C CA . THR B 2 180 ? -70.123 -32.138 -47.518 1.00 50.73 2442 THR B CA 1
ATOM 2543 C C . THR B 2 180 ? -68.786 -31.506 -47.116 1.00 50.30 2442 THR B C 1
ATOM 2544 O O . THR B 2 180 ? -68.539 -31.234 -45.941 1.00 46.91 2442 THR B O 1
ATOM 2548 N N . LEU B 2 181 ? -67.941 -31.229 -48.103 1.00 47.82 2443 LEU B N 1
ATOM 2549 C CA . LEU B 2 181 ? -66.918 -30.206 -47.953 1.00 45.90 2443 LEU B CA 1
ATOM 2550 C C . LEU B 2 181 ? -67.351 -29.013 -48.756 1.00 47.66 2443 LEU B C 1
ATOM 2551 O O . LEU B 2 181 ? -68.204 -29.137 -49.610 1.00 51.75 2443 LEU B O 1
ATOM 2556 N N . LYS B 2 182 ? -66.699 -27.880 -48.535 1.00 46.38 2444 LYS B N 1
ATOM 2557 C CA . LYS B 2 182 ? -66.881 -26.709 -49.377 1.00 47.01 2444 LYS B CA 1
ATOM 2558 C C . LYS B 2 182 ? -65.551 -26.007 -49.609 1.00 47.83 2444 LYS B C 1
ATOM 2559 O O . LYS B 2 182 ? -64.672 -25.976 -48.740 1.00 45.55 2444 LYS B O 1
ATOM 2565 N N . VAL B 2 183 ? -65.415 -25.445 -50.807 1.00 47.67 2445 VAL B N 1
ATOM 2566 C CA . VAL B 2 183 ? -64.227 -24.720 -51.203 1.00 43.25 2445 VAL B CA 1
ATOM 2567 C C . VAL B 2 183 ? -64.643 -23.275 -51.352 1.00 45.16 2445 VAL B C 1
ATOM 2568 O O . VAL B 2 183 ? -65.697 -22.984 -51.914 1.00 57.31 2445 VAL B O 1
ATOM 2572 N N . TRP B 2 184 ? -63.817 -22.371 -50.862 1.00 43.22 2446 TRP B N 1
ATOM 2573 C CA . TRP B 2 184 ? -64.194 -20.988 -50.711 1.00 46.00 2446 TRP B CA 1
ATOM 2574 C C . TRP B 2 184 ? -63.059 -20.113 -51.184 1.00 47.72 2446 TRP B C 1
ATOM 2575 O O . TRP B 2 184 ? -61.873 -20.484 -51.107 1.00 46.66 2446 TRP B O 1
ATOM 2586 N N . ASN B 2 185 ? -63.447 -18.923 -51.628 1.00 54.88 2447 ASN B N 1
ATOM 2587 C CA . ASN B 2 185 ? -62.532 -17.846 -51.947 1.00 58.59 2447 ASN B CA 1
ATOM 2588 C C . ASN B 2 185 ? -62.480 -17.011 -50.693 1.00 56.89 2447 ASN B C 1
ATOM 2589 O O . ASN B 2 185 ? -63.497 -16.419 -50.280 1.00 53.34 2447 ASN B O 1
ATOM 2594 N N . ALA B 2 186 ? -61.306 -16.922 -50.109 1.00 50.08 2448 ALA B N 1
ATOM 2595 C CA . ALA B 2 186 ? -61.176 -16.205 -48.848 1.00 55.99 2448 ALA B CA 1
ATOM 2596 C C . ALA B 2 186 ? -61.437 -14.685 -48.935 1.00 60.99 2448 ALA B C 1
ATOM 2597 O O . ALA B 2 186 ? -61.971 -14.067 -47.986 1.00 60.20 2448 ALA B O 1
ATOM 2599 N N . GLU B 2 187 ? -61.022 -14.109 -50.062 1.00 57.82 2449 GLU B N 1
ATOM 2600 C CA . GLU B 2 187 ? -61.054 -12.680 -50.301 1.00 55.28 2449 GLU B CA 1
ATOM 2601 C C . GLU B 2 187 ? -62.491 -12.278 -50.471 1.00 54.87 2449 GLU B C 1
ATOM 2602 O O . GLU B 2 187 ? -62.958 -11.387 -49.778 1.00 58.70 2449 GLU B O 1
ATOM 2608 N N . THR B 2 188 ? -63.218 -12.982 -51.341 1.00 55.66 2450 THR B N 1
ATOM 2609 C CA . THR B 2 188 ? -64.619 -12.625 -51.647 1.00 60.07 2450 THR B CA 1
ATOM 2610 C C . THR B 2 188 ? -65.633 -13.299 -50.757 1.00 54.67 2450 THR B C 1
ATOM 2611 O O . THR B 2 188 ? -66.740 -12.828 -50.614 1.00 59.86 2450 THR B O 1
ATOM 2615 N N . GLY B 2 189 ? -65.276 -14.442 -50.213 1.00 51.54 2451 GLY B N 1
ATOM 2616 C CA . GLY B 2 189 ? -66.196 -15.211 -49.418 1.00 52.81 2451 GLY B CA 1
ATOM 2617 C C . GLY B 2 189 ? -67.159 -16.073 -50.207 1.00 56.38 2451 GLY B C 1
ATOM 2618 O O . GLY B 2 189 ? -67.963 -16.741 -49.612 1.00 53.72 2451 GLY B O 1
ATOM 2619 N N . GLU B 2 190 ? -67.078 -16.117 -51.531 1.00 62.91 2452 GLU B N 1
ATOM 2620 C CA . GLU B 2 190 ? -67.980 -17.021 -52.250 1.00 71.13 2452 GLU B CA 1
ATOM 2621 C C . GLU B 2 190 ? -67.560 -18.464 -52.058 1.00 64.33 2452 GLU B C 1
ATOM 2622 O O . GLU B 2 190 ? -66.379 -18.768 -52.029 1.00 71.05 2452 GLU B O 1
ATOM 2628 N N . CYS B 2 191 ? -68.548 -19.336 -51.903 1.00 63.02 2453 CYS B N 1
ATOM 2629 C CA . CYS B 2 191 ? -68.367 -20.781 -52.051 1.00 62.49 2453 CYS B CA 1
ATOM 2630 C C . CYS B 2 191 ? -68.236 -21.205 -53.512 1.00 64.04 2453 CYS B C 1
ATOM 2631 O O . CYS B 2 191 ? -69.232 -21.268 -54.217 1.00 66.68 2453 CYS B O 1
ATOM 2634 N N . ILE B 2 192 ? -67.030 -21.530 -53.962 1.00 63.28 2454 ILE B N 1
ATOM 2635 C CA . ILE B 2 192 ? -66.823 -21.927 -55.369 1.00 64.51 2454 ILE B CA 1
ATOM 2636 C C . ILE B 2 192 ? -67.235 -23.375 -55.711 1.00 63.00 2454 ILE B C 1
ATOM 2637 O O . ILE B 2 192 ? -67.466 -23.684 -56.858 1.00 76.69 2454 ILE B O 1
ATOM 2642 N N . HIS B 2 193 ? -67.288 -24.270 -54.732 1.00 61.45 2455 HIS B N 1
ATOM 2643 C CA . HIS B 2 193 ? -67.625 -25.683 -54.965 1.00 55.09 2455 HIS B CA 1
ATOM 2644 C C . HIS B 2 193 ? -68.251 -26.279 -53.715 1.00 54.22 2455 HIS B C 1
ATOM 2645 O O . HIS B 2 193 ? -67.950 -25.843 -52.601 1.00 53.75 2455 HIS B O 1
ATOM 2652 N N . THR B 2 194 ? -69.084 -27.295 -53.899 1.00 53.70 2456 THR B N 1
ATOM 2653 C CA . THR B 2 194 ? -69.633 -28.049 -52.795 1.00 55.77 2456 THR B CA 1
ATOM 2654 C C . THR B 2 194 ? -69.440 -29.520 -53.127 1.00 58.79 2456 THR B C 1
ATOM 2655 O O . THR B 2 194 ? -69.888 -29.968 -54.188 1.00 61.06 2456 THR B O 1
ATOM 2659 N N . LEU B 2 195 ? -68.778 -30.257 -52.224 1.00 55.13 2457 LEU B N 1
ATOM 2660 C CA . LEU B 2 195 ? -68.323 -31.606 -52.507 1.00 50.56 2457 LEU B CA 1
ATOM 2661 C C . LEU B 2 195 ? -69.135 -32.692 -51.799 1.00 52.09 2457 LEU B C 1
ATOM 2662 O O . LEU B 2 195 ? -69.101 -32.879 -50.544 1.00 52.01 2457 LEU B O 1
ATOM 2667 N N . TYR B 2 196 ? -69.864 -33.429 -52.627 1.00 52.18 2458 TYR B N 1
ATOM 2668 C CA . TYR B 2 196 ? -70.788 -34.434 -52.170 1.00 53.65 2458 TYR B CA 1
ATOM 2669 C C . TYR B 2 196 ? -70.188 -35.800 -52.356 1.00 51.32 2458 TYR B C 1
ATOM 2670 O O . TYR B 2 196 ? -69.469 -36.006 -53.280 1.00 58.40 2458 TYR B O 1
ATOM 2679 N N . GLY B 2 197 ? -70.499 -36.746 -51.497 1.00 49.99 2459 GLY B N 1
ATOM 2680 C CA . GLY B 2 197 ? -69.947 -38.077 -51.631 1.00 49.38 2459 GLY B CA 1
ATOM 2681 C C . GLY B 2 197 ? -69.958 -38.746 -50.277 1.00 49.41 2459 GLY B C 1
ATOM 2682 O O . GLY B 2 197 ? -70.384 -39.875 -50.146 1.00 51.11 2459 GLY B O 1
ATOM 2683 N N . HIS B 2 198 ? -69.451 -38.047 -49.279 1.00 48.14 2460 HIS B N 1
ATOM 2684 C CA . HIS B 2 198 ? -69.607 -38.505 -47.944 1.00 50.45 2460 HIS B CA 1
ATOM 2685 C C . HIS B 2 198 ? -71.100 -38.396 -47.602 1.00 55.07 2460 HIS B C 1
ATOM 2686 O O . HIS B 2 198 ? -71.876 -37.598 -48.215 1.00 56.64 2460 HIS B O 1
ATOM 2693 N N . THR B 2 199 ? -71.465 -39.223 -46.644 1.00 54.10 2461 THR B N 1
ATOM 2694 C CA . THR B 2 199 ? -72.822 -39.324 -46.145 1.00 60.08 2461 THR B CA 1
ATOM 2695 C C . THR B 2 199 ? -72.935 -38.995 -44.608 1.00 57.98 2461 THR B C 1
ATOM 2696 O O . THR B 2 199 ? -74.022 -38.870 -44.024 1.00 54.53 2461 THR B O 1
ATOM 2700 N N . SER B 2 200 ? -71.784 -38.764 -44.008 1.00 57.19 2462 SER B N 1
ATOM 2701 C CA . SER B 2 200 ? -71.681 -38.565 -42.601 1.00 55.18 2462 SER B CA 1
ATOM 2702 C C . SER B 2 200 ? -70.563 -37.550 -42.415 1.00 53.09 2462 SER B C 1
ATOM 2703 O O . SER B 2 200 ? -69.928 -37.147 -43.382 1.00 57.16 2462 SER B O 1
ATOM 2706 N N . THR B 2 201 ? -70.290 -37.176 -41.177 1.00 48.67 2463 THR B N 1
ATOM 2707 C CA . THR B 2 201 ? -69.559 -35.970 -40.888 1.00 45.20 2463 THR B CA 1
ATOM 2708 C C . THR B 2 201 ? -68.150 -36.011 -41.480 1.00 44.08 2463 THR B C 1
ATOM 2709 O O . THR B 2 201 ? -67.473 -37.047 -41.458 1.00 43.24 2463 THR B O 1
ATOM 2713 N N . VAL B 2 202 ? -67.728 -34.869 -42.014 1.00 43.43 2464 VAL B N 1
ATOM 2714 C CA . VAL B 2 202 ? -66.405 -34.703 -42.572 1.00 40.53 2464 VAL B CA 1
ATOM 2715 C C . VAL B 2 202 ? -65.547 -34.267 -41.424 1.00 40.59 2464 VAL B C 1
ATOM 2716 O O . VAL B 2 202 ? -65.512 -33.095 -41.091 1.00 47.73 2464 VAL B O 1
ATOM 2720 N N . ARG B 2 203 ? -64.865 -35.234 -40.820 1.00 39.32 2465 ARG B N 1
ATOM 2721 C CA . ARG B 2 203 ? -64.232 -35.071 -39.528 1.00 39.48 2465 ARG B CA 1
ATOM 2722 C C . ARG B 2 203 ? -62.813 -34.523 -39.619 1.00 39.13 2465 ARG B C 1
ATOM 2723 O O . ARG B 2 203 ? -62.410 -33.706 -38.795 1.00 33.90 2465 ARG B O 1
ATOM 2731 N N . CYS B 2 204 ? -62.061 -34.997 -40.606 1.00 39.11 2466 CYS B N 1
ATOM 2732 C CA . CYS B 2 204 ? -60.734 -34.491 -40.828 1.00 36.67 2466 CYS B CA 1
ATOM 2733 C C . CYS B 2 204 ? -60.460 -34.296 -42.297 1.00 36.66 2466 CYS B C 1
ATOM 2734 O O . CYS B 2 204 ? -61.160 -34.841 -43.130 1.00 36.97 2466 CYS B O 1
ATOM 2737 N N . MET B 2 205 ? -59.406 -33.523 -42.594 1.00 34.62 2467 MET B N 1
ATOM 2738 C CA . MET B 2 205 ? -58.920 -33.339 -43.926 1.00 31.55 2467 MET B CA 1
ATOM 2739 C C . MET B 2 205 ? -57.506 -32.868 -43.980 1.00 31.19 2467 MET B C 1
ATOM 2740 O O . MET B 2 205 ? -57.019 -32.256 -43.061 1.00 32.26 2467 MET B O 1
ATOM 2745 N N . HIS B 2 206 ? -56.862 -33.113 -45.108 1.00 32.36 2468 HIS B N 1
ATOM 2746 C CA . HIS B 2 206 ? -55.522 -32.647 -45.356 1.00 30.82 2468 HIS B CA 1
ATOM 2747 C C . HIS B 2 206 ? -55.346 -32.241 -46.819 1.00 31.58 2468 HIS B C 1
ATOM 2748 O O . HIS B 2 206 ? -55.683 -33.010 -47.714 1.00 27.79 2468 HIS B O 1
ATOM 2755 N N . LEU B 2 207 ? -54.777 -31.056 -47.030 1.00 30.19 2469 LEU B N 1
ATOM 2756 C CA . LEU B 2 207 ? -54.668 -30.460 -48.338 1.00 33.34 2469 LEU B CA 1
ATOM 2757 C C . LEU B 2 207 ? -53.240 -30.495 -48.830 1.00 32.41 2469 LEU B C 1
ATOM 2758 O O . LEU B 2 207 ? -52.374 -30.068 -48.162 1.00 35.50 2469 LEU B O 1
ATOM 2763 N N . HIS B 2 208 ? -53.015 -30.974 -50.026 1.00 32.71 2470 HIS B N 1
ATOM 2764 C CA . HIS B 2 208 ? -51.740 -30.910 -50.595 1.00 32.32 2470 HIS B CA 1
ATOM 2765 C C . HIS B 2 208 ? -51.851 -30.478 -52.043 1.00 38.65 2470 HIS B C 1
ATOM 2766 O O . HIS B 2 208 ? -52.414 -31.192 -52.903 1.00 34.82 2470 HIS B O 1
ATOM 2773 N N . GLU B 2 209 ? -51.256 -29.322 -52.331 1.00 43.79 2471 GLU B N 1
ATOM 2774 C CA . GLU B 2 209 ? -51.243 -28.785 -53.676 1.00 38.21 2471 GLU B CA 1
ATOM 2775 C C . GLU B 2 209 ? -52.694 -28.620 -54.139 1.00 40.31 2471 GLU B C 1
ATOM 2776 O O . GLU B 2 209 ? -53.394 -27.854 -53.535 1.00 43.06 2471 GLU B O 1
ATOM 2782 N N A LYS B 2 210 ? -53.151 -29.326 -55.166 0.50 43.16 2472 LYS B N 1
ATOM 2783 N N B LYS B 2 210 ? -53.159 -29.322 -55.155 0.50 39.58 2472 LYS B N 1
ATOM 2784 C CA A LYS B 2 210 ? -54.491 -29.070 -55.700 0.50 46.26 2472 LYS B CA 1
ATOM 2785 C CA B LYS B 2 210 ? -54.496 -29.047 -55.663 0.50 39.79 2472 LYS B CA 1
ATOM 2786 C C A LYS B 2 210 ? -55.525 -30.109 -55.251 0.50 43.30 2472 LYS B C 1
ATOM 2787 C C B LYS B 2 210 ? -55.483 -30.177 -55.327 0.50 39.94 2472 LYS B C 1
ATOM 2788 O O A LYS B 2 210 ? -56.656 -30.094 -55.712 0.50 45.39 2472 LYS B O 1
ATOM 2789 O O B LYS B 2 210 ? -56.530 -30.307 -55.945 0.50 41.94 2472 LYS B O 1
ATOM 2800 N N . ARG B 2 211 ? -55.150 -30.988 -54.332 1.00 41.50 2473 ARG B N 1
ATOM 2801 C CA . ARG B 2 211 ? -56.043 -32.051 -53.862 1.00 39.70 2473 ARG B CA 1
ATOM 2802 C C . ARG B 2 211 ? -56.172 -32.042 -52.381 1.00 36.77 2473 ARG B C 1
ATOM 2803 O O . ARG B 2 211 ? -55.172 -31.932 -51.703 1.00 39.24 2473 ARG B O 1
ATOM 2811 N N . VAL B 2 212 ? -57.395 -32.165 -51.878 1.00 35.54 2474 VAL B N 1
ATOM 2812 C CA . VAL B 2 212 ? -57.649 -32.481 -50.495 1.00 33.54 2474 VAL B CA 1
ATOM 2813 C C . VAL B 2 212 ? -58.152 -33.920 -50.328 1.00 37.28 2474 VAL B C 1
ATOM 2814 O O . VAL B 2 212 ? -59.031 -34.378 -51.105 1.00 32.50 2474 VAL B O 1
ATOM 2818 N N . VAL B 2 213 ? -57.723 -34.541 -49.218 1.00 35.96 2475 VAL B N 1
ATOM 2819 C CA . VAL B 2 213 ? -58.282 -35.777 -48.752 1.00 38.67 2475 VAL B CA 1
ATOM 2820 C C . VAL B 2 213 ? -59.083 -35.532 -47.486 1.00 44.42 2475 VAL B C 1
ATOM 2821 O O . VAL B 2 213 ? -58.569 -34.916 -46.526 1.00 38.71 2475 VAL B O 1
ATOM 2825 N N . SER B 2 214 ? -60.313 -36.070 -47.472 1.00 41.50 2476 SER B N 1
ATOM 2826 C CA . SER B 2 214 ? -61.221 -35.905 -46.356 1.00 40.28 2476 SER B CA 1
ATOM 2827 C C . SER B 2 214 ? -61.440 -37.262 -45.753 1.00 40.90 2476 SER B C 1
ATOM 2828 O O . SER B 2 214 ? -61.448 -38.272 -46.447 1.00 43.66 2476 SER B O 1
ATOM 2831 N N . GLY B 2 215 ? -61.618 -37.281 -44.449 1.00 38.45 2477 GLY B N 1
ATOM 2832 C CA . GLY B 2 215 ? -62.022 -38.481 -43.751 1.00 39.35 2477 GLY B CA 1
ATOM 2833 C C . GLY B 2 215 ? -63.289 -38.198 -42.971 1.00 40.81 2477 GLY B C 1
ATOM 2834 O O . GLY B 2 215 ? -63.525 -37.066 -42.500 1.00 37.98 2477 GLY B O 1
ATOM 2835 N N . SER B 2 216 ? -64.098 -39.237 -42.809 1.00 43.90 2478 SER B N 1
ATOM 2836 C CA . SER B 2 216 ? -65.480 -39.035 -42.355 1.00 44.76 2478 SER B CA 1
ATOM 2837 C C . SER B 2 216 ? -65.933 -40.065 -41.356 1.00 44.06 2478 SER B C 1
ATOM 2838 O O . SER B 2 216 ? -65.333 -41.140 -41.259 1.00 41.68 2478 SER B O 1
ATOM 2841 N N . ARG B 2 217 ? -66.993 -39.739 -40.611 1.00 47.00 2479 ARG B N 1
ATOM 2842 C CA . ARG B 2 217 ? -67.575 -40.719 -39.662 1.00 51.37 2479 ARG B CA 1
ATOM 2843 C C . ARG B 2 217 ? -68.146 -41.920 -40.442 1.00 53.15 2479 ARG B C 1
ATOM 2844 O O . ARG B 2 217 ? -68.251 -43.006 -39.896 1.00 56.56 2479 ARG B O 1
ATOM 2852 N N . ASP B 2 218 ? -68.471 -41.738 -41.729 1.00 49.87 2480 ASP B N 1
ATOM 2853 C CA . ASP B 2 218 ? -68.822 -42.867 -42.597 1.00 48.26 2480 ASP B CA 1
ATOM 2854 C C . ASP B 2 218 ? -67.736 -43.918 -42.793 1.00 47.58 2480 ASP B C 1
ATOM 2855 O O . ASP B 2 218 ? -67.961 -44.851 -43.468 1.00 47.95 2480 ASP B O 1
ATOM 2860 N N . ALA B 2 219 ? -66.540 -43.758 -42.250 1.00 48.32 2481 ALA B N 1
ATOM 2861 C CA . ALA B 2 219 ? -65.496 -44.780 -42.404 1.00 48.87 2481 ALA B CA 1
ATOM 2862 C C . ALA B 2 219 ? -64.747 -44.764 -43.747 1.00 49.62 2481 ALA B C 1
ATOM 2863 O O . ALA B 2 219 ? -63.885 -45.633 -43.972 1.00 51.77 2481 ALA B O 1
ATOM 2865 N N . THR B 2 220 ? -65.049 -43.808 -44.632 1.00 48.60 2482 THR B N 1
ATOM 2866 C CA . THR B 2 220 ? -64.298 -43.676 -45.903 1.00 47.24 2482 THR B CA 1
ATOM 2867 C C . THR B 2 220 ? -63.382 -42.485 -45.921 1.00 43.39 2482 THR B C 1
ATOM 2868 O O . THR B 2 220 ? -63.415 -41.677 -45.018 1.00 41.02 2482 THR B O 1
ATOM 2872 N N . LEU B 2 221 ? -62.566 -42.381 -46.970 1.00 43.46 2483 LEU B N 1
ATOM 2873 C CA . LEU B 2 221 ? -61.870 -41.144 -47.307 1.00 40.67 2483 LEU B CA 1
ATOM 2874 C C . LEU B 2 221 ? -62.174 -40.811 -48.776 1.00 41.79 2483 LEU B C 1
ATOM 2875 O O . LEU B 2 221 ? -62.452 -41.695 -49.585 1.00 44.00 2483 LEU B O 1
ATOM 2880 N N . ARG B 2 222 ? -62.133 -39.540 -49.126 1.00 38.93 2484 ARG B N 1
ATOM 2881 C CA . ARG B 2 222 ? -62.273 -39.187 -50.510 1.00 41.30 2484 ARG B CA 1
ATOM 2882 C C . ARG B 2 222 ? -61.177 -38.189 -50.844 1.00 40.21 2484 ARG B C 1
ATOM 2883 O O . ARG B 2 222 ? -60.783 -37.409 -50.000 1.00 39.47 2484 ARG B O 1
ATOM 2891 N N . VAL B 2 223 ? -60.665 -38.293 -52.058 1.00 37.86 2485 VAL B N 1
ATOM 2892 C CA . VAL B 2 223 ? -59.686 -37.395 -52.568 1.00 36.93 2485 VAL B CA 1
ATOM 2893 C C . VAL B 2 223 ? -60.379 -36.577 -53.646 1.00 38.11 2485 VAL B C 1
ATOM 2894 O O . VAL B 2 223 ? -61.115 -37.134 -54.467 1.00 41.41 2485 VAL B O 1
ATOM 2898 N N . TRP B 2 224 ? -60.167 -35.270 -53.609 1.00 35.45 2486 TRP B N 1
ATOM 2899 C CA . TRP B 2 224 ? -60.948 -34.332 -54.358 1.00 37.41 2486 TRP B CA 1
ATOM 2900 C C . TRP B 2 224 ? -60.030 -33.364 -55.042 1.00 41.01 2486 TRP B C 1
ATOM 2901 O O . TRP B 2 224 ? -59.013 -32.955 -54.441 1.00 36.79 2486 TRP B O 1
ATOM 2912 N N . ASP B 2 225 ? -60.393 -32.954 -56.268 1.00 44.81 2487 ASP B N 1
ATOM 2913 C CA . ASP B 2 225 ? -59.663 -31.886 -56.925 1.00 44.55 2487 ASP B CA 1
ATOM 2914 C C . ASP B 2 225 ? -60.356 -30.605 -56.555 1.00 45.26 2487 ASP B C 1
ATOM 2915 O O . ASP B 2 225 ? -61.540 -30.466 -56.728 1.00 50.18 2487 ASP B O 1
ATOM 2920 N N . ILE B 2 226 ? -59.571 -29.677 -56.069 1.00 46.29 2488 ILE B N 1
ATOM 2921 C CA . ILE B 2 226 ? -59.963 -28.392 -55.508 1.00 50.03 2488 ILE B CA 1
ATOM 2922 C C . ILE B 2 226 ? -60.336 -27.372 -56.583 1.00 57.15 2488 ILE B C 1
ATOM 2923 O O . ILE B 2 226 ? -61.146 -26.467 -56.343 1.00 57.86 2488 ILE B O 1
ATOM 2928 N N . GLU B 2 227 ? -59.669 -27.464 -57.740 1.00 55.60 2489 GLU B N 1
ATOM 2929 C CA . GLU B 2 227 ? -59.960 -26.596 -58.856 1.00 55.53 2489 GLU B CA 1
ATOM 2930 C C . GLU B 2 227 ? -61.243 -27.080 -59.522 1.00 56.42 2489 GLU B C 1
ATOM 2931 O O . GLU B 2 227 ? -62.195 -26.296 -59.640 1.00 52.70 2489 GLU B O 1
ATOM 2937 N N . THR B 2 228 ? -61.301 -28.365 -59.895 1.00 51.36 2490 THR B N 1
ATOM 2938 C CA . THR B 2 228 ? -62.474 -28.886 -60.611 1.00 57.04 2490 THR B CA 1
ATOM 2939 C C . THR B 2 228 ? -63.679 -29.142 -59.711 1.00 60.40 2490 THR B C 1
ATOM 2940 O O . THR B 2 228 ? -64.800 -29.181 -60.199 1.00 68.00 2490 THR B O 1
ATOM 2944 N N . GLY B 2 229 ? -63.459 -29.372 -58.420 1.00 55.89 2491 GLY B N 1
ATOM 2945 C CA . GLY B 2 229 ? -64.550 -29.805 -57.519 1.00 52.11 2491 GLY B CA 1
ATOM 2946 C C . GLY B 2 229 ? -64.972 -31.264 -57.653 1.00 50.53 2491 GLY B C 1
ATOM 2947 O O . GLY B 2 229 ? -65.946 -31.703 -57.058 1.00 53.65 2491 GLY B O 1
ATOM 2948 N N . GLN B 2 230 ? -64.252 -32.039 -58.436 1.00 57.35 2492 GLN B N 1
ATOM 2949 C CA . GLN B 2 230 ? -64.608 -33.430 -58.603 1.00 63.20 2492 GLN B CA 1
ATOM 2950 C C . GLN B 2 230 ? -63.943 -34.296 -57.517 1.00 56.51 2492 GLN B C 1
ATOM 2951 O O . GLN B 2 230 ? -62.904 -33.958 -56.963 1.00 58.68 2492 GLN B O 1
ATOM 2957 N N . CYS B 2 231 ? -64.614 -35.374 -57.163 1.00 53.53 2493 CYS B N 1
ATOM 2958 C CA . CYS B 2 231 ? -64.049 -36.383 -56.320 1.00 49.10 2493 CYS B CA 1
ATOM 2959 C C . CYS B 2 231 ? -63.343 -37.376 -57.192 1.00 47.65 2493 CYS B C 1
ATOM 2960 O O . CYS B 2 231 ? -63.983 -38.136 -57.866 1.00 52.50 2493 CYS B O 1
ATOM 2963 N N . LEU B 2 232 ? -62.026 -37.384 -57.128 1.00 44.83 2494 LEU B N 1
ATOM 2964 C CA . LEU B 2 232 ? -61.176 -38.343 -57.812 1.00 43.25 2494 LEU B CA 1
ATOM 2965 C C . LEU B 2 232 ? -61.208 -39.770 -57.314 1.00 43.70 2494 LEU B C 1
ATOM 2966 O O . LEU B 2 232 ? -61.187 -40.676 -58.121 1.00 48.55 2494 LEU B O 1
ATOM 2971 N N . HIS B 2 233 ? -61.164 -40.010 -56.009 1.00 43.40 2495 HIS B N 1
ATOM 2972 C CA . HIS B 2 233 ? -60.963 -41.390 -55.534 1.00 45.05 2495 HIS B CA 1
ATOM 2973 C C . HIS B 2 233 ? -61.647 -41.627 -54.219 1.00 46.19 2495 HIS B C 1
ATOM 2974 O O . HIS B 2 233 ? -61.850 -40.696 -53.411 1.00 46.98 2495 HIS B O 1
ATOM 2981 N N . VAL B 2 234 ? -61.952 -42.895 -53.981 1.00 46.20 2496 VAL B N 1
ATOM 2982 C CA . VAL B 2 234 ? -62.672 -43.264 -52.800 1.00 48.18 2496 VAL B CA 1
ATOM 2983 C C . VAL B 2 234 ? -61.963 -44.420 -52.129 1.00 49.93 2496 VAL B C 1
ATOM 2984 O O . VAL B 2 234 ? -61.753 -45.483 -52.742 1.00 48.22 2496 VAL B O 1
ATOM 2988 N N . LEU B 2 235 ? -61.586 -44.188 -50.867 1.00 47.14 2497 LEU B N 1
ATOM 2989 C CA . LEU B 2 235 ? -60.797 -45.134 -50.121 1.00 48.10 2497 LEU B CA 1
ATOM 2990 C C . LEU B 2 235 ? -61.630 -45.868 -49.046 1.00 49.79 2497 LEU B C 1
ATOM 2991 O O . LEU B 2 235 ? -61.925 -45.312 -48.013 1.00 58.84 2497 LEU B O 1
ATOM 2996 N N . MET B 2 236 ? -61.934 -47.132 -49.307 1.00 50.46 2498 MET B N 1
ATOM 2997 C CA . MET B 2 236 ? -62.827 -47.979 -48.546 1.00 51.29 2498 MET B CA 1
ATOM 2998 C C . MET B 2 236 ? -62.009 -49.136 -47.969 1.00 51.72 2498 MET B C 1
ATOM 2999 O O . MET B 2 236 ? -61.226 -49.773 -48.699 1.00 49.57 2498 MET B O 1
ATOM 3004 N N . GLY B 2 237 ? -62.229 -49.436 -46.675 1.00 52.14 2499 GLY B N 1
ATOM 3005 C CA . GLY B 2 237 ? -61.500 -50.495 -45.974 1.00 52.34 2499 GLY B CA 1
ATOM 3006 C C . GLY B 2 237 ? -61.538 -50.309 -44.447 1.00 56.96 2499 GLY B C 1
ATOM 3007 O O . GLY B 2 237 ? -61.521 -51.290 -43.680 1.00 56.58 2499 GLY B O 1
ATOM 3008 N N . HIS B 2 238 ? -61.519 -49.059 -43.978 1.00 54.60 2500 HIS B N 1
ATOM 3009 C CA . HIS B 2 238 ? -61.778 -48.824 -42.573 1.00 54.09 2500 HIS B CA 1
ATOM 3010 C C . HIS B 2 238 ? -63.141 -49.360 -42.158 1.00 56.79 2500 HIS B C 1
ATOM 3011 O O . HIS B 2 238 ? -64.045 -49.433 -42.923 1.00 57.12 2500 HIS B O 1
ATOM 3018 N N . VAL B 2 239 ? -63.251 -49.669 -40.894 1.00 62.32 2501 VAL B N 1
ATOM 3019 C CA . VAL B 2 239 ? -64.398 -50.329 -40.367 1.00 70.31 2501 VAL B CA 1
ATOM 3020 C C . VAL B 2 239 ? -65.169 -49.400 -39.425 1.00 71.33 2501 VAL B C 1
ATOM 3021 O O . VAL B 2 239 ? -66.383 -49.553 -39.256 1.00 69.01 2501 VAL B O 1
ATOM 3025 N N . ALA B 2 240 ? -64.465 -48.439 -38.825 1.00 71.53 2502 ALA B N 1
ATOM 3026 C CA . ALA B 2 240 ? -65.100 -47.392 -38.009 1.00 66.37 2502 ALA B CA 1
ATOM 3027 C C . ALA B 2 240 ? -64.647 -46.022 -38.489 1.00 57.51 2502 ALA B C 1
ATOM 3028 O O . ALA B 2 240 ? -63.912 -45.916 -39.458 1.00 57.06 2502 ALA B O 1
ATOM 3030 N N . ALA B 2 241 ? -65.136 -44.983 -37.840 1.00 51.96 2503 ALA B N 1
ATOM 3031 C CA . ALA B 2 241 ? -64.803 -43.593 -38.172 1.00 52.00 2503 ALA B CA 1
ATOM 3032 C C . ALA B 2 241 ? -63.305 -43.247 -38.354 1.00 46.53 2503 ALA B C 1
ATOM 3033 O O . ALA B 2 241 ? -62.429 -43.710 -37.630 1.00 42.10 2503 ALA B O 1
ATOM 3035 N N . VAL B 2 242 ? -63.054 -42.435 -39.371 1.00 43.42 2504 VAL B N 1
ATOM 3036 C CA . VAL B 2 242 ? -61.725 -41.947 -39.686 1.00 41.92 2504 VAL B CA 1
ATOM 3037 C C . VAL B 2 242 ? -61.596 -40.619 -38.960 1.00 39.28 2504 VAL B C 1
ATOM 3038 O O . VAL B 2 242 ? -62.366 -39.704 -39.193 1.00 38.62 2504 VAL B O 1
ATOM 3042 N N . ARG B 2 243 ? -60.644 -40.516 -38.066 1.00 38.65 2505 ARG B N 1
ATOM 3043 C CA . ARG B 2 243 ? -60.591 -39.327 -37.201 1.00 41.30 2505 ARG B CA 1
ATOM 3044 C C . ARG B 2 243 ? -59.484 -38.415 -37.662 1.00 36.77 2505 ARG B C 1
ATOM 3045 O O . ARG B 2 243 ? -59.501 -37.197 -37.427 1.00 33.09 2505 ARG B O 1
ATOM 3053 N N . CYS B 2 244 ? -58.519 -39.006 -38.351 1.00 35.83 2506 CYS B N 1
ATOM 3054 C CA . CYS B 2 244 ? -57.325 -38.258 -38.706 1.00 35.35 2506 CYS B CA 1
ATOM 3055 C C . CYS B 2 244 ? -56.731 -38.785 -40.003 1.00 33.53 2506 CYS B C 1
ATOM 3056 O O . CYS B 2 244 ? -56.836 -39.995 -40.319 1.00 32.22 2506 CYS B O 1
ATOM 3059 N N . VAL B 2 245 ? -56.121 -37.853 -40.741 1.00 31.04 2507 VAL B N 1
ATOM 3060 C CA . VAL B 2 245 ? -55.600 -38.105 -42.065 1.00 31.18 2507 VAL B CA 1
ATOM 3061 C C . VAL B 2 245 ? -54.420 -37.214 -42.436 1.00 29.37 2507 VAL B C 1
ATOM 3062 O O . VAL B 2 245 ? -54.384 -36.069 -42.064 1.00 26.68 2507 VAL B O 1
ATOM 3066 N N . GLN B 2 246 ? -53.460 -37.767 -43.176 1.00 30.10 2508 GLN B N 1
ATOM 3067 C CA . GLN B 2 246 ? -52.354 -37.020 -43.744 1.00 29.11 2508 GLN B CA 1
ATOM 3068 C C . GLN B 2 246 ? -52.195 -37.436 -45.208 1.00 27.96 2508 GLN B C 1
ATOM 3069 O O . GLN B 2 246 ? -52.500 -38.543 -45.530 1.00 27.94 2508 GLN B O 1
ATOM 3075 N N . TYR B 2 247 ? -51.674 -36.552 -46.054 1.00 26.74 2509 TYR B N 1
ATOM 3076 C CA . TYR B 2 247 ? -51.552 -36.724 -47.483 1.00 27.22 2509 TYR B CA 1
ATOM 3077 C C . TYR B 2 247 ? -50.336 -35.896 -47.945 1.00 29.85 2509 TYR B C 1
ATOM 3078 O O . TYR B 2 247 ? -50.242 -34.677 -47.633 1.00 28.63 2509 TYR B O 1
ATOM 3087 N N . ASP B 2 248 ? -49.392 -36.555 -48.627 1.00 27.35 2510 ASP B N 1
ATOM 3088 C CA . ASP B 2 248 ? -48.187 -35.870 -49.094 1.00 29.37 2510 ASP B CA 1
ATOM 3089 C C . ASP B 2 248 ? -48.093 -35.752 -50.621 1.00 34.81 2510 ASP B C 1
ATOM 3090 O O . ASP B 2 248 ? -47.071 -35.411 -51.148 1.00 35.35 2510 ASP B O 1
ATOM 3095 N N . GLY B 2 249 ? -49.178 -36.064 -51.313 1.00 36.04 2511 GLY B N 1
ATOM 3096 C CA . GLY B 2 249 ? -49.216 -36.065 -52.742 1.00 34.67 2511 GLY B CA 1
ATOM 3097 C C . GLY B 2 249 ? -48.952 -37.434 -53.315 1.00 39.62 2511 GLY B C 1
ATOM 3098 O O . GLY B 2 249 ? -49.186 -37.668 -54.485 1.00 38.28 2511 GLY B O 1
ATOM 3099 N N . ARG B 2 250 ? -48.478 -38.363 -52.499 1.00 41.94 2512 ARG B N 1
ATOM 3100 C CA . ARG B 2 250 ? -48.078 -39.658 -53.030 1.00 38.22 2512 ARG B CA 1
ATOM 3101 C C . ARG B 2 250 ? -48.816 -40.821 -52.308 1.00 38.69 2512 ARG B C 1
ATOM 3102 O O . ARG B 2 250 ? -49.278 -41.794 -52.959 1.00 48.20 2512 ARG B O 1
ATOM 3110 N N A ARG B 2 251 ? -48.935 -40.717 -50.987 0.50 32.53 2513 ARG B N 1
ATOM 3111 N N B ARG B 2 251 ? -48.906 -40.736 -50.984 0.50 33.69 2513 ARG B N 1
ATOM 3112 C CA A ARG B 2 251 ? -49.618 -41.715 -50.185 0.50 30.57 2513 ARG B CA 1
ATOM 3113 C CA B ARG B 2 251 ? -49.715 -41.667 -50.223 0.50 32.29 2513 ARG B CA 1
ATOM 3114 C C A ARG B 2 251 ? -50.608 -41.002 -49.278 0.50 30.45 2513 ARG B C 1
ATOM 3115 C C B ARG B 2 251 ? -50.663 -40.945 -49.329 0.50 31.41 2513 ARG B C 1
ATOM 3116 O O A ARG B 2 251 ? -50.338 -39.885 -48.796 0.50 29.88 2513 ARG B O 1
ATOM 3117 O O B ARG B 2 251 ? -50.410 -39.815 -48.870 0.50 30.74 2513 ARG B O 1
ATOM 3132 N N . VAL B 2 252 ? -51.764 -41.620 -49.057 1.00 31.61 2514 VAL B N 1
ATOM 3133 C CA . VAL B 2 252 ? -52.644 -41.158 -48.027 1.00 33.95 2514 VAL B CA 1
ATOM 3134 C C . VAL B 2 252 ? -52.418 -42.058 -46.830 1.00 33.68 2514 VAL B C 1
ATOM 3135 O O . VAL B 2 252 ? -52.206 -43.240 -47.003 1.00 40.54 2514 VAL B O 1
ATOM 3139 N N . VAL B 2 253 ? -52.422 -41.476 -45.646 1.00 33.39 2515 VAL B N 1
ATOM 3140 C CA . VAL B 2 253 ? -52.362 -42.197 -44.381 1.00 35.50 2515 VAL B CA 1
ATOM 3141 C C . VAL B 2 253 ? -53.556 -41.777 -43.552 1.00 32.89 2515 VAL B C 1
ATOM 3142 O O . VAL B 2 253 ? -53.793 -40.592 -43.378 1.00 30.12 2515 VAL B O 1
ATOM 3146 N N . SER B 2 254 ? -54.290 -42.755 -43.025 1.00 32.63 2516 SER B N 1
ATOM 3147 C CA . SER B 2 254 ? -55.496 -42.478 -42.278 1.00 32.15 2516 SER B CA 1
ATOM 3148 C C . SER B 2 254 ? -55.474 -43.255 -40.988 1.00 35.11 2516 SER B C 1
ATOM 3149 O O . SER B 2 254 ? -54.961 -44.363 -40.953 1.00 40.50 2516 SER B O 1
ATOM 3152 N N . GLY B 2 255 ? -56.081 -42.696 -39.952 1.00 35.09 2517 GLY B N 1
ATOM 3153 C CA . GLY B 2 255 ? -56.198 -43.356 -38.676 1.00 36.63 2517 GLY B CA 1
ATOM 3154 C C . GLY B 2 255 ? -57.642 -43.345 -38.203 1.00 38.29 2517 GLY B C 1
ATOM 3155 O O . GLY B 2 255 ? -58.349 -42.324 -38.277 1.00 39.67 2517 GLY B O 1
ATOM 3156 N N . ALA B 2 256 ? -58.088 -44.463 -37.655 1.00 39.44 2518 ALA B N 1
ATOM 3157 C CA . ALA B 2 256 ? -59.523 -44.611 -37.396 1.00 42.88 2518 ALA B CA 1
ATOM 3158 C C . ALA B 2 256 ? -59.868 -45.235 -36.047 1.00 42.06 2518 ALA B C 1
ATOM 3159 O O . ALA B 2 256 ? -59.058 -45.866 -35.391 1.00 40.52 2518 ALA B O 1
ATOM 3161 N N . TYR B 2 257 ? -61.114 -45.057 -35.660 1.00 45.41 2519 TYR B N 1
ATOM 3162 C CA . TYR B 2 257 ? -61.649 -45.698 -34.469 1.00 48.17 2519 TYR B CA 1
ATOM 3163 C C . TYR B 2 257 ? -61.731 -47.221 -34.569 1.00 49.50 2519 TYR B C 1
ATOM 3164 O O . TYR B 2 257 ? -62.015 -47.856 -33.605 1.00 58.28 2519 TYR B O 1
ATOM 3173 N N . ASP B 2 258 ? -61.398 -47.832 -35.691 1.00 49.77 2520 ASP B N 1
ATOM 3174 C CA . ASP B 2 258 ? -61.158 -49.278 -35.646 1.00 49.51 2520 ASP B CA 1
ATOM 3175 C C . ASP B 2 258 ? -59.765 -49.626 -35.125 1.00 47.40 2520 ASP B C 1
ATOM 3176 O O . ASP B 2 258 ? -59.338 -50.736 -35.263 1.00 47.11 2520 ASP B O 1
ATOM 3181 N N . PHE B 2 259 ? -59.026 -48.673 -34.580 1.00 48.22 2521 PHE B N 1
ATOM 3182 C CA . PHE B 2 259 ? -57.691 -48.959 -33.993 1.00 52.41 2521 PHE B CA 1
ATOM 3183 C C . PHE B 2 259 ? -56.608 -49.086 -35.042 1.00 48.54 2521 PHE B C 1
ATOM 3184 O O . PHE B 2 259 ? -55.437 -49.371 -34.765 1.00 47.44 2521 PHE B O 1
ATOM 3192 N N . MET B 2 260 ? -56.981 -48.835 -36.271 1.00 53.45 2522 MET B N 1
ATOM 3193 C CA . MET B 2 260 ? -56.103 -49.149 -37.390 1.00 52.56 2522 MET B CA 1
ATOM 3194 C C . MET B 2 260 ? -55.541 -47.882 -37.985 1.00 42.85 2522 MET B C 1
ATOM 3195 O O . MET B 2 260 ? -56.148 -46.825 -37.892 1.00 37.86 2522 MET B O 1
ATOM 3200 N N . VAL B 2 261 ? -54.339 -47.977 -38.511 1.00 41.83 2523 VAL B N 1
ATOM 3201 C CA . VAL B 2 261 ? -53.829 -46.946 -39.420 1.00 38.87 2523 VAL B CA 1
ATOM 3202 C C . VAL B 2 261 ? -53.645 -47.580 -40.756 1.00 38.31 2523 VAL B C 1
ATOM 3203 O O . VAL B 2 261 ? -53.036 -48.620 -40.843 1.00 38.11 2523 VAL B O 1
ATOM 3207 N N . LYS B 2 262 ? -54.154 -46.962 -41.808 1.00 39.57 2524 LYS B N 1
ATOM 3208 C CA . LYS B 2 262 ? -53.971 -47.526 -43.145 1.00 40.71 2524 LYS B CA 1
ATOM 3209 C C . LYS B 2 262 ? -53.190 -46.601 -44.058 1.00 39.03 2524 LYS B C 1
ATOM 3210 O O . LYS B 2 262 ? -53.321 -45.351 -43.968 1.00 40.98 2524 LYS B O 1
ATOM 3216 N N . VAL B 2 263 ? -52.367 -47.211 -44.909 1.00 35.13 2525 VAL B N 1
ATOM 3217 C CA . VAL B 2 263 ? -51.624 -46.475 -45.900 1.00 34.44 2525 VAL B CA 1
ATOM 3218 C C . VAL B 2 263 ? -52.125 -46.813 -47.285 1.00 36.52 2525 VAL B C 1
ATOM 3219 O O . VAL B 2 263 ? -52.200 -48.006 -47.666 1.00 37.75 2525 VAL B O 1
ATOM 3223 N N . TRP B 2 264 ? -52.447 -45.780 -48.051 1.00 35.49 2526 TRP B N 1
ATOM 3224 C CA . TRP B 2 264 ? -53.058 -45.990 -49.377 1.00 37.29 2526 TRP B CA 1
ATOM 3225 C C . TRP B 2 264 ? -52.275 -45.384 -50.526 1.00 36.57 2526 TRP B C 1
ATOM 3226 O O . TRP B 2 264 ? -51.662 -44.312 -50.394 1.00 33.04 2526 TRP B O 1
ATOM 3237 N N . ASP B 2 265 ? -52.359 -46.028 -51.672 1.00 40.04 2527 ASP B N 1
ATOM 3238 C CA . ASP B 2 265 ? -52.034 -45.354 -52.951 1.00 39.47 2527 ASP B CA 1
ATOM 3239 C C . ASP B 2 265 ? -53.347 -44.866 -53.531 1.00 37.04 2527 ASP B C 1
ATOM 3240 O O . ASP B 2 265 ? -54.137 -45.659 -53.984 1.00 38.89 2527 ASP B O 1
ATOM 3245 N N . PRO B 2 266 ? -53.595 -43.566 -53.524 1.00 35.76 2528 PRO 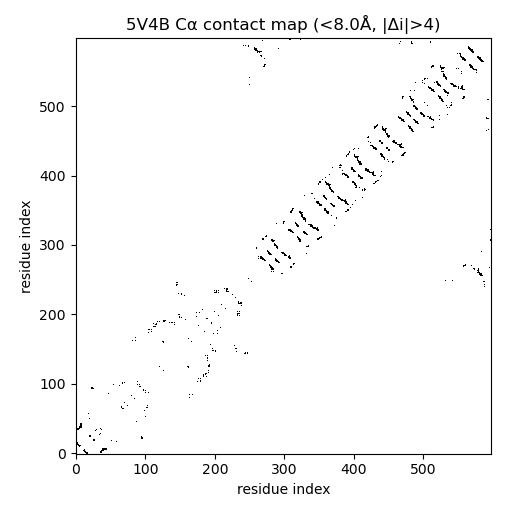B N 1
ATOM 3246 C CA . PRO B 2 266 ? -54.924 -43.078 -53.937 1.00 38.29 2528 PRO B CA 1
ATOM 3247 C C . PRO B 2 266 ? -55.317 -43.391 -55.357 1.00 44.14 2528 PRO B C 1
ATOM 3248 O O . PRO B 2 266 ? -56.433 -43.830 -55.573 1.00 48.07 2528 PRO B O 1
ATOM 3252 N N . GLU B 2 267 ? -54.397 -43.206 -56.310 1.00 49.88 2529 GLU B N 1
ATOM 3253 C CA . GLU B 2 267 ? -54.709 -43.370 -57.763 1.00 56.72 2529 GLU B CA 1
ATOM 3254 C C . GLU B 2 267 ? -55.387 -44.677 -58.054 1.00 53.67 2529 GLU B C 1
ATOM 3255 O O . GLU B 2 267 ? -56.266 -44.728 -58.899 1.00 54.08 2529 GLU B O 1
ATOM 3261 N N . THR B 2 268 ? -54.981 -45.734 -57.361 1.00 49.22 2530 THR B N 1
ATOM 3262 C CA . THR B 2 268 ? -55.569 -47.053 -57.608 1.00 52.23 2530 THR B CA 1
ATOM 3263 C C . THR B 2 268 ? -56.552 -47.449 -56.538 1.00 50.33 2530 THR B C 1
ATOM 3264 O O . THR B 2 268 ? -56.935 -48.588 -56.475 1.00 49.67 2530 THR B O 1
ATOM 3268 N N . GLU B 2 269 ? -56.943 -46.486 -55.703 1.00 48.79 2531 GLU B N 1
ATOM 3269 C CA . GLU B 2 269 ? -57.826 -46.691 -54.586 1.00 46.96 2531 GLU B CA 1
ATOM 3270 C C . GLU B 2 269 ? -57.442 -47.901 -53.780 1.00 49.62 2531 GLU B C 1
ATOM 3271 O O . GLU B 2 269 ? -58.304 -48.577 -53.260 1.00 51.77 2531 GLU B O 1
ATOM 3277 N N . THR B 2 270 ? -56.149 -48.147 -53.587 1.00 49.71 2532 THR B N 1
ATOM 3278 C CA . THR B 2 270 ? -55.753 -49.362 -52.859 1.00 51.07 2532 THR B CA 1
ATOM 3279 C C . THR B 2 270 ? -55.056 -49.151 -51.528 1.00 48.56 2532 THR B C 1
ATOM 3280 O O . THR B 2 270 ? -54.246 -48.253 -51.360 1.00 51.73 2532 THR B O 1
ATOM 3284 N N . CYS B 2 271 ? -55.393 -49.998 -50.578 1.00 49.20 2533 CYS B N 1
ATOM 3285 C CA . CYS B 2 271 ? -54.820 -49.929 -49.254 1.00 48.65 2533 CYS B CA 1
ATOM 3286 C C . CYS B 2 271 ? -53.583 -50.755 -49.343 1.00 50.49 2533 CYS B C 1
ATOM 3287 O O . CYS B 2 271 ? -53.680 -51.961 -49.473 1.00 53.94 2533 CYS B O 1
ATOM 3290 N N . LEU B 2 272 ? -52.419 -50.124 -49.283 1.00 50.33 2534 LEU B N 1
ATOM 3291 C CA . LEU B 2 272 ? -51.153 -50.843 -49.333 1.00 47.51 2534 LEU B CA 1
ATOM 3292 C C . LEU B 2 272 ? -50.822 -51.524 -48.022 1.00 47.00 2534 LEU B C 1
ATOM 3293 O O . LEU B 2 272 ? -50.282 -52.624 -48.018 1.00 50.83 2534 LEU B O 1
ATOM 3298 N N . HIS B 2 273 ? -51.147 -50.892 -46.904 1.00 47.02 2535 HIS B N 1
ATOM 3299 C CA . HIS B 2 273 ? -50.778 -51.436 -45.567 1.00 44.80 2535 HIS B CA 1
ATOM 3300 C C . HIS B 2 273 ? -51.853 -51.135 -44.573 1.00 43.81 2535 HIS B C 1
ATOM 3301 O O . HIS B 2 273 ? -52.359 -50.025 -44.544 1.00 41.19 2535 HIS B O 1
ATOM 3308 N N . THR B 2 274 ? -52.193 -52.117 -43.746 1.00 47.46 2536 THR B N 1
ATOM 3309 C CA . THR B 2 274 ? -52.968 -51.853 -42.551 1.00 49.34 2536 THR B CA 1
ATOM 3310 C C . THR B 2 274 ? -51.970 -52.003 -41.435 1.00 49.05 2536 THR B C 1
ATOM 3311 O O . THR B 2 274 ? -51.298 -53.013 -41.333 1.00 55.51 2536 THR B O 1
ATOM 3315 N N . LEU B 2 275 ? -51.800 -50.955 -40.667 1.00 47.75 2537 LEU B N 1
ATOM 3316 C CA . LEU B 2 275 ? -50.813 -50.930 -39.586 1.00 51.55 2537 LEU B CA 1
ATOM 3317 C C . LEU B 2 275 ? -51.538 -51.308 -38.326 1.00 52.95 2537 LEU B C 1
ATOM 3318 O O . LEU B 2 275 ? -52.362 -50.526 -37.824 1.00 47.47 2537 LEU B O 1
ATOM 3323 N N . GLN B 2 276 ? -51.280 -52.500 -37.810 1.00 60.99 2538 GLN B N 1
ATOM 3324 C CA . GLN B 2 276 ? -52.061 -52.922 -36.646 1.00 62.17 2538 GLN B CA 1
ATOM 3325 C C . GLN B 2 276 ? -51.199 -52.959 -35.420 1.00 58.38 2538 GLN B C 1
ATOM 3326 O O . GLN B 2 276 ? -49.986 -53.231 -35.506 1.00 53.35 2538 GLN B O 1
ATOM 3332 N N . GLY B 2 277 ? -51.816 -52.637 -34.277 1.00 55.94 2539 GLY B N 1
ATOM 3333 C CA . GLY B 2 277 ? -51.082 -52.624 -33.010 1.00 50.92 2539 GLY B CA 1
ATOM 3334 C C . GLY B 2 277 ? -51.744 -51.786 -31.953 1.00 49.04 2539 GLY B C 1
ATOM 3335 O O . GLY B 2 277 ? -51.739 -52.114 -30.791 1.00 54.60 2539 GLY B O 1
ATOM 3336 N N . HIS B 2 278 ? -52.296 -50.663 -32.329 1.00 46.40 2540 HIS B N 1
ATOM 3337 C CA . HIS B 2 278 ? -53.014 -49.920 -31.363 1.00 44.54 2540 HIS B CA 1
ATOM 3338 C C . HIS B 2 278 ? -54.165 -50.742 -30.807 1.00 48.04 2540 HIS B C 1
ATOM 3339 O O . HIS B 2 278 ? -54.944 -51.361 -31.540 1.00 50.39 2540 HIS B O 1
ATOM 3346 N N . THR B 2 279 ? -54.229 -50.764 -29.486 1.00 44.33 2541 THR B N 1
ATOM 3347 C CA . THR B 2 279 ? -55.263 -51.477 -28.755 1.00 46.65 2541 THR B CA 1
ATOM 3348 C C . THR B 2 279 ? -56.446 -50.585 -28.434 1.00 49.01 2541 THR B C 1
ATOM 3349 O O . THR B 2 279 ? -57.293 -50.974 -27.669 1.00 52.54 2541 THR B O 1
ATOM 3353 N N . ASN B 2 280 ? -56.539 -49.415 -29.068 1.00 50.07 2542 ASN B N 1
ATOM 3354 C CA . ASN B 2 280 ? -57.745 -48.572 -28.953 1.00 49.55 2542 ASN B CA 1
ATOM 3355 C C . ASN B 2 280 ? -57.779 -47.497 -30.065 1.00 45.46 2542 ASN B C 1
ATOM 3356 O O . ASN B 2 280 ? -56.873 -47.424 -30.902 1.00 44.81 2542 ASN B O 1
ATOM 3361 N N . ARG B 2 281 ? -58.830 -46.687 -30.092 1.00 43.46 2543 ARG B N 1
ATOM 3362 C CA . ARG B 2 281 ? -59.034 -45.723 -31.166 1.00 43.64 2543 ARG B CA 1
ATOM 3363 C C . ARG B 2 281 ? -57.776 -44.948 -31.562 1.00 43.89 2543 ARG B C 1
ATOM 3364 O O . ARG B 2 281 ? -57.018 -44.490 -30.708 1.00 48.19 2543 ARG B O 1
ATOM 3372 N N . VAL B 2 282 ? -57.540 -44.749 -32.855 1.00 47.61 2544 VAL B N 1
ATOM 3373 C CA . VAL B 2 282 ? -56.507 -43.782 -33.226 1.00 38.96 2544 VAL B CA 1
ATOM 3374 C C . VAL B 2 282 ? -57.095 -42.403 -33.577 1.00 36.35 2544 VAL B C 1
ATOM 3375 O O . VAL B 2 282 ? -58.048 -42.313 -34.313 1.00 36.35 2544 VAL B O 1
ATOM 3379 N N . TYR B 2 283 ? -56.511 -41.373 -32.947 1.00 35.17 2545 TYR B N 1
ATOM 3380 C CA . TYR B 2 283 ? -57.023 -40.010 -32.845 1.00 36.96 2545 TYR B CA 1
ATOM 3381 C C . TYR B 2 283 ? 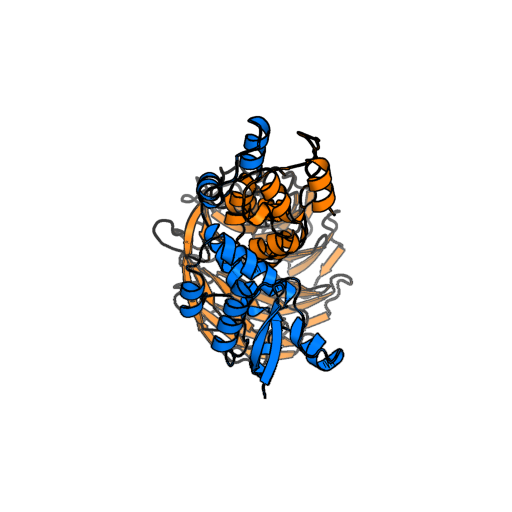-56.114 -39.021 -33.589 1.00 33.51 2545 TYR B C 1
ATOM 3382 O O . TYR B 2 283 ? -56.618 -38.092 -34.193 1.00 34.26 2545 TYR B O 1
ATOM 3391 N N . SER B 2 284 ? -54.789 -39.179 -33.521 1.00 29.79 2546 SER B N 1
ATOM 3392 C CA . SER B 2 284 ? -53.898 -38.219 -34.123 1.00 29.92 2546 SER B CA 1
ATOM 3393 C C . SER B 2 284 ? -52.824 -38.875 -35.022 1.00 33.75 2546 SER B C 1
ATOM 3394 O O . SER B 2 284 ? -52.520 -40.097 -34.903 1.00 32.61 2546 SER B O 1
ATOM 3397 N N . LEU B 2 285 ? -52.259 -38.065 -35.941 1.00 30.56 2547 LEU B N 1
ATOM 3398 C CA . LEU B 2 285 ? -51.437 -38.607 -37.000 1.00 29.26 2547 LEU B CA 1
ATOM 3399 C C . LEU B 2 285 ? -50.476 -37.633 -37.519 1.00 24.47 2547 LEU B C 1
ATOM 3400 O O . LEU B 2 285 ? -50.795 -36.491 -37.645 1.00 22.26 2547 LEU B O 1
ATOM 3405 N N . GLN B 2 286 ? -49.302 -38.097 -37.890 1.00 24.13 2548 GLN B N 1
ATOM 3406 C CA . GLN B 2 286 ? -48.341 -37.236 -38.598 1.00 23.68 2548 GLN B CA 1
ATOM 3407 C C . GLN B 2 286 ? -47.651 -38.126 -39.583 1.00 25.49 2548 GLN B C 1
ATOM 3408 O O . GLN B 2 286 ? -47.615 -39.338 -39.398 1.00 26.27 2548 GLN B O 1
ATOM 3414 N N . PHE B 2 287 ? -47.052 -37.522 -40.588 1.00 23.96 2549 PHE B N 1
ATOM 3415 C CA . PHE B 2 287 ? -46.474 -38.280 -41.634 1.00 25.50 2549 PHE B CA 1
ATOM 3416 C C . PHE B 2 287 ? -45.546 -37.342 -42.366 1.00 26.77 2549 PHE B C 1
ATOM 3417 O O . PHE B 2 287 ? -45.944 -36.243 -42.680 1.00 27.28 2549 PHE B O 1
ATOM 3425 N N . ASP B 2 288 ? -44.317 -37.784 -42.623 1.00 27.66 2550 ASP B N 1
ATOM 3426 C CA . ASP B 2 288 ? -43.312 -36.966 -43.302 1.00 27.72 2550 ASP B CA 1
ATOM 3427 C C . ASP B 2 288 ? -42.795 -37.591 -44.573 1.00 29.37 2550 ASP B C 1
ATOM 3428 O O . ASP B 2 288 ? -41.711 -37.270 -44.964 1.00 29.62 2550 ASP B O 1
ATOM 3433 N N . GLY B 2 289 ? -43.517 -38.534 -45.163 1.00 30.61 2551 GLY B N 1
ATOM 3434 C CA . GLY B 2 289 ? -43.053 -39.195 -46.368 1.00 31.91 2551 GLY B CA 1
ATOM 3435 C C . GLY B 2 289 ? -42.336 -40.505 -46.151 1.00 35.13 2551 GLY B C 1
ATOM 3436 O O . GLY B 2 289 ? -42.348 -41.359 -47.001 1.00 39.94 2551 GLY B O 1
ATOM 3437 N N . ILE B 2 290 ? -41.722 -40.657 -44.996 1.00 42.63 2552 ILE B N 1
ATOM 3438 C CA . ILE B 2 290 ? -40.972 -41.853 -44.633 1.00 38.34 2552 ILE B CA 1
ATOM 3439 C C . ILE B 2 290 ? -41.571 -42.503 -43.403 1.00 32.08 2552 ILE B C 1
ATOM 3440 O O . ILE B 2 290 ? -41.740 -43.695 -43.372 1.00 33.12 2552 ILE B O 1
ATOM 3445 N N . HIS B 2 291 ? -41.873 -41.713 -42.385 1.00 30.77 2553 HIS B N 1
ATOM 3446 C CA . HIS B 2 291 ? -42.479 -42.221 -41.130 1.00 33.61 2553 HIS B CA 1
ATOM 3447 C C . HIS B 2 291 ? -43.939 -41.824 -40.936 1.00 30.62 2553 HIS B C 1
ATOM 3448 O O . HIS B 2 291 ? -44.255 -40.647 -41.124 1.00 28.60 2553 HIS B O 1
ATOM 3455 N N . VAL B 2 292 ? -44.807 -42.789 -40.572 1.00 27.66 2554 VAL B N 1
ATOM 3456 C CA . VAL B 2 292 ? -46.086 -42.435 -40.026 1.00 29.25 2554 VAL B CA 1
ATOM 3457 C C . VAL B 2 292 ? -45.987 -42.473 -38.499 1.00 30.76 2554 VAL B C 1
ATOM 3458 O O . VAL B 2 292 ? -45.216 -43.218 -37.948 1.00 36.12 2554 VAL B O 1
ATOM 3462 N N . VAL B 2 293 ? -46.672 -41.572 -37.818 1.00 31.12 2555 VAL B N 1
ATOM 3463 C CA . VAL B 2 293 ? -46.662 -41.529 -36.368 1.00 28.32 2555 VAL B CA 1
ATOM 3464 C C . VAL B 2 293 ? -48.106 -41.411 -35.983 1.00 30.31 2555 VAL B C 1
ATOM 3465 O O . VAL B 2 293 ? -48.805 -40.503 -36.490 1.00 29.98 2555 VAL B O 1
ATOM 3469 N N . SER B 2 294 ? -48.555 -42.293 -35.091 1.00 29.59 2556 SER B N 1
ATOM 3470 C CA . SER B 2 294 ? -49.958 -42.380 -34.779 1.00 29.82 2556 SER B CA 1
ATOM 3471 C C . SER B 2 294 ? -50.146 -42.266 -33.284 1.00 30.10 2556 SER B C 1
ATOM 3472 O O . SER B 2 294 ? -49.444 -42.927 -32.515 1.00 31.62 2556 SER B O 1
ATOM 3475 N N . GLY B 2 295 ? -51.066 -41.396 -32.865 1.00 29.89 2557 GLY B N 1
ATOM 3476 C CA . GLY B 2 295 ? -51.448 -41.289 -31.460 1.00 30.78 2557 GLY B CA 1
ATOM 3477 C C . GLY B 2 295 ? -52.766 -41.961 -31.168 1.00 37.20 2557 GLY B C 1
ATOM 3478 O O . GLY B 2 295 ? -53.746 -41.803 -31.919 1.00 40.51 2557 GLY B O 1
ATOM 3479 N N . SER B 2 296 ? -52.798 -42.731 -30.082 1.00 39.03 2558 SER B N 1
ATOM 3480 C CA . SER B 2 296 ? -54.015 -43.481 -29.691 1.00 43.52 2558 SER B CA 1
ATOM 3481 C C . SER B 2 296 ? -54.629 -43.092 -28.320 1.00 41.47 2558 SER B C 1
ATOM 3482 O O . SER B 2 296 ? -54.032 -42.350 -27.524 1.00 42.48 2558 SER B O 1
ATOM 3485 N N . LEU B 2 297 ? -55.847 -43.570 -28.095 1.00 43.90 2559 LEU B N 1
ATOM 3486 C CA . LEU B 2 297 ? -56.395 -43.717 -26.740 1.00 48.02 2559 LEU B CA 1
ATOM 3487 C C . LEU B 2 297 ? -55.704 -44.844 -25.971 1.00 46.54 2559 LEU B C 1
ATOM 3488 O O . LEU B 2 297 ? -55.747 -44.878 -24.802 1.00 47.46 2559 LEU B O 1
ATOM 3493 N N . ASP B 2 298 ? -55.068 -45.767 -26.672 1.00 57.82 2560 ASP B N 1
ATOM 3494 C CA . ASP B 2 298 ? -54.183 -46.775 -26.112 1.00 49.82 2560 ASP B CA 1
ATOM 3495 C C . ASP B 2 298 ? -53.191 -46.139 -25.116 1.00 47.51 2560 ASP B C 1
ATOM 3496 O O . ASP B 2 298 ? -52.498 -46.887 -24.443 1.00 41.60 2560 ASP B O 1
ATOM 3498 N N . THR B 2 299 ? -53.086 -44.787 -25.077 1.00 45.68 2561 THR B N 1
ATOM 3499 C CA . THR B 2 299 ? -51.920 -44.016 -24.484 1.00 40.99 2561 THR B CA 1
ATOM 3500 C C . THR B 2 299 ? -50.553 -44.188 -25.167 1.00 36.11 2561 THR B C 1
ATOM 3501 O O . THR B 2 299 ? -49.611 -43.537 -24.798 1.00 40.75 2561 THR B O 1
ATOM 3505 N N . SER B 2 300 ? -50.445 -45.109 -26.106 1.00 40.54 2562 SER B N 1
ATOM 3506 C CA . SER B 2 300 ? -49.267 -45.341 -26.971 1.00 40.68 2562 SER B CA 1
ATOM 3507 C C . SER B 2 300 ? -49.124 -44.293 -28.091 1.00 37.09 2562 SER B C 1
ATOM 3508 O O . SER B 2 300 ? -50.099 -43.705 -28.514 1.00 39.88 2562 SER B O 1
ATOM 3511 N N . ILE B 2 301 ? -47.917 -44.073 -28.577 1.00 33.87 2563 ILE B N 1
ATOM 3512 C CA . ILE B 2 301 ? -47.712 -43.453 -29.868 1.00 34.41 2563 ILE B CA 1
ATOM 3513 C C . ILE B 2 301 ? -46.806 -44.368 -30.638 1.00 36.35 2563 ILE B C 1
ATOM 3514 O O . ILE B 2 301 ? -45.720 -44.737 -30.167 1.00 39.29 2563 ILE B O 1
ATOM 3519 N N . ARG B 2 302 ? -47.211 -44.723 -31.832 1.00 34.80 2564 ARG B N 1
ATOM 3520 C CA . ARG B 2 302 ? -46.435 -45.673 -32.570 1.00 36.60 2564 ARG B CA 1
ATOM 3521 C C . ARG B 2 302 ? -45.826 -44.941 -33.711 1.00 33.99 2564 ARG B C 1
ATOM 3522 O O . ARG B 2 302 ? -46.424 -44.012 -34.242 1.00 37.72 2564 ARG B O 1
ATOM 3530 N N . VAL B 2 303 ? -44.634 -45.358 -34.090 1.00 30.91 2565 VAL B N 1
ATOM 3531 C CA . VAL B 2 303 ? -43.943 -44.811 -35.222 1.00 28.97 2565 VAL B CA 1
ATOM 3532 C C . VAL B 2 303 ? -43.808 -45.940 -36.226 1.00 31.14 2565 VAL B C 1
ATOM 3533 O O . VAL B 2 303 ? -43.440 -47.030 -35.851 1.00 33.47 2565 VAL B O 1
ATOM 3537 N N . TRP B 2 304 ? -44.105 -45.691 -37.496 1.00 30.12 2566 TRP B N 1
ATOM 3538 C CA . TRP B 2 304 ? -44.085 -46.767 -38.479 1.00 32.27 2566 TRP B CA 1
ATOM 3539 C C . TRP B 2 304 ? -43.396 -46.355 -39.756 1.00 34.69 2566 TRP B C 1
ATOM 3540 O O . TRP B 2 304 ? -43.298 -45.169 -40.078 1.00 34.72 2566 TRP B O 1
ATOM 3551 N N . ASP B 2 305 ? -42.937 -47.354 -40.497 1.00 35.94 2567 ASP B N 1
ATOM 3552 C CA . ASP B 2 305 ? -42.245 -47.126 -41.734 1.00 39.14 2567 ASP B CA 1
ATOM 3553 C C . ASP B 2 305 ? -43.282 -47.257 -42.884 1.00 37.09 2567 ASP B C 1
ATOM 3554 O O . ASP B 2 305 ? -43.833 -48.344 -43.053 1.00 37.77 2567 ASP B O 1
ATOM 3559 N N . VAL B 2 306 ? -43.594 -46.163 -43.614 1.00 35.43 2568 VAL B N 1
ATOM 3560 C CA . VAL B 2 306 ? -44.585 -46.276 -44.712 1.00 39.64 2568 VAL B CA 1
ATOM 3561 C C . VAL B 2 306 ? -44.253 -47.364 -45.719 1.00 39.06 2568 VAL B C 1
ATOM 3562 O O . VAL B 2 306 ? -45.140 -48.050 -46.195 1.00 38.72 2568 VAL B O 1
ATOM 3566 N N . GLU B 2 307 ? -42.982 -47.483 -46.079 1.00 40.71 2569 GLU B N 1
ATOM 3567 C CA . GLU B 2 307 ? -42.571 -48.431 -47.101 1.00 43.25 2569 GLU B CA 1
ATOM 3568 C C . GLU B 2 307 ? -42.889 -49.888 -46.773 1.00 43.25 2569 GLU B C 1
ATOM 3569 O O . GLU B 2 307 ? -43.297 -50.614 -47.640 1.00 42.56 2569 GLU B O 1
ATOM 3575 N N . THR B 2 308 ? -42.710 -50.326 -45.528 1.00 46.12 2570 THR B N 1
ATOM 3576 C CA . THR B 2 308 ? -42.873 -51.756 -45.213 1.00 44.10 2570 THR B CA 1
ATOM 3577 C C . THR B 2 308 ? -44.064 -52.012 -44.373 1.00 45.14 2570 THR B C 1
ATOM 3578 O O . THR B 2 308 ? -44.515 -53.125 -44.322 1.00 48.47 2570 THR B O 1
ATOM 3582 N N . GLY B 2 309 ? -44.566 -51.006 -43.670 1.00 48.06 2571 GLY B N 1
ATOM 3583 C CA . GLY B 2 309 ? -45.657 -51.230 -42.691 1.00 51.16 2571 GLY B CA 1
ATOM 3584 C C . GLY B 2 309 ? -45.202 -51.696 -41.302 1.00 51.12 2571 GLY B C 1
ATOM 3585 O O . GLY B 2 309 ? -46.019 -51.991 -40.418 1.00 48.38 2571 GLY B O 1
ATOM 3586 N N . ASN B 2 310 ? -43.895 -51.736 -41.080 1.00 50.06 2572 ASN B N 1
ATOM 3587 C CA . ASN B 2 310 ? -43.388 -52.239 -39.799 1.00 50.85 2572 ASN B CA 1
ATOM 3588 C C . ASN B 2 310 ? -43.380 -51.218 -38.658 1.00 49.12 2572 ASN B C 1
ATOM 3589 O O . ASN B 2 310 ? -42.948 -50.050 -38.845 1.00 48.21 2572 ASN B O 1
ATOM 3594 N N . CYS B 2 311 ? -43.823 -51.627 -37.466 1.00 50.11 2573 CYS B N 1
ATOM 3595 C CA . CYS B 2 311 ? -43.631 -50.750 -36.271 1.00 47.10 2573 CYS B CA 1
ATOM 3596 C C . CYS B 2 311 ? -42.156 -50.631 -35.991 1.00 43.18 2573 CYS B C 1
ATOM 3597 O O . CYS B 2 311 ? -41.492 -51.620 -35.861 1.00 51.46 2573 CYS B O 1
ATOM 3600 N N . ILE B 2 312 ? -41.643 -49.423 -36.015 1.00 41.31 2574 ILE B N 1
ATOM 3601 C CA . ILE B 2 312 ? -40.265 -49.102 -35.635 1.00 41.94 2574 ILE B CA 1
ATOM 3602 C C . ILE B 2 312 ? -40.117 -48.809 -34.124 1.00 42.70 2574 ILE B C 1
ATOM 3603 O O . ILE B 2 312 ? -39.136 -49.197 -33.533 1.00 48.73 2574 ILE B O 1
ATOM 3608 N N . HIS B 2 313 ? -41.066 -48.094 -33.526 1.00 40.50 2575 HIS B N 1
ATOM 3609 C CA . HIS B 2 313 ? -40.998 -47.688 -32.109 1.00 41.53 2575 HIS B CA 1
ATOM 3610 C C . HIS B 2 313 ? -42.401 -47.677 -31.585 1.00 41.39 2575 HIS B C 1
ATOM 3611 O O . HIS B 2 313 ? -43.326 -47.289 -32.311 1.00 41.81 2575 HIS B O 1
ATOM 3618 N N . THR B 2 314 ? -42.556 -48.091 -30.328 1.00 39.60 2576 THR B N 1
ATOM 3619 C CA . THR B 2 314 ? -43.788 -47.892 -29.616 1.00 38.94 2576 THR B CA 1
ATOM 3620 C C . THR B 2 314 ? -43.448 -46.988 -28.469 1.00 40.38 2576 THR B C 1
ATOM 3621 O O . THR B 2 314 ? -42.813 -47.434 -27.558 1.00 41.03 2576 THR B O 1
ATOM 3625 N N . LEU B 2 315 ? -43.810 -45.705 -28.561 1.00 38.42 2577 LEU B N 1
ATOM 3626 C CA . LEU B 2 315 ? -43.394 -44.704 -27.597 1.00 36.79 2577 LEU B CA 1
ATOM 3627 C C . LEU B 2 315 ? -44.415 -44.591 -26.471 1.00 39.00 2577 LEU B C 1
ATOM 3628 O O . LEU B 2 315 ? -45.568 -44.249 -26.724 1.00 39.96 2577 LEU B O 1
ATOM 3633 N N . THR B 2 316 ? -43.976 -44.797 -25.223 1.00 41.94 2578 THR B N 1
ATOM 3634 C CA . THR B 2 316 ? -44.923 -44.949 -24.098 1.00 44.09 2578 THR B CA 1
ATOM 3635 C C . THR B 2 316 ? -44.613 -43.962 -23.037 1.00 41.54 2578 THR B C 1
ATOM 3636 O O . THR B 2 316 ? -43.529 -43.361 -23.062 1.00 42.47 2578 THR B O 1
ATOM 3640 N N . GLY B 2 317 ? -45.556 -43.832 -22.092 1.00 39.94 2579 GLY B N 1
ATOM 3641 C CA . GLY B 2 317 ? -45.389 -42.924 -20.952 1.00 39.73 2579 GLY B CA 1
ATOM 3642 C C . GLY B 2 317 ? -46.480 -41.858 -20.801 1.00 38.08 2579 GLY B C 1
ATOM 3643 O O . GLY B 2 317 ? -46.697 -41.364 -19.726 1.00 44.50 2579 GLY B O 1
ATOM 3644 N N . HIS B 2 318 ? -47.172 -41.467 -21.848 1.00 35.13 2580 HIS B N 1
ATOM 3645 C CA . HIS B 2 318 ? -48.396 -40.701 -21.622 1.00 37.02 2580 HIS B CA 1
ATOM 3646 C C . HIS B 2 318 ? -49.411 -41.602 -20.921 1.00 38.58 2580 HIS B C 1
ATOM 3647 O O . HIS B 2 318 ? -49.339 -42.807 -21.059 1.00 40.91 2580 HIS B O 1
ATOM 3654 N N . GLN B 2 319 ? -50.366 -41.008 -20.220 1.00 41.24 2581 GLN B N 1
ATOM 3655 C CA . GLN B 2 319 ? -51.291 -41.736 -19.340 1.00 41.18 2581 GLN B CA 1
ATOM 3656 C C . GLN B 2 319 ? -52.666 -41.701 -19.900 1.00 38.32 2581 GLN B C 1
ATOM 3657 O O . GLN B 2 319 ? -53.577 -42.333 -19.360 1.00 48.53 2581 GLN B O 1
ATOM 3663 N N . SER B 2 320 ? -52.868 -40.884 -20.912 1.00 35.63 2582 SER B N 1
ATOM 3664 C CA . SER B 2 320 ? -54.188 -40.701 -21.468 1.00 36.17 2582 SER B CA 1
ATOM 3665 C C . SER B 2 320 ? -54.141 -40.440 -23.009 1.00 34.85 2582 SER B C 1
ATOM 3666 O O . SER B 2 320 ? -53.203 -40.916 -23.691 1.00 31.58 2582 SER B O 1
ATOM 3669 N N . LEU B 2 321 ? -55.172 -39.778 -23.552 1.00 35.80 2583 LEU B N 1
ATOM 3670 C CA . LEU B 2 321 ? -55.322 -39.573 -25.022 1.00 37.39 2583 LEU B CA 1
ATOM 3671 C C . LEU B 2 321 ? -54.267 -38.606 -25.575 1.00 41.47 2583 LEU B C 1
ATOM 3672 O O . LEU B 2 321 ? -54.115 -37.478 -25.089 1.00 41.95 2583 LEU B O 1
ATOM 3677 N N . THR B 2 322 ? -53.540 -39.016 -26.594 1.00 48.44 2584 THR B N 1
ATOM 3678 C CA . THR B 2 322 ? -52.738 -38.041 -27.331 1.00 43.78 2584 THR B CA 1
ATOM 3679 C C . THR B 2 322 ? -53.614 -37.404 -28.414 1.00 43.42 2584 THR B C 1
ATOM 3680 O O . THR B 2 322 ? -53.978 -38.065 -29.395 1.00 37.60 2584 THR B O 1
ATOM 3684 N N . SER B 2 323 ? -53.955 -36.131 -28.198 1.00 42.39 2585 SER B N 1
ATOM 3685 C CA . SER B 2 323 ? -54.948 -35.382 -28.985 1.00 47.29 2585 SER B CA 1
ATOM 3686 C C . SER B 2 323 ? -54.288 -34.710 -30.220 1.00 46.08 2585 SER B C 1
ATOM 3687 O O . SER B 2 323 ? -54.883 -34.571 -31.290 1.00 47.80 2585 SER B O 1
ATOM 3690 N N . GLY B 2 324 ? -53.035 -34.325 -30.082 1.00 35.95 2586 GLY B N 1
ATOM 3691 C CA . GLY B 2 324 ? -52.346 -33.694 -31.180 1.00 36.50 2586 GLY B CA 1
ATOM 3692 C C . GLY B 2 324 ? -50.846 -33.803 -31.071 1.00 35.40 2586 GLY B C 1
ATOM 3693 O O . GLY B 2 324 ? -50.286 -33.738 -29.971 1.00 37.00 2586 GLY B O 1
ATOM 3694 N N . MET B 2 325 ? -50.223 -33.954 -32.237 1.00 30.81 2587 MET B N 1
ATOM 3695 C CA . MET B 2 325 ? -48.801 -34.120 -32.372 1.00 28.63 2587 MET B CA 1
ATOM 3696 C C . MET B 2 325 ? -48.300 -33.265 -33.483 1.00 26.00 2587 MET B C 1
ATOM 3697 O O . MET B 2 325 ? -48.971 -33.079 -34.430 1.00 25.38 2587 MET B O 1
ATOM 3702 N N . GLU B 2 326 ? -47.107 -32.731 -33.363 1.00 30.99 2588 GLU B N 1
ATOM 3703 C CA . GLU B 2 326 ? -46.489 -32.082 -34.489 1.00 26.18 2588 GLU B CA 1
ATOM 3704 C C . GLU B 2 326 ? -45.188 -32.751 -34.687 1.00 24.75 2588 GLU B C 1
ATOM 3705 O O . GLU B 2 326 ? -44.570 -33.146 -33.725 1.00 32.12 2588 GLU B O 1
ATOM 3711 N N . LEU B 2 327 ? -44.831 -32.970 -35.946 1.00 25.02 2589 LEU B N 1
ATOM 3712 C CA . LEU B 2 327 ? -43.603 -33.653 -36.342 1.00 24.98 2589 LEU B CA 1
ATOM 3713 C C . LEU B 2 327 ? -42.797 -32.781 -37.291 1.00 26.74 2589 LEU B C 1
ATOM 3714 O O . LEU B 2 327 ? -43.327 -32.317 -38.294 1.00 27.71 2589 LEU B O 1
ATOM 3719 N N . LYS B 2 328 ? -41.513 -32.594 -37.007 1.00 32.36 2590 LYS B N 1
ATOM 3720 C CA . LYS B 2 328 ? -40.628 -31.849 -37.916 1.00 34.50 2590 LYS B CA 1
ATOM 3721 C C . LYS B 2 328 ? -39.215 -32.327 -37.786 1.00 35.01 2590 LYS B C 1
ATOM 3722 O O . LYS B 2 328 ? -38.709 -32.410 -36.678 1.00 31.39 2590 LYS B O 1
ATOM 3728 N N . ASP B 2 329 ? -38.603 -32.683 -38.915 1.00 38.88 2591 ASP B N 1
ATOM 3729 C CA . ASP B 2 329 ? -37.282 -33.335 -38.947 1.00 36.32 2591 ASP B CA 1
ATOM 3730 C C . ASP B 2 329 ? -37.051 -34.327 -37.834 1.00 34.89 2591 ASP B C 1
ATOM 3731 O O . ASP B 2 329 ? -36.186 -34.155 -36.974 1.00 47.32 2591 ASP B O 1
ATOM 3736 N N . ASN B 2 330 ? -37.813 -35.383 -37.816 1.00 33.18 2592 ASN B N 1
ATOM 3737 C CA . ASN B 2 330 ? -37.534 -36.438 -36.822 1.00 40.87 2592 ASN B CA 1
ATOM 3738 C C . ASN B 2 330 ? -37.594 -36.034 -35.344 1.00 36.68 2592 ASN B C 1
ATOM 3739 O O . ASN B 2 330 ? -37.227 -36.801 -34.468 1.00 41.06 2592 ASN B O 1
ATOM 3744 N N . ILE B 2 331 ? -38.122 -34.843 -35.083 1.00 29.24 2593 ILE B N 1
ATOM 3745 C CA . ILE B 2 331 ? -38.544 -34.471 -33.763 1.00 28.08 2593 ILE B CA 1
ATOM 3746 C C . ILE B 2 331 ? -40.068 -34.386 -33.685 1.00 26.51 2593 ILE B C 1
ATOM 3747 O O . ILE B 2 331 ? -40.719 -33.718 -34.491 1.00 24.94 2593 ILE B O 1
ATOM 3752 N N . LEU B 2 332 ? -40.606 -35.038 -32.669 1.00 22.69 2594 LEU B N 1
ATOM 3753 C CA . LEU B 2 332 ? -42.017 -35.167 -32.451 1.00 22.15 2594 LEU B CA 1
ATOM 3754 C C . LEU B 2 332 ? -42.418 -34.545 -31.151 1.00 21.94 2594 LEU B C 1
ATOM 3755 O O . LEU B 2 332 ? -41.770 -34.829 -30.163 1.00 20.63 2594 LEU B O 1
ATOM 3760 N N . VAL B 2 333 ? -43.499 -33.740 -31.130 1.00 23.56 2595 VAL B N 1
ATOM 3761 C CA . VAL B 2 333 ? -44.013 -33.137 -29.883 1.00 21.68 2595 VAL B CA 1
ATOM 3762 C C . VAL B 2 333 ? -45.473 -33.516 -29.728 1.00 25.90 2595 VAL B C 1
ATOM 3763 O O . VAL B 2 333 ? -46.275 -33.306 -30.633 1.00 26.81 2595 VAL B O 1
ATOM 3767 N N . SER B 2 334 ? -45.802 -34.110 -28.588 1.00 26.81 2596 SER B N 1
ATOM 3768 C CA . SER B 2 334 ? -47.085 -34.742 -28.373 1.00 27.28 2596 SER B CA 1
ATOM 3769 C C . SER B 2 334 ? -47.788 -34.073 -27.202 1.00 29.83 2596 SER B C 1
ATOM 3770 O O . SER B 2 334 ? -47.162 -33.829 -26.167 1.00 26.02 2596 SER B O 1
ATOM 3773 N N . GLY B 2 335 ? -49.095 -33.824 -27.346 1.00 32.36 2597 GLY B N 1
ATOM 3774 C CA . GLY B 2 335 ? -49.902 -33.187 -26.288 1.00 31.79 2597 GLY B CA 1
ATOM 3775 C C . GLY B 2 335 ? -51.004 -34.140 -25.874 1.00 31.10 2597 GLY B C 1
ATOM 3776 O O . GLY B 2 335 ? -51.625 -34.753 -26.696 1.00 36.14 2597 GLY B O 1
ATOM 3777 N N . ASN B 2 336 ? -51.264 -34.224 -24.590 1.00 30.42 2598 ASN B N 1
ATOM 3778 C CA . ASN B 2 336 ? -52.019 -35.300 -24.057 1.00 30.61 2598 ASN B CA 1
ATOM 3779 C C . ASN B 2 336 ? -53.022 -34.843 -23.007 1.00 34.50 2598 ASN B C 1
ATOM 3780 O O . ASN B 2 336 ? -52.770 -33.906 -22.226 1.00 30.62 2598 ASN B O 1
ATOM 3785 N N . ALA B 2 337 ? -54.164 -35.531 -23.007 1.00 34.95 2599 ALA B N 1
ATOM 3786 C CA . ALA B 2 337 ? -55.186 -35.390 -21.977 1.00 33.66 2599 ALA B CA 1
ATOM 3787 C C . ALA B 2 337 ? -54.644 -35.532 -20.544 1.00 34.25 2599 ALA B C 1
ATOM 3788 O O . ALA B 2 337 ? -55.263 -35.036 -19.598 1.00 33.89 2599 ALA B O 1
ATOM 3790 N N . ASP B 2 338 ? -53.495 -36.196 -20.386 1.00 32.39 2600 ASP B N 1
ATOM 3791 C CA . ASP B 2 338 ? -52.873 -36.347 -19.089 1.00 32.13 2600 ASP B CA 1
ATOM 3792 C C . ASP B 2 338 ? -52.235 -35.053 -18.583 1.00 35.86 2600 ASP B C 1
ATOM 3793 O O . ASP B 2 338 ? -51.546 -35.084 -17.591 1.00 35.42 2600 ASP B O 1
ATOM 3798 N N . SER B 2 339 ? -52.406 -33.958 -19.334 1.00 30.67 2601 SER B N 1
ATOM 3799 C CA . SER B 2 339 ? -51.919 -32.611 -19.035 1.00 27.65 2601 SER B CA 1
ATOM 3800 C C . SER B 2 339 ? -50.432 -32.386 -19.371 1.00 26.62 2601 SER B C 1
ATOM 3801 O O . SER B 2 339 ? -49.909 -31.337 -19.188 1.00 22.32 2601 SER B O 1
ATOM 3804 N N . THR B 2 340 ? -49.785 -33.365 -19.954 1.00 32.43 2602 THR B N 1
ATOM 3805 C CA . THR B 2 340 ? -48.354 -33.331 -20.169 1.00 32.54 2602 THR B CA 1
ATOM 3806 C C . THR B 2 340 ? -48.049 -33.181 -21.693 1.00 31.90 2602 THR B C 1
ATOM 3807 O O . THR B 2 340 ? -48.916 -33.506 -22.569 1.00 29.73 2602 THR B O 1
ATOM 3811 N N . VAL B 2 341 ? -46.890 -32.610 -22.026 1.00 28.90 2603 VAL B N 1
ATOM 3812 C CA . VAL B 2 341 ? -46.395 -32.596 -23.424 1.00 27.13 2603 VAL B CA 1
ATOM 3813 C C . VAL B 2 341 ? -45.055 -33.286 -23.444 1.00 26.50 2603 VAL B C 1
ATOM 3814 O O . VAL B 2 341 ? -44.219 -33.069 -22.587 1.00 32.07 2603 VAL B O 1
ATOM 3818 N N . LYS B 2 342 ? -44.801 -34.086 -24.435 1.00 28.95 2604 LYS B N 1
ATOM 3819 C CA . LYS B 2 342 ? -43.475 -34.677 -24.541 1.00 33.36 2604 LYS B CA 1
ATOM 3820 C C . LYS B 2 342 ? -42.831 -34.419 -25.878 1.00 31.77 2604 LYS B C 1
ATOM 3821 O O . LYS B 2 342 ? -43.497 -34.266 -26.878 1.00 30.66 2604 LYS B O 1
ATOM 3827 N N . ILE B 2 343 ? -41.518 -34.451 -25.879 1.00 32.25 2605 ILE B N 1
ATOM 3828 C CA . ILE B 2 343 ? -40.737 -34.231 -27.058 1.00 28.53 2605 ILE B CA 1
ATOM 3829 C C . ILE B 2 343 ? -39.896 -35.482 -27.245 1.00 30.33 2605 ILE B C 1
ATOM 3830 O O . ILE B 2 343 ? -39.218 -35.926 -26.293 1.00 30.30 2605 ILE B O 1
ATOM 3835 N N . TRP B 2 344 ? -39.871 -36.003 -28.474 1.00 27.01 2606 TRP B N 1
ATOM 3836 C CA . TRP B 2 344 ? -39.293 -37.302 -28.729 1.00 27.17 2606 TRP B CA 1
ATOM 3837 C C . TRP B 2 344 ? -38.371 -37.246 -29.913 1.00 26.94 2606 TRP B C 1
ATOM 3838 O O . TRP B 2 344 ? -38.646 -36.477 -30.801 1.00 24.17 2606 TRP B O 1
ATOM 3849 N N . ASP B 2 345 ? -37.330 -38.099 -29.975 1.00 31.19 2607 ASP B N 1
ATOM 3850 C CA . ASP B 2 345 ? -36.537 -38.247 -31.218 1.00 34.61 2607 ASP B CA 1
ATOM 3851 C C . ASP B 2 345 ? -37.048 -39.524 -31.874 1.00 35.98 2607 ASP B C 1
ATOM 3852 O O . ASP B 2 345 ? -37.002 -40.594 -31.266 1.00 37.50 2607 ASP B O 1
ATOM 3857 N N . ILE B 2 346 ? -37.636 -39.409 -33.059 1.00 31.60 2608 ILE B N 1
ATOM 3858 C CA . ILE B 2 346 ? -38.304 -40.573 -33.621 1.00 35.12 2608 ILE B CA 1
ATOM 3859 C C . ILE B 2 346 ? -37.340 -41.483 -34.358 1.00 35.86 2608 ILE B C 1
ATOM 3860 O O . ILE B 2 346 ? -37.715 -42.608 -34.630 1.00 36.81 2608 ILE B O 1
ATOM 3865 N N . LYS B 2 347 ? -36.115 -41.036 -34.649 1.00 41.41 2609 LYS B N 1
ATOM 3866 C CA . LYS B 2 347 ? -35.051 -41.990 -35.055 1.00 47.41 2609 LYS B CA 1
ATOM 3867 C C . LYS B 2 347 ? -34.738 -42.967 -33.924 1.00 49.05 2609 LYS B C 1
ATOM 3868 O O . LYS B 2 347 ? -34.666 -44.153 -34.172 1.00 46.95 2609 LYS B O 1
ATOM 3874 N N . THR B 2 348 ? -34.633 -42.502 -32.677 1.00 47.41 2610 THR B N 1
ATOM 3875 C CA . THR B 2 348 ? -34.102 -43.358 -31.593 1.00 39.57 2610 THR B CA 1
ATOM 3876 C C . THR B 2 348 ? -35.149 -43.826 -30.620 1.00 45.53 2610 THR B C 1
ATOM 3877 O O . THR B 2 348 ? -34.939 -44.816 -29.943 1.00 53.29 2610 THR B O 1
ATOM 3881 N N . GLY B 2 349 ? -36.274 -43.125 -30.520 1.00 42.93 2611 GLY B N 1
ATOM 3882 C CA . GLY B 2 349 ? -37.318 -43.513 -29.558 1.00 39.17 2611 GLY B CA 1
ATOM 3883 C C . GLY B 2 349 ? -37.069 -42.845 -28.226 1.00 41.10 2611 GLY B C 1
ATOM 3884 O O . GLY B 2 349 ? -37.812 -43.035 -27.220 1.00 46.07 2611 GLY B O 1
ATOM 3885 N N . GLN B 2 350 ? -36.031 -42.013 -28.209 1.00 37.83 2612 GLN B N 1
ATOM 3886 C CA . GLN B 2 350 ? -35.747 -41.281 -27.011 1.00 38.75 2612 GLN B CA 1
ATOM 3887 C C . GLN B 2 350 ? -36.772 -40.219 -26.670 1.00 34.41 2612 GLN B C 1
ATOM 3888 O O . GLN B 2 350 ? -37.116 -39.383 -27.506 1.00 40.75 2612 GLN B O 1
ATOM 3894 N N . CYS B 2 351 ? -37.228 -40.205 -25.434 1.00 36.93 2613 CYS B N 1
ATOM 3895 C CA . CYS B 2 351 ? -38.080 -39.104 -24.956 1.00 38.58 2613 CYS B CA 1
ATOM 3896 C C . CYS B 2 351 ? -37.214 -37.982 -24.450 1.00 38.56 2613 CYS B C 1
ATOM 3897 O O . CYS B 2 351 ? -36.768 -38.051 -23.344 1.00 40.06 2613 CYS B O 1
ATOM 3900 N N . LEU B 2 352 ? -36.960 -36.966 -25.275 1.00 38.11 2614 LEU B N 1
ATOM 3901 C CA . LEU B 2 352 ? -35.974 -35.955 -24.965 1.00 30.30 2614 LEU B CA 1
ATOM 3902 C C . LEU B 2 352 ? -36.378 -35.059 -23.779 1.00 35.67 2614 LEU B C 1
ATOM 3903 O O . LEU B 2 352 ? -35.539 -34.700 -22.980 1.00 37.18 2614 LEU B O 1
ATOM 3908 N N . GLN B 2 353 ? -37.637 -34.652 -23.719 1.00 34.17 2615 GLN B N 1
ATOM 3909 C CA . GLN B 2 353 ? -38.150 -33.876 -22.607 1.00 28.21 2615 GLN B CA 1
ATOM 3910 C C . GLN B 2 353 ? -39.572 -34.252 -22.323 1.00 28.55 2615 GLN B C 1
ATOM 3911 O O . GLN B 2 353 ? -40.325 -34.656 -23.229 1.00 31.92 2615 GLN B O 1
ATOM 3917 N N . THR B 2 354 ? -39.945 -34.098 -21.065 1.00 26.30 2616 THR B N 1
ATOM 3918 C CA . THR B 2 354 ? -41.328 -34.039 -20.685 1.00 28.16 2616 THR B CA 1
ATOM 3919 C C . THR B 2 354 ? -41.627 -32.656 -20.104 1.00 28.20 2616 THR B C 1
ATOM 3920 O O . THR B 2 354 ? -40.993 -32.260 -19.186 1.00 32.73 2616 THR B O 1
ATOM 3924 N N . LEU B 2 355 ? -42.600 -31.934 -20.644 1.00 31.44 2617 LEU B N 1
ATOM 3925 C CA . LEU B 2 355 ? -42.907 -30.564 -20.198 1.00 28.75 2617 LEU B CA 1
ATOM 3926 C C . LEU B 2 355 ? -43.893 -30.568 -19.036 1.00 27.98 2617 LEU B C 1
ATOM 3927 O O . LEU B 2 355 ? -45.069 -30.880 -19.192 1.00 30.76 2617 LEU B O 1
ATOM 3932 N N . GLN B 2 356 ? -43.419 -30.233 -17.849 1.00 31.40 2618 GLN B N 1
ATOM 3933 C CA . GLN B 2 356 ? -44.255 -30.351 -16.634 1.00 33.10 2618 GLN B CA 1
ATOM 3934 C C . GLN B 2 356 ? -43.629 -29.507 -15.555 1.00 31.38 2618 GLN B C 1
ATOM 3935 O O . GLN B 2 356 ? -43.068 -28.478 -15.887 1.00 37.77 2618 GLN B O 1
ATOM 3941 N N . GLY B 2 357 ? -43.682 -29.928 -14.288 1.00 29.21 2619 GLY B N 1
ATOM 3942 C CA . GLY B 2 357 ? -43.052 -29.149 -13.217 1.00 30.99 2619 GLY B CA 1
ATOM 3943 C C . GLY B 2 357 ? -44.038 -28.241 -12.532 1.00 30.52 2619 GLY B C 1
ATOM 3944 O O . GLY B 2 357 ? -45.223 -28.327 -12.738 1.00 38.49 2619 GLY B O 1
ATOM 3945 N N . PRO B 2 358 ? -43.564 -27.380 -11.693 1.00 29.82 2620 PRO B N 1
ATOM 3946 C CA . PRO B 2 358 ? -44.486 -26.519 -10.946 1.00 32.71 2620 PRO B CA 1
ATOM 3947 C C . PRO B 2 358 ? -45.423 -25.709 -11.812 1.00 30.77 2620 PRO B C 1
ATOM 3948 O O . PRO B 2 358 ? -46.551 -25.559 -11.445 1.00 31.61 2620 PRO B O 1
ATOM 3952 N N . ASN B 2 359 ? -45.005 -25.224 -12.976 1.00 30.49 2621 ASN B N 1
ATOM 3953 C CA . ASN B 2 359 ? -45.960 -24.569 -13.845 1.00 25.11 2621 ASN B CA 1
ATOM 3954 C C . ASN B 2 359 ? -46.582 -25.453 -14.911 1.00 25.28 2621 ASN B C 1
ATOM 3955 O O . ASN B 2 359 ? -46.989 -24.985 -15.967 1.00 23.28 2621 ASN B O 1
ATOM 3960 N N . LYS B 2 360 ? -46.729 -26.738 -14.609 1.00 30.11 2622 LYS B N 1
ATOM 3961 C CA . LYS B 2 360 ? -47.379 -27.632 -15.549 1.00 30.36 2622 LYS B CA 1
ATOM 3962 C C . LYS B 2 360 ? -48.810 -27.210 -15.835 1.00 27.41 2622 LYS B C 1
ATOM 3963 O O . LYS B 2 360 ? -49.414 -26.469 -15.085 1.00 26.70 2622 LYS B O 1
ATOM 3969 N N . HIS B 2 361 ? -49.323 -27.631 -16.972 1.00 27.32 2623 HIS B N 1
ATOM 3970 C CA . HIS B 2 361 ? -50.744 -27.500 -17.233 1.00 28.49 2623 HIS B CA 1
ATOM 3971 C C . HIS B 2 361 ? -51.500 -28.283 -16.196 1.00 29.53 2623 HIS B C 1
ATOM 3972 O O . HIS B 2 361 ? -51.059 -29.351 -15.806 1.00 29.11 2623 HIS B O 1
ATOM 3979 N N . GLN B 2 362 ? -52.654 -27.778 -15.797 1.00 32.34 2624 GLN B N 1
ATOM 3980 C CA . GLN B 2 362 ? -53.435 -28.435 -14.758 1.00 33.38 2624 GLN B CA 1
ATOM 3981 C C . GLN B 2 362 ? -54.426 -29.379 -15.326 1.00 34.41 2624 GLN B C 1
ATOM 3982 O O . GLN B 2 362 ? -54.973 -30.177 -14.596 1.00 43.89 2624 GLN B O 1
ATOM 3988 N N . SER B 2 363 ? -54.704 -29.255 -16.612 1.00 30.88 2625 SER B N 1
ATOM 3989 C CA . SER B 2 363 ? -55.676 -30.108 -17.268 1.00 32.47 2625 SER B CA 1
ATOM 3990 C C . SER B 2 363 ? -55.221 -30.451 -18.664 1.00 28.81 2625 SER B C 1
ATOM 3991 O O . SER B 2 363 ? -54.126 -30.111 -19.066 1.00 28.45 2625 SER B O 1
ATOM 3994 N N . ALA B 2 364 ? -56.068 -31.123 -19.414 1.00 30.62 2626 ALA B N 1
ATOM 3995 C CA . ALA B 2 364 ? -55.692 -31.598 -20.741 1.00 29.15 2626 ALA B CA 1
ATOM 3996 C C . ALA B 2 364 ? -55.053 -30.553 -21.595 1.00 27.86 2626 ALA B C 1
ATOM 3997 O O . ALA B 2 364 ? -55.455 -29.387 -21.584 1.00 31.85 2626 ALA B O 1
ATOM 3999 N N . VAL B 2 365 ? -54.051 -30.979 -22.342 1.00 28.54 2627 VAL B N 1
ATOM 4000 C CA . VAL B 2 365 ? -53.463 -30.138 -23.374 1.00 29.21 2627 VAL B CA 1
ATOM 4001 C C . VAL B 2 365 ? -54.300 -30.232 -24.630 1.00 29.04 2627 VAL B C 1
ATOM 4002 O O . VAL B 2 365 ? -54.547 -31.312 -25.114 1.00 38.41 2627 VAL B O 1
ATOM 4006 N N . THR B 2 366 ? -54.714 -29.087 -25.156 1.00 25.93 2628 THR B N 1
ATOM 4007 C CA . THR B 2 366 ? -55.564 -29.024 -26.335 1.00 25.00 2628 THR B CA 1
ATOM 4008 C C . THR B 2 366 ? -54.809 -28.841 -27.640 1.00 26.36 2628 THR B C 1
ATOM 4009 O O . THR B 2 366 ? -55.330 -29.134 -28.695 1.00 25.08 2628 THR B O 1
ATOM 4013 N N . CYS B 2 367 ? -53.591 -28.335 -27.595 1.00 25.80 2629 CYS B N 1
ATOM 4014 C CA . CYS B 2 367 ? -52.950 -27.983 -28.835 1.00 23.81 2629 CYS B CA 1
ATOM 4015 C C . CYS B 2 367 ? -51.540 -27.570 -28.570 1.00 22.09 2629 CYS B C 1
ATOM 4016 O O . CYS B 2 367 ? -51.192 -27.212 -27.457 1.00 21.92 2629 CYS B O 1
ATOM 4019 N N . LEU B 2 368 ? -50.737 -27.573 -29.618 1.00 21.45 2630 LEU B N 1
ATOM 4020 C CA . LEU B 2 368 ? -49.384 -27.214 -29.470 1.00 20.98 2630 LEU B CA 1
ATOM 4021 C C . LEU B 2 368 ? -48.729 -26.819 -30.784 1.00 20.41 2630 LEU B C 1
ATOM 4022 O O . LEU B 2 368 ? -49.155 -27.237 -31.815 1.00 19.86 2630 LEU B O 1
ATOM 4027 N N . GLN B 2 369 ? -47.685 -26.001 -30.699 1.00 21.84 2631 GLN B N 1
ATOM 4028 C CA . GLN B 2 369 ? -46.772 -25.728 -31.794 1.00 23.27 2631 GLN B CA 1
ATOM 4029 C C . GLN B 2 369 ? -45.345 -25.699 -31.332 1.00 21.36 2631 GLN B C 1
ATOM 4030 O O . GLN B 2 369 ? -45.077 -25.524 -30.133 1.00 25.15 2631 GLN B O 1
ATOM 4036 N N . PHE B 2 370 ? -44.405 -25.845 -32.267 1.00 20.20 2632 PHE B N 1
ATOM 4037 C CA . PHE B 2 370 ? -43.003 -25.744 -31.853 1.00 22.02 2632 PHE B CA 1
ATOM 4038 C C . PHE B 2 370 ? -42.070 -25.334 -32.936 1.00 22.72 2632 PHE B C 1
ATOM 4039 O O . PHE B 2 370 ? -42.433 -25.327 -34.059 1.00 23.61 2632 PHE B O 1
ATOM 4047 N N . ASN B 2 371 ? -40.898 -24.858 -32.572 1.00 27.44 2633 ASN B N 1
ATOM 4048 C CA . ASN B 2 371 ? -39.846 -24.565 -33.560 1.00 26.30 2633 ASN B CA 1
ATOM 4049 C C . ASN B 2 371 ? -38.561 -25.007 -32.952 1.00 28.51 2633 ASN B C 1
ATOM 4050 O O . ASN B 2 371 ? -38.581 -25.867 -32.061 1.00 28.18 2633 ASN B O 1
ATOM 4055 N N . LYS B 2 372 ? -37.425 -24.525 -33.432 1.00 31.77 2634 LYS B N 1
ATOM 4056 C CA . LYS B 2 372 ? -36.186 -25.117 -32.865 1.00 38.77 2634 LYS B CA 1
ATOM 4057 C C . LYS B 2 372 ? -35.844 -24.594 -31.435 1.00 33.52 2634 LYS B C 1
ATOM 4058 O O . LYS B 2 372 ? -35.023 -25.191 -30.727 1.00 33.73 2634 LYS B O 1
ATOM 4064 N N . ASN B 2 373 ? -36.548 -23.536 -31.016 1.00 27.31 2635 ASN B N 1
ATOM 4065 C CA . ASN B 2 373 ? -36.375 -22.905 -29.721 1.00 28.93 2635 ASN B CA 1
ATOM 4066 C C . ASN B 2 373 ? -37.443 -23.156 -28.691 1.00 30.19 2635 ASN B C 1
ATOM 4067 O O . ASN B 2 373 ? -37.145 -23.301 -27.510 1.00 29.15 2635 ASN B O 1
ATOM 4072 N N . PHE B 2 374 ? -38.698 -23.193 -29.132 1.00 30.76 2636 PHE B N 1
ATOM 4073 C CA . PHE B 2 374 ? -39.826 -23.221 -28.207 1.00 24.04 2636 PHE B CA 1
ATOM 4074 C C . PHE B 2 374 ? -40.847 -24.267 -28.509 1.00 22.72 2636 PHE B C 1
ATOM 4075 O O . PHE B 2 374 ? -40.968 -24.709 -29.623 1.00 20.98 2636 PHE B O 1
ATOM 4083 N N . VAL B 2 375 ? -41.601 -24.628 -27.483 1.00 23.67 2637 VAL B N 1
ATOM 4084 C CA . VAL B 2 375 ? -42.898 -25.217 -27.653 1.00 21.16 2637 VAL B CA 1
ATOM 4085 C C . VAL B 2 375 ? -43.917 -24.253 -27.081 1.00 20.89 2637 VAL B C 1
ATOM 4086 O O . VAL B 2 375 ? -43.673 -23.624 -26.055 1.00 19.52 2637 VAL B O 1
ATOM 4090 N N . ILE B 2 376 ? -45.054 -24.130 -27.736 1.00 21.24 2638 ILE B N 1
ATOM 4091 C CA . ILE B 2 376 ? -46.151 -23.374 -27.193 1.00 22.08 2638 ILE B CA 1
ATOM 4092 C C . ILE B 2 376 ? -47.274 -24.408 -26.926 1.00 21.40 2638 ILE B C 1
ATOM 4093 O O . ILE B 2 376 ? -47.627 -25.228 -27.821 1.00 19.10 2638 ILE B O 1
ATOM 4098 N N . THR B 2 377 ? -47.850 -24.408 -25.733 1.00 17.63 2639 THR B N 1
ATOM 4099 C CA . THR B 2 377 ? -48.934 -25.377 -25.450 1.00 18.68 2639 THR B CA 1
ATOM 4100 C C . THR B 2 377 ? -50.147 -24.672 -24.926 1.00 18.93 2639 THR B C 1
ATOM 4101 O O . THR B 2 377 ? -50.002 -23.648 -24.253 1.00 19.08 2639 THR B O 1
ATOM 4105 N N . SER B 2 378 ? -51.330 -25.210 -25.220 1.00 18.03 2640 SER B N 1
ATOM 4106 C CA . SER B 2 378 ? -52.578 -24.670 -24.693 1.00 19.21 2640 SER B CA 1
ATOM 4107 C C . SER B 2 378 ? -53.380 -25.754 -23.979 1.00 21.35 2640 SER B C 1
ATOM 4108 O O . SER B 2 378 ? -53.220 -26.930 -24.268 1.00 21.94 2640 SER B O 1
ATOM 4111 N N . SER B 2 379 ? -54.369 -25.350 -23.193 1.00 24.03 2641 SER B N 1
ATOM 4112 C CA . SER B 2 379 ? -55.045 -26.248 -22.282 1.00 24.20 2641 SER B CA 1
ATOM 4113 C C . SER B 2 379 ? -56.396 -25.735 -21.843 1.00 24.80 2641 SER B C 1
ATOM 4114 O O . SER B 2 379 ? -56.629 -24.522 -21.767 1.00 25.96 2641 SER B O 1
ATOM 4117 N N . ASP B 2 380 ? -57.255 -26.646 -21.424 1.00 24.70 2642 ASP B N 1
ATOM 4118 C CA . ASP B 2 380 ? -58.495 -26.236 -20.746 1.00 28.71 2642 ASP B CA 1
ATOM 4119 C C . ASP B 2 380 ? -58.257 -25.533 -19.408 1.00 28.31 2642 ASP B C 1
ATOM 4120 O O . ASP B 2 380 ? -59.213 -25.032 -18.816 1.00 27.66 2642 ASP B O 1
ATOM 4125 N N . ASP B 2 381 ? -57.006 -25.463 -18.929 1.00 25.21 2643 ASP B N 1
ATOM 4126 C CA . ASP B 2 381 ? -56.753 -24.658 -17.757 1.00 26.42 2643 ASP B CA 1
ATOM 4127 C C . ASP B 2 381 ? -56.794 -23.181 -18.078 1.00 25.26 2643 ASP B C 1
ATOM 4128 O O . ASP B 2 381 ? -56.625 -22.337 -17.200 1.00 24.87 2643 ASP B O 1
ATOM 4133 N N . GLY B 2 382 ? -56.954 -22.870 -19.360 1.00 24.27 2644 GLY B N 1
ATOM 4134 C CA . GLY B 2 382 ? -57.043 -21.497 -19.791 1.00 24.07 2644 GLY B CA 1
ATOM 4135 C C . GLY B 2 382 ? -55.737 -20.752 -20.012 1.00 23.24 2644 GLY B C 1
ATOM 4136 O O . GLY B 2 382 ? -55.756 -19.523 -20.160 1.00 25.57 2644 GLY B O 1
ATOM 4137 N N . THR B 2 383 ? -54.615 -21.466 -20.044 1.00 22.28 2645 THR B N 1
ATOM 4138 C CA . THR B 2 383 ? -53.337 -20.873 -20.329 1.00 20.57 2645 THR B CA 1
ATOM 4139 C C . THR B 2 383 ? -52.812 -21.329 -21.622 1.00 20.40 2645 THR B C 1
ATOM 4140 O O . THR B 2 383 ? -53.223 -22.374 -22.153 1.00 21.28 2645 THR B O 1
ATOM 4144 N N . VAL B 2 384 ? -51.908 -20.517 -22.143 1.00 21.67 2646 VAL B N 1
ATOM 4145 C CA . VAL B 2 384 ? -51.010 -20.896 -23.192 1.00 23.25 2646 VAL B CA 1
ATOM 4146 C C . VAL B 2 384 ? -49.626 -20.633 -22.641 1.00 24.53 2646 VAL B C 1
ATOM 4147 O O . VAL B 2 384 ? -49.342 -19.519 -22.163 1.00 28.52 2646 VAL B O 1
ATOM 4151 N N . LYS B 2 385 ? -48.776 -21.650 -22.698 1.00 23.88 2647 LYS B N 1
ATOM 4152 C CA . LYS B 2 385 ? -47.462 -21.624 -22.045 1.00 23.71 2647 LYS B CA 1
ATOM 4153 C C . LYS B 2 385 ? -46.396 -21.716 -23.078 1.00 23.15 2647 LYS B C 1
ATOM 4154 O O . LYS B 2 385 ? -46.589 -22.387 -24.079 1.00 18.81 2647 LYS B O 1
ATOM 4160 N N . LEU B 2 386 ? -45.258 -21.056 -22.790 1.00 22.46 2648 LEU B N 1
ATOM 4161 C CA . LEU B 2 386 ? -44.112 -21.080 -23.645 1.00 22.01 2648 LEU B CA 1
ATOM 4162 C C . LEU B 2 386 ? -43.042 -21.851 -22.889 1.00 23.91 2648 LEU B C 1
ATOM 4163 O O . LEU B 2 386 ? -42.841 -21.580 -21.735 1.00 20.27 2648 LEU B O 1
ATOM 4168 N N . TRP B 2 387 ? -42.410 -22.831 -23.551 1.00 22.34 2649 TRP B N 1
ATOM 4169 C CA . TRP B 2 387 ? -41.402 -23.709 -22.966 1.00 20.40 2649 TRP B CA 1
ATOM 4170 C C . TRP B 2 387 ? -40.189 -23.729 -23.843 1.00 23.97 2649 TRP B C 1
ATOM 4171 O O . TRP B 2 387 ? -40.241 -23.459 -25.069 1.00 23.85 2649 TRP B O 1
ATOM 4182 N N . ASP B 2 388 ? -39.067 -24.060 -23.220 1.00 28.35 2650 ASP B N 1
ATOM 4183 C CA . ASP B 2 388 ? -37.811 -24.096 -23.916 1.00 27.45 2650 ASP B CA 1
ATOM 4184 C C . ASP B 2 388 ? -37.643 -25.509 -24.372 1.00 22.93 2650 ASP B C 1
ATOM 4185 O O . ASP B 2 388 ? -37.467 -26.435 -23.555 1.00 25.42 2650 ASP B O 1
ATOM 4190 N N . LEU B 2 389 ? -37.706 -25.694 -25.675 1.00 24.05 2651 LEU B N 1
ATOM 4191 C CA . LEU B 2 389 ? -37.585 -27.051 -26.276 1.00 25.72 2651 LEU B CA 1
ATOM 4192 C C . LEU B 2 389 ? -36.266 -27.768 -25.999 1.00 26.74 2651 LEU B C 1
ATOM 4193 O O . LEU B 2 389 ? -36.237 -28.959 -25.916 1.00 42.39 2651 LEU B O 1
ATOM 4198 N N . LYS B 2 390 ? -35.173 -27.042 -25.904 1.00 29.67 2652 LYS B N 1
ATOM 4199 C CA . LYS B 2 390 ? -33.853 -27.644 -25.635 1.00 32.62 2652 LYS B CA 1
ATOM 4200 C C . LYS B 2 390 ? -33.624 -28.113 -24.218 1.00 31.28 2652 LYS B C 1
ATOM 4201 O O . LYS B 2 390 ? -33.018 -29.146 -24.016 1.00 36.43 2652 LYS B O 1
ATOM 4207 N N . THR B 2 391 ? -34.084 -27.343 -23.245 1.00 33.38 2653 THR B N 1
ATOM 4208 C CA . THR B 2 391 ? -33.986 -27.694 -21.809 1.00 32.46 2653 THR B CA 1
ATOM 4209 C C . THR B 2 391 ? -35.263 -28.294 -21.277 1.00 33.44 2653 THR B C 1
ATOM 4210 O O . THR B 2 391 ? -35.273 -28.873 -20.219 1.00 34.13 2653 THR B O 1
ATOM 4214 N N . GLY B 2 392 ? -36.369 -28.145 -21.999 1.00 37.37 2654 GLY B N 1
ATOM 4215 C CA . GLY B 2 392 ? -37.663 -28.623 -21.476 1.00 32.54 2654 GLY B CA 1
ATOM 4216 C C . GLY B 2 392 ? -38.196 -27.817 -20.296 1.00 29.11 2654 GLY B C 1
ATOM 4217 O O . GLY B 2 392 ? -39.050 -28.265 -19.585 1.00 31.38 2654 GLY B O 1
ATOM 4218 N N . GLU B 2 393 ? -37.715 -26.615 -20.087 1.00 30.48 2655 GLU B N 1
ATOM 4219 C CA . GLU B 2 393 ? -38.142 -25.873 -18.909 1.00 37.57 2655 GLU B CA 1
ATOM 4220 C C . GLU B 2 393 ? -39.232 -24.902 -19.264 1.00 34.53 2655 GLU B C 1
ATOM 4221 O O . GLU B 2 393 ? -39.235 -24.303 -20.356 1.00 27.34 2655 GLU B O 1
ATOM 4227 N N . PHE B 2 394 ? -40.176 -24.757 -18.343 1.00 27.42 2656 PHE B N 1
ATOM 4228 C CA . PHE B 2 394 ? -41.126 -23.674 -18.441 1.00 23.99 2656 PHE B CA 1
ATOM 4229 C C . PHE B 2 394 ? -40.437 -22.314 -18.578 1.00 24.62 2656 PHE B C 1
ATOM 4230 O O . PHE B 2 394 ? -39.433 -22.003 -17.896 1.00 24.05 2656 PHE B O 1
ATOM 4238 N N . ILE B 2 395 ? -40.960 -21.488 -19.457 1.00 22.13 2657 ILE B N 1
ATOM 4239 C CA . ILE B 2 395 ? -40.503 -20.131 -19.527 1.00 22.74 2657 ILE B CA 1
ATOM 4240 C C . ILE B 2 395 ? -41.552 -19.199 -18.889 1.00 25.37 2657 ILE B C 1
ATOM 4241 O O . ILE B 2 395 ? -41.224 -18.382 -18.017 1.00 26.18 2657 ILE B O 1
ATOM 4246 N N . ARG B 2 396 ? -42.787 -19.245 -19.391 1.00 25.92 2658 ARG B N 1
ATOM 4247 C CA . ARG B 2 396 ? -43.825 -18.276 -18.970 1.00 27.32 26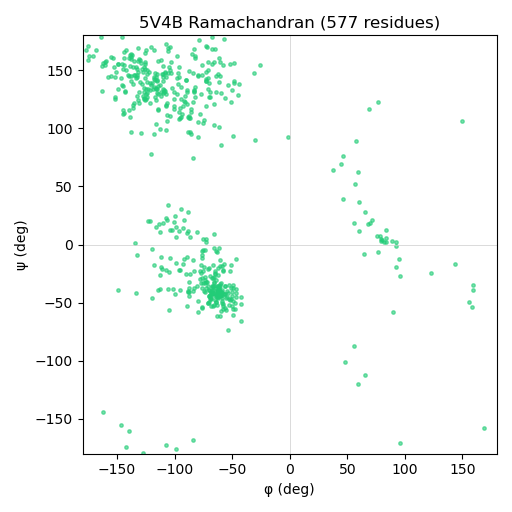58 ARG B CA 1
ATOM 4248 C C . ARG B 2 396 ? -45.217 -18.561 -19.574 1.00 24.53 2658 ARG B C 1
ATOM 4249 O O . ARG B 2 396 ? -45.340 -19.188 -20.591 1.00 24.13 2658 ARG B O 1
ATOM 4257 N N . ASN B 2 397 ? -46.249 -18.031 -18.913 1.00 26.99 2659 ASN B N 1
ATOM 4258 C CA . ASN B 2 397 ? -47.592 -18.003 -19.413 1.00 26.00 2659 ASN B CA 1
ATOM 4259 C C . ASN B 2 397 ? -47.767 -16.864 -20.418 1.00 24.60 2659 ASN B C 1
ATOM 4260 O O . ASN B 2 397 ? -47.820 -15.723 -20.040 1.00 22.83 2659 ASN B O 1
ATOM 4265 N N . LEU B 2 398 ? -47.833 -17.173 -21.711 1.00 25.29 2660 LEU B N 1
ATOM 4266 C CA . LEU B 2 398 ? -48.291 -16.180 -22.688 1.00 24.26 2660 LEU B CA 1
ATOM 4267 C C . LEU B 2 398 ? -49.724 -15.696 -22.506 1.00 25.18 2660 LEU B C 1
ATOM 4268 O O . LEU B 2 398 ? -50.024 -14.547 -22.746 1.00 26.82 2660 LEU B O 1
ATOM 4273 N N . VAL B 2 399 ? -50.631 -16.590 -22.147 1.00 25.26 2661 VAL B N 1
ATOM 4274 C CA . VAL B 2 399 ? -52.002 -16.213 -21.944 1.00 23.26 2661 VAL B CA 1
ATOM 4275 C C . VAL B 2 399 ? -52.487 -16.874 -20.683 1.00 23.15 2661 VAL B C 1
ATOM 4276 O O . VAL B 2 399 ? -52.219 -18.020 -20.476 1.00 22.59 2661 VAL B O 1
ATOM 4280 N N . THR B 2 400 ? -53.228 -16.177 -19.847 1.00 26.49 2662 THR B N 1
ATOM 4281 C CA . THR B 2 400 ? -53.778 -16.783 -18.629 1.00 29.03 2662 THR B CA 1
ATOM 4282 C C . THR B 2 400 ? -55.206 -16.291 -18.488 1.00 29.97 2662 THR B C 1
ATOM 4283 O O . THR B 2 400 ? -55.438 -15.187 -18.014 1.00 32.28 2662 THR B O 1
ATOM 4287 N N . LEU B 2 401 ? -56.166 -17.073 -18.929 1.00 29.04 2663 LEU B N 1
ATOM 4288 C CA . LEU B 2 401 ? -57.564 -16.679 -18.804 1.00 28.14 2663 LEU B CA 1
ATOM 4289 C C . LEU B 2 401 ? -57.968 -16.583 -17.331 1.00 29.56 2663 LEU B C 1
ATOM 4290 O O . LEU B 2 401 ? -57.735 -17.488 -16.532 1.00 26.78 2663 LEU B O 1
ATOM 4295 N N . GLU B 2 402 ? -58.608 -15.490 -16.963 1.00 34.87 2664 GLU B N 1
ATOM 4296 C CA . GLU B 2 402 ? -59.137 -15.340 -15.603 1.00 36.80 2664 GLU B CA 1
ATOM 4297 C C . GLU B 2 402 ? -60.215 -16.344 -15.265 1.00 32.84 2664 GLU B C 1
ATOM 4298 O O . GLU B 2 402 ? -60.336 -16.825 -14.140 1.00 36.75 2664 GLU B O 1
ATOM 4304 N N . SER B 2 403 ? -60.940 -16.738 -16.290 1.00 30.86 2665 SER B N 1
ATOM 4305 C CA . SER B 2 403 ? -61.964 -17.723 -16.188 1.00 29.51 2665 SER B CA 1
ATOM 4306 C C . SER B 2 403 ? -61.443 -19.148 -16.379 1.00 27.82 2665 SER B C 1
ATOM 4307 O O . SER B 2 403 ? -62.234 -20.085 -16.523 1.00 27.78 2665 SER B O 1
ATOM 4310 N N . GLY B 2 404 ? -60.128 -19.324 -16.380 1.00 27.46 2666 GLY B N 1
ATOM 4311 C CA . GLY B 2 404 ? -59.515 -20.598 -16.668 1.00 28.40 2666 GLY B CA 1
ATOM 4312 C C . GLY B 2 404 ? -60.023 -21.773 -15.854 1.00 31.46 2666 GLY B C 1
ATOM 4313 O O . GLY B 2 404 ? -60.306 -22.843 -16.427 1.00 35.26 2666 GLY B O 1
ATOM 4314 N N . GLY B 2 405 ? -60.127 -21.584 -14.540 1.00 31.49 2667 GLY B N 1
ATOM 4315 C CA . GLY B 2 405 ? -60.675 -22.602 -13.674 1.00 33.02 2667 GLY B CA 1
ATOM 4316 C C . GLY B 2 405 ? -62.170 -22.540 -13.395 1.00 35.00 2667 GLY B C 1
ATOM 4317 O O . GLY B 2 405 ? -62.627 -23.047 -12.386 1.00 39.07 2667 GLY B O 1
ATOM 4318 N N . SER B 2 406 ? -62.935 -21.880 -14.247 1.00 36.43 2668 SER B N 1
ATOM 4319 C CA . SER B 2 406 ? -64.375 -21.770 -14.057 1.00 37.82 2668 SER B CA 1
ATOM 4320 C C . SER B 2 406 ? -65.070 -22.048 -15.346 1.00 35.11 2668 SER B C 1
ATOM 4321 O O . SER B 2 406 ? -66.293 -21.970 -15.413 1.00 36.03 2668 SER B O 1
ATOM 4324 N N . GLY B 2 407 ? -64.306 -22.363 -16.386 1.00 32.41 2669 GLY B N 1
ATOM 4325 C CA . GLY B 2 407 ? -64.880 -22.762 -17.646 1.00 30.92 2669 GLY B CA 1
ATOM 4326 C C . GLY B 2 407 ? -64.129 -22.280 -18.848 1.00 30.83 2669 GLY B C 1
ATOM 4327 O O . GLY B 2 407 ? -64.365 -22.772 -19.956 1.00 32.98 2669 GLY B O 1
ATOM 4328 N N . GLY B 2 408 ? -63.258 -21.283 -18.687 1.00 29.64 2670 GLY B N 1
ATOM 4329 C CA . GLY B 2 408 ? -62.557 -20.761 -19.836 1.00 27.77 2670 GLY B CA 1
ATOM 4330 C C . GLY B 2 408 ? -61.558 -21.774 -20.324 1.00 27.82 2670 GLY B C 1
ATOM 4331 O O . GLY B 2 408 ? -60.875 -22.391 -19.504 1.00 30.76 2670 GLY B O 1
ATOM 4332 N N . VAL B 2 409 ? -61.440 -21.929 -21.641 1.00 27.16 2671 VAL B N 1
ATOM 4333 C CA . VAL B 2 409 ? -60.501 -22.878 -22.215 1.00 26.37 2671 VAL B CA 1
ATOM 4334 C C . VAL B 2 409 ? -59.812 -22.318 -23.410 1.00 26.14 2671 VAL B C 1
ATOM 4335 O O . VAL B 2 409 ? -60.371 -21.466 -24.036 1.00 27.93 2671 VAL B O 1
ATOM 4339 N N . VAL B 2 410 ? -58.596 -22.787 -23.725 1.00 25.48 2672 VAL B N 1
ATOM 4340 C CA . VAL B 2 410 ? -57.987 -22.494 -24.997 1.00 25.72 2672 VAL B CA 1
ATOM 4341 C C . VAL B 2 410 ? -58.104 -23.735 -25.830 1.00 27.47 2672 VAL B C 1
ATOM 4342 O O . VAL B 2 410 ? -57.504 -24.763 -25.510 1.00 33.56 2672 VAL B O 1
ATOM 4346 N N . TRP B 2 411 ? -58.945 -23.660 -26.848 1.00 26.48 2673 TRP B N 1
ATOM 4347 C CA . TRP B 2 411 ? -59.180 -24.812 -27.743 1.00 28.73 2673 TRP B CA 1
ATOM 4348 C C . TRP B 2 411 ? -58.036 -25.081 -28.699 1.00 25.12 2673 TRP B C 1
ATOM 4349 O O . TRP B 2 411 ? -57.708 -26.208 -28.935 1.00 24.96 2673 TRP B O 1
ATOM 4360 N N A ARG B 2 412 ? -57.425 -24.045 -29.226 0.50 25.42 2674 ARG B N 1
ATOM 4361 N N B ARG B 2 412 ? -57.459 -24.030 -29.258 0.50 26.01 2674 ARG B N 1
ATOM 4362 C CA A ARG B 2 412 ? -56.281 -24.252 -30.084 0.50 26.36 2674 ARG B CA 1
ATOM 4363 C CA B ARG B 2 412 ? -56.489 -24.155 -30.347 0.50 27.82 2674 ARG B CA 1
ATOM 4364 C C A ARG B 2 412 ? -55.576 -22.986 -30.437 0.50 26.15 2674 ARG B C 1
ATOM 4365 C C B ARG B 2 412 ? -55.581 -22.959 -30.442 0.50 26.74 2674 ARG B C 1
ATOM 4366 O O A ARG B 2 412 ? -56.107 -21.881 -30.295 0.50 26.00 2674 ARG B O 1
ATOM 4367 O O B ARG B 2 412 ? -55.972 -21.846 -30.093 0.50 26.40 2674 ARG B O 1
ATOM 4382 N N . ILE B 2 413 ? -54.375 -23.185 -30.952 1.00 27.33 2675 ILE B N 1
ATOM 4383 C CA . ILE B 2 413 ? -53.458 -22.092 -31.282 1.00 24.32 2675 ILE B CA 1
ATOM 4384 C C . ILE B 2 413 ? -52.759 -22.298 -32.629 1.00 22.68 2675 ILE B C 1
ATOM 4385 O O . ILE B 2 413 ? -52.630 -23.399 -33.139 1.00 25.09 2675 ILE B O 1
ATOM 4390 N N . ARG B 2 414 ? -52.319 -21.203 -33.192 1.00 23.75 2676 ARG B N 1
ATOM 4391 C CA . ARG B 2 414 ? -51.419 -21.175 -34.326 1.00 23.71 2676 ARG B CA 1
ATOM 4392 C C . ARG B 2 414 ? -50.433 -20.076 -34.083 1.00 26.25 2676 ARG B C 1
ATOM 4393 O O . ARG B 2 414 ? -50.794 -18.987 -33.550 1.00 26.78 2676 ARG B O 1
ATOM 4401 N N . ALA B 2 415 ? -49.210 -20.300 -34.522 1.00 27.12 2677 ALA B N 1
ATOM 4402 C CA . ALA B 2 415 ? -48.204 -19.249 -34.389 1.00 28.18 2677 ALA B CA 1
ATOM 4403 C C . ALA B 2 415 ? -47.417 -19.023 -35.652 1.00 27.71 2677 ALA B C 1
ATOM 4404 O O . ALA B 2 415 ? -47.160 -19.919 -36.356 1.00 29.81 2677 ALA B O 1
ATOM 4406 N N . SER B 2 416 ? -47.030 -17.788 -35.905 1.00 32.89 2678 SER B N 1
ATOM 4407 C CA . SER B 2 416 ? -46.084 -17.459 -36.935 1.00 28.00 2678 SER B CA 1
ATOM 4408 C C . SER B 2 416 ? -44.829 -17.093 -36.189 1.00 29.44 2678 SER B C 1
ATOM 4409 O O . SER B 2 416 ? -44.763 -17.257 -34.976 1.00 35.63 2678 SER B O 1
ATOM 4412 N N . ASN B 2 417 ? -43.821 -16.594 -36.893 1.00 31.39 2679 ASN B N 1
ATOM 4413 C CA . ASN B 2 417 ? -42.568 -16.186 -36.256 1.00 32.99 2679 ASN B CA 1
ATOM 4414 C C . ASN B 2 417 ? -42.806 -15.022 -35.254 1.00 35.43 2679 ASN B C 1
ATOM 4415 O O . ASN B 2 417 ? -42.165 -14.920 -34.209 1.00 35.66 2679 ASN B O 1
ATOM 4420 N N . THR B 2 418 ? -43.855 -14.276 -35.541 1.00 37.17 2680 THR B N 1
ATOM 4421 C CA . THR B 2 418 ? -44.161 -12.962 -35.010 1.00 36.34 2680 THR B CA 1
ATOM 4422 C C . THR B 2 418 ? -45.461 -12.872 -34.216 1.00 34.48 2680 THR B C 1
ATOM 4423 O O . THR B 2 418 ? -45.683 -11.913 -33.491 1.00 32.78 2680 THR B O 1
ATOM 4427 N N . LYS B 2 419 ? -46.340 -13.857 -34.374 1.00 33.42 2681 LYS B N 1
ATOM 4428 C CA . LYS B 2 419 ? -47.689 -13.757 -33.844 1.00 30.90 2681 LYS B CA 1
ATOM 4429 C C . LYS B 2 419 ? -48.184 -15.053 -33.301 1.00 29.80 2681 LYS B C 1
ATOM 4430 O O . LYS B 2 419 ? -47.796 -16.138 -33.769 1.00 32.06 2681 LYS B O 1
ATOM 4436 N N . LEU B 2 420 ? -49.053 -14.951 -32.305 1.00 29.68 2682 LEU B N 1
ATOM 4437 C CA . LEU B 2 420 ? -49.692 -16.139 -31.733 1.00 26.29 2682 LEU B CA 1
ATOM 4438 C C . LEU B 2 420 ? -51.173 -15.906 -31.816 1.00 24.24 2682 LEU B C 1
ATOM 4439 O O . LEU B 2 420 ? -51.600 -14.819 -31.498 1.00 27.48 2682 LEU B O 1
ATOM 4444 N N . VAL B 2 421 ? -51.951 -16.881 -32.272 1.00 23.46 2683 VAL B N 1
ATOM 4445 C CA . VAL B 2 421 ? -53.395 -16.748 -32.349 1.00 24.52 2683 VAL B CA 1
ATOM 4446 C C . VAL B 2 421 ? -54.033 -17.866 -31.562 1.00 24.06 2683 VAL B C 1
ATOM 4447 O O . VAL B 2 421 ? -53.672 -18.994 -31.751 1.00 23.99 2683 VAL B O 1
ATOM 4451 N N . CYS B 2 422 ? -55.028 -17.562 -30.736 1.00 27.99 2684 CYS B N 1
ATOM 4452 C CA . CYS B 2 422 ? -55.626 -18.523 -29.787 1.00 27.00 2684 CYS B CA 1
ATOM 4453 C C . CYS B 2 422 ? -57.086 -18.473 -29.921 1.00 28.45 2684 CYS B C 1
ATOM 4454 O O . CYS B 2 422 ? -57.656 -17.396 -29.910 1.00 31.92 2684 CYS B O 1
ATOM 4457 N N . ALA B 2 423 ? -57.716 -19.629 -30.041 1.00 28.86 2685 ALA B N 1
ATOM 4458 C CA . ALA B 2 423 ? -59.148 -19.706 -29.975 1.00 27.98 2685 ALA B CA 1
ATOM 4459 C C . ALA B 2 423 ? -59.547 -20.032 -28.550 1.00 28.05 2685 ALA B C 1
ATOM 4460 O O . ALA B 2 423 ? -59.007 -20.941 -27.917 1.00 27.78 2685 ALA B O 1
ATOM 4462 N N . VAL B 2 424 ? -60.548 -19.345 -28.059 1.00 29.41 2686 VAL B N 1
ATOM 4463 C CA . VAL B 2 424 ? -60.826 -19.313 -26.619 1.00 28.04 2686 VAL B CA 1
ATOM 4464 C C . VAL B 2 424 ? -62.294 -19.277 -26.470 1.00 29.76 2686 VAL B C 1
ATOM 4465 O O . VAL B 2 424 ? -63.015 -18.794 -27.366 1.00 30.18 2686 VAL B O 1
ATOM 4469 N N . GLY B 2 425 ? -62.780 -19.764 -25.342 1.00 31.17 2687 GLY B N 1
ATOM 4470 C CA . GLY B 2 425 ? -64.214 -19.759 -25.109 1.00 32.43 2687 GLY B CA 1
ATOM 4471 C C . GLY B 2 425 ? -64.574 -20.595 -23.916 1.00 33.86 2687 GLY B C 1
ATOM 4472 O O . GLY B 2 425 ? -63.711 -20.789 -23.058 1.00 36.16 2687 GLY B O 1
ATOM 4473 N N . SER B 2 426 ? -65.838 -21.059 -23.850 1.00 33.46 2688 SER B N 1
ATOM 4474 C CA . SER B 2 426 ? -66.307 -21.845 -22.732 1.00 33.63 2688 SER B CA 1
ATOM 4475 C C . SER B 2 426 ? -67.594 -22.633 -23.029 1.00 36.67 2688 SER B C 1
ATOM 4476 O O . SER B 2 426 ? -68.355 -22.290 -23.923 1.00 39.45 2688 SER B O 1
ATOM 4479 N N . ARG B 2 427 ? -67.827 -23.712 -22.289 1.00 36.92 2689 ARG B N 1
ATOM 4480 C CA . ARG B 2 427 ? -69.060 -24.463 -22.478 1.00 40.49 2689 ARG B CA 1
ATOM 4481 C C . ARG B 2 427 ? -70.146 -23.876 -21.560 1.00 42.39 2689 ARG B C 1
ATOM 4482 O O . ARG B 2 427 ? -71.289 -24.186 -21.765 1.00 50.17 2689 ARG B O 1
ATOM 4484 N N . ASN B 2 428 ? -69.814 -22.982 -20.611 1.00 40.14 2690 ASN B N 1
ATOM 4485 C CA . ASN B 2 428 ? -70.812 -22.436 -19.677 1.00 39.30 2690 ASN B CA 1
ATOM 4486 C C . ASN B 2 428 ? -70.993 -20.873 -19.612 1.00 41.85 2690 ASN B C 1
ATOM 4487 O O . ASN B 2 428 ? -71.503 -20.299 -18.637 1.00 43.22 2690 ASN B O 1
ATOM 4492 N N . GLY B 2 429 ? -70.572 -20.159 -20.635 1.00 44.73 2691 GLY B N 1
ATOM 4493 C CA . GLY B 2 429 ? -70.730 -18.708 -20.638 1.00 45.61 2691 GLY B CA 1
ATOM 4494 C C . GLY B 2 429 ? -69.730 -17.928 -19.811 1.00 43.89 2691 GLY B C 1
ATOM 4495 O O . GLY B 2 429 ? -69.885 -16.741 -19.658 1.00 49.42 2691 GLY B O 1
ATOM 4496 N N . THR B 2 430 ? -68.701 -18.555 -19.269 1.00 39.75 2692 THR B N 1
ATOM 4497 C CA . THR B 2 430 ? -67.826 -17.807 -18.395 1.00 40.73 2692 THR B CA 1
ATOM 4498 C C . THR B 2 430 ? -66.820 -17.042 -19.201 1.00 40.39 2692 THR B C 1
ATOM 4499 O O . THR B 2 430 ? -66.215 -16.115 -18.677 1.00 44.11 2692 THR B O 1
ATOM 4503 N N . GLU B 2 431 ? -66.576 -17.498 -20.424 1.00 40.80 2693 GLU B N 1
ATOM 4504 C CA . GLU B 2 431 ? -65.643 -16.845 -21.340 1.00 40.96 2693 GLU B CA 1
ATOM 4505 C C . GLU B 2 431 ? -66.320 -16.782 -22.699 1.00 42.28 2693 GLU B C 1
ATOM 4506 O O . GLU B 2 431 ? -66.702 -17.802 -23.235 1.00 49.61 2693 GLU B O 1
ATOM 4512 N N . GLU B 2 432 ? -66.495 -15.589 -23.253 1.00 44.41 2694 GLU B N 1
ATOM 4513 C CA . GLU B 2 432 ? -67.209 -15.463 -24.534 1.00 44.77 2694 GLU B CA 1
ATOM 4514 C C . GLU B 2 432 ? -66.318 -15.977 -25.597 1.00 40.51 2694 GLU B C 1
ATOM 4515 O O . GLU B 2 432 ? -65.118 -15.905 -25.449 1.00 36.17 2694 GLU B O 1
ATOM 4521 N N . THR B 2 433 ? -66.856 -16.559 -26.666 1.00 42.56 2695 THR B N 1
ATOM 4522 C CA . THR B 2 433 ? -65.918 -17.202 -27.578 1.00 39.30 2695 THR B CA 1
ATOM 4523 C C . THR B 2 433 ? -65.294 -16.153 -28.431 1.00 37.59 2695 THR B C 1
ATOM 4524 O O . THR B 2 433 ? -65.925 -15.193 -28.754 1.00 42.68 2695 THR B O 1
ATOM 4528 N N . LYS B 2 434 ? -64.037 -16.342 -28.766 1.00 38.85 2696 LYS B N 1
ATOM 4529 C CA . LYS B 2 434 ? -63.234 -15.323 -29.446 1.00 39.46 2696 LYS B CA 1
ATOM 4530 C C . LYS B 2 434 ? -61.853 -15.813 -29.776 1.00 35.53 2696 LYS B C 1
ATOM 4531 O O . LYS B 2 434 ? -61.430 -16.860 -29.304 1.00 34.90 2696 LYS B O 1
ATOM 4537 N N . LEU B 2 435 ? -61.153 -15.060 -30.608 1.00 37.31 2697 LEU B N 1
ATOM 4538 C CA . LEU B 2 435 ? -59.747 -15.307 -30.831 1.00 34.79 2697 LEU B CA 1
ATOM 4539 C C . LEU B 2 435 ? -58.949 -14.198 -30.159 1.00 35.23 2697 LEU B C 1
ATOM 4540 O O . LEU B 2 435 ? -59.344 -13.031 -30.078 1.00 35.45 2697 LEU B O 1
ATOM 4545 N N . LEU B 2 436 ? -57.782 -14.579 -29.701 1.00 33.27 2698 LEU B N 1
ATOM 4546 C CA . LEU B 2 436 ? -56.841 -13.669 -29.155 1.00 30.96 2698 LEU B CA 1
ATOM 4547 C C . LEU B 2 436 ? -55.661 -13.686 -30.058 1.00 30.33 2698 LEU B C 1
ATOM 4548 O O . LEU B 2 436 ? -55.175 -14.757 -30.375 1.00 34.26 2698 LEU B O 1
ATOM 4553 N N . VAL B 2 437 ? -55.139 -12.530 -30.416 1.00 30.89 2699 VAL B N 1
ATOM 4554 C CA . VAL B 2 437 ? -53.971 -12.474 -31.275 1.00 30.25 2699 VAL B CA 1
ATOM 4555 C C . VAL B 2 437 ? -52.933 -11.638 -30.587 1.00 29.70 2699 VAL B C 1
ATOM 4556 O O . VAL B 2 437 ? -53.206 -10.478 -30.234 1.00 31.14 2699 VAL B O 1
ATOM 4560 N N . LEU B 2 438 ? -51.757 -12.204 -30.400 1.00 27.87 2700 LEU B N 1
ATOM 4561 C CA . LEU B 2 438 ? -50.680 -11.515 -29.710 1.00 29.31 2700 LEU B CA 1
ATOM 4562 C C . LEU B 2 438 ? -49.565 -11.307 -30.653 1.00 31.83 2700 LEU B C 1
ATOM 4563 O O . LEU B 2 438 ? -49.237 -12.236 -31.402 1.00 36.69 2700 LEU B O 1
ATOM 4568 N N . ASP B 2 439 ? -48.886 -10.175 -30.520 1.00 33.03 2701 ASP B N 1
ATOM 4569 C CA . ASP B 2 439 ? -47.863 -9.765 -31.469 1.00 33.56 2701 ASP B CA 1
ATOM 4570 C C . ASP B 2 439 ? -46.534 -9.694 -30.754 1.00 34.73 2701 ASP B C 1
ATOM 4571 O O . ASP B 2 439 ? -46.428 -9.094 -29.717 1.00 34.62 2701 ASP B O 1
ATOM 4576 N N . PHE B 2 440 ? -45.534 -10.370 -31.296 1.00 38.23 2702 PHE B N 1
ATOM 4577 C CA . PHE B 2 440 ? -44.197 -10.331 -30.769 1.00 35.19 2702 PHE B CA 1
ATOM 4578 C C . PHE B 2 440 ? -43.202 -9.720 -31.753 1.00 36.19 2702 PHE B C 1
ATOM 4579 O O . PHE B 2 440 ? -42.011 -9.832 -31.533 1.00 33.98 2702 PHE B O 1
ATOM 4587 N N . ASP B 2 441 ? -43.665 -9.029 -32.794 1.00 41.20 2703 ASP B N 1
ATOM 4588 C CA . ASP B 2 441 ? -42.732 -8.327 -33.682 1.00 47.67 2703 ASP B CA 1
ATOM 4589 C C . ASP B 2 441 ? -41.969 -7.272 -32.899 1.00 46.08 2703 ASP B C 1
ATOM 4590 O O . ASP B 2 441 ? -42.411 -6.846 -31.846 1.00 42.38 2703 ASP B O 1
ATOM 4595 N N . VAL B 2 442 ? -40.838 -6.834 -33.420 1.00 48.89 2704 VAL B N 1
ATOM 4596 C CA . VAL B 2 442 ? -40.113 -5.716 -32.792 1.00 60.17 2704 VAL B CA 1
ATOM 4597 C C . VAL B 2 442 ? -40.122 -4.546 -33.743 1.00 59.76 2704 VAL B C 1
ATOM 4598 O O . VAL B 2 442 ? -40.341 -4.761 -34.925 1.00 63.22 2704 VAL B O 1
ATOM 4602 N N . ASP B 2 443 ? -39.930 -3.318 -33.247 1.00 85.12 2705 ASP B N 1
ATOM 4603 C CA . ASP B 2 443 ? -39.850 -2.133 -34.150 1.00 102.41 2705 ASP B CA 1
ATOM 4604 C C . ASP B 2 443 ? -38.521 -2.084 -34.944 1.00 105.18 2705 ASP B C 1
ATOM 4605 O O . ASP B 2 443 ? -37.422 -1.967 -34.370 1.00 69.30 2705 ASP B O 1
ATOM 4610 N N . MET B 2 444 ? -38.672 -2.135 -36.272 1.00 107.48 2706 MET B N 1
ATOM 4611 C CA . MET B 2 444 ? -37.617 -2.502 -37.225 1.00 122.98 2706 MET B CA 1
ATOM 4612 C C . MET B 2 444 ? -38.284 -2.854 -38.559 1.00 129.79 2706 MET B C 1
ATOM 4613 O O . MET B 2 444 ? -37.916 -2.338 -39.617 1.00 133.69 2706 MET B O 1
ATOM 4618 N N . PRO C 3 1 ? -58.362 -37.733 -18.310 1.00 107.69 193 PRO C N 1
ATOM 4619 C CA . PRO C 3 1 ? -59.824 -37.893 -18.031 1.00 109.60 193 PRO C CA 1
ATOM 4620 C C . PRO C 3 1 ? -60.713 -37.342 -19.184 1.00 104.63 193 PRO C C 1
ATOM 4621 O O . PRO C 3 1 ? -61.583 -38.040 -19.692 1.00 96.75 193 PRO C O 1
ATOM 4625 N N . GLU C 3 2 ? -60.445 -36.110 -19.619 1.00 110.60 194 GLU C N 1
ATOM 4626 C CA . GLU C 3 2 ? -61.337 -35.357 -20.526 1.00 102.93 194 GLU C CA 1
ATOM 4627 C C . GLU C 3 2 ? -60.879 -35.364 -22.005 1.00 93.57 194 GLU C C 1
ATOM 4628 O O . GLU C 3 2 ? -59.705 -35.104 -22.303 1.00 82.96 194 GLU C O 1
ATOM 4634 N N . VAL C 3 3 ? -61.809 -35.668 -22.924 1.00 86.06 195 VAL C N 1
ATOM 4635 C CA . VAL C 3 3 ? -61.506 -35.667 -24.387 1.00 73.09 195 VAL C CA 1
ATOM 4636 C C . VAL C 3 3 ? -61.931 -34.365 -25.081 1.00 62.87 195 VAL C C 1
ATOM 4637 O O . VAL C 3 3 ? -62.764 -33.620 -24.571 1.00 59.71 195 VAL C O 1
ATOM 4641 N N . PRO C 3 4 ? -61.387 -34.105 -26.276 1.00 59.00 196 PRO C N 1
ATOM 4642 C CA . PRO C 3 4 ? -61.754 -32.850 -26.933 1.00 57.60 196 PRO C CA 1
ATOM 4643 C C . PRO C 3 4 ? -63.195 -32.812 -27.481 1.00 56.97 196 PRO C C 1
ATOM 4644 O O . PRO C 3 4 ? -63.907 -33.867 -27.514 1.00 55.72 196 PRO C O 1
ATOM 4648 N N . PRO C 3 5 ? -63.638 -31.605 -27.910 1.00 56.63 197 PRO C N 1
ATOM 4649 C CA . PRO C 3 5 ? -64.959 -31.586 -28.555 1.00 56.37 197 PRO C CA 1
ATOM 4650 C C . PRO C 3 5 ? -64.978 -32.553 -29.756 1.00 56.22 197 PRO C C 1
ATOM 4651 O O . PRO C 3 5 ? -63.948 -32.871 -30.330 1.00 55.23 197 PRO C O 1
ATOM 4666 N N . PRO C 3 7 ? -67.947 -34.093 -32.872 1.00 65.14 199 PRO C N 1
ATOM 4667 C CA . PRO C 3 7 ? -69.301 -33.809 -33.355 1.00 67.41 199 PRO C CA 1
ATOM 4668 C C . PRO C 3 7 ? -70.319 -34.712 -32.705 1.00 63.05 199 PRO C C 1
ATOM 4669 O O . PRO C 3 7 ? -69.980 -35.810 -32.293 1.00 59.24 199 PRO C O 1
ATOM 4673 N N . PRO C 3 8 ? -71.558 -34.239 -32.595 1.00 65.97 200 PRO C N 1
ATOM 4674 C CA . PRO C 3 8 ? -72.625 -35.124 -32.106 1.00 67.68 200 PRO C CA 1
ATOM 4675 C C . PRO C 3 8 ? -72.841 -36.321 -33.033 1.00 69.68 200 PRO C C 1
ATOM 4676 O O . PRO C 3 8 ? -72.650 -36.196 -34.275 1.00 69.98 200 PRO C O 1
ATOM 4680 N N . GLY C 3 9 ? -73.214 -37.450 -32.418 1.00 70.73 201 GLY C N 1
ATOM 4681 C CA . GLY C 3 9 ? -73.642 -38.664 -33.117 1.00 74.46 201 GLY C CA 1
ATOM 4682 C C . GLY C 3 9 ? -75.008 -38.496 -33.773 1.00 84.38 201 GLY C C 1
ATOM 4683 O O . GLY C 3 9 ? -75.628 -37.423 -33.687 1.00 83.64 201 GLY C O 1
#

B-factor: mean 57.15, std 26.58, range [17.63, 222.9]

GO terms:
  GO:0005515 protein binding (F, IPI)
  GO:0043161 proteasome-mediated ubiquitin-dependent protein catabolic process (P, IDA)
  GO:0070936 protein K48-linked ubiquitination (P, IDA)
  GO:0140677 molecular function activator activity (F, IDA)
  GO:0160072 ubiquitin ligase complex scaffold activity (F, IDA)
  GO:0005634 nucleus (C, IC)
  GO:0005737 cytoplasm (C, IC)
  GO:0008013 beta-catenin binding (F, IDA)
  GO:0005634 nucleus (C, IDA)
  GO:0005737 cytoplasm (C, IDA)
  GO:0019005 SCF ubiquitin ligase complex (C, IDA)
  GO:1990756 ubiquitin-like ligase-substrate adaptor activity (F, IDA)
  GO:1990757 ubiquitin ligase activator activity (F, IDA)
  GO:0000209 protein polyubiquitination (P, IDA)
  GO:0097602 cullin family protein binding (F, IPI)
  GO:0051457 maintenance of protein location in nucleus (P, IPI)
  GO:1990444 F-box domain binding (F, IPI)
  GO:0031467 Cul7-RING ubiquitin ligase complex (C, IDA)
  GO:0016567 protein ubiquitination (P, IDA)
  GO:0031146 SCF-dependent proteasomal ubiquitin-dependent protein catabolic process (P, IDA)

Solvent-accessible surface area: 26656 Å² total